Protein AF-0000000073468309 (afdb_homodimer)

Sequence (550 aa):
MIPTDQLLSFVAEDVSAGDITTLALLEDNVVSAHIEAREEMVVSGIEECEWLFKNAGVFTEVLVKDGSTAHAGEKILDLKGSVHAILSLERTCLNLLGRMSGIASSAAKASRLVSVVNDHVRVAGTRKTAPGLRFFDKKALIAGGALPHRYTLSDQFLIKDTHRTMMPVDEAIRKCREYSDKKVECEVESLEDALLAAKTGADIIMFDNMTPELIREAIAALEEAGLRGEVTLEISGGITPETVDKYAGLDVDVISMGALTHSVRCADVSLEVDIMIPTDQLLSFVAEDVSAGDITTLALLEDNVVSAHIEAREEMVVSGIEECEWLFKNAGVFTEVLVKDGSTAHAGEKILDLKGSVHAILSLERTCLNLLGRMSGIASSAAKASRLVSVVNDHVRVAGTRKTAPGLRFFDKKALIAGGALPHRYTLSDQFLIKDTHRTMMPVDEAIRKCREYSDKKVECEVESLEDALLAAKTGADIIMFDNMTPELIREAIAALEEAGLRGEVTLEISGGITPETVDKYAGLDVDVISMGALTHSVRCADVSLEVDI

Radius of gyration: 25.25 Å; Cα contacts (8 Å, |Δi|>4): 1278; chains: 2; bounding box: 49×79×56 Å

Organism: Methanocorpusculum labreanum (strain ATCC 43576 / DSM 4855 / Z) (NCBI:txid410358)

Foldseek 3Di:
DDPVVLLVVLLCVQQVVHDVVCVVPDDFDKFKKFKAFQAKWQWAQVVVLCVQCVVVVKDKDADADQLDIHHHPGTGMIIIGTPRSCVSCFVSSQVLGQQLRQLLRQLLLLQVLLCVQPVQEAEEEDCLADPSCLVSSLRSNVSNVHHDPDRDCPQAAEADPVNCVVDPLLVVLVVRVVVDVGAHEYEDAALVSLQSNLVSQHQEYEDEPYALVRLQVSCVVCVVVVRNVRHAYEYEYPDGSVRSNRNSNDPGRYYYYNCSHNPTDGGDMHMGIDD/DDPVVLLVVLLCVQQVVHDVVCVVPDDFDKFKKFKAFQAKWQWAQVVVLCVQCVVVVKDKDADADQLDIHHHPGTGMIIIGTPRSCVSCFVSSQVLGQQLRQLLRQLLLLQVLLCVQPVQEAEEEDCLADPSCLVSSLRSNVSNVHHDPDSDCPQAAEADPVNCVVDPLLVVLVVRVVVDVGAHEYEDAALVSLQSNLVSQHQEYEDEPYALVRLQVSCVVCVVVVRNVRHAYEYEYPDGSVRSNRNSNDPGRYYYYNCSHNPTDGGDMHMGIDD

Secondary structure (DSSP, 8-state):
---HHHHHHHHHHHHTT--HHHHHH----EEEEEEEESS-EE---HHHHHHHHHHTT-EEEESS-TTSEE-TT-EEEEEEEEHHHHHHHHHHHHHHHHHHHHHHHHHHHHHHHHHTT-TT-EEE--S---TT-HHHHHHHHHHTT-B---SSTTSSEEE-HHHHTTS-HHHHHHHHHHH-SS-EEEEESSHHHHHHHHHHT-SEEEEES--HHHHHHHHHHHHHTT-GGGSEEEEESS--TTTTHHHHTSS-SEEE-THHHHSB----EEEEEE-/---HHHHHHHHHHHHTT--HHHHHH----EEEEEEEESS-EE---HHHHHHHHHHTT-EEEESS-TTSEE-TT-EEEEEEEEHHHHHHHHHHHHHHHHHHHHHHHHHHHHHHHHHTT-TT-EEE--S---TT-HHHHHHHHHHTT-B---SSTTSSEEE-HHHHTTS-HHHHHHHHHHH-SS-EEEEESSHHHHHHHHHHT-SEEEEES--HHHHHHHHHHHHHTT-GGGSEEEEESS--TTTTHHHHTSS-SEEE-THHHHSB----EEEEEE-

Structure (mmCIF, N/CA/C/O backbone):
data_AF-0000000073468309-model_v1
#
loop_
_entity.id
_entity.type
_entity.pdbx_description
1 polymer 'Nicotinate-nucleotide pyrophosphorylase'
#
loop_
_atom_site.group_PDB
_atom_site.id
_atom_site.type_symbol
_atom_site.label_atom_id
_atom_site.label_alt_id
_atom_site.label_comp_id
_atom_site.label_asym_id
_atom_site.label_entity_id
_atom_site.label_seq_id
_atom_site.pdbx_PDB_ins_code
_atom_site.Cartn_x
_atom_site.Cartn_y
_atom_site.Cartn_z
_atom_site.occupancy
_atom_site.B_iso_or_equiv
_atom_site.auth_seq_id
_atom_site.auth_comp_id
_atom_site.auth_asym_id
_atom_site.auth_atom_id
_atom_site.pdbx_PDB_model_num
ATOM 1 N N . MET A 1 1 ? -16.344 10.484 -9.555 1 74.56 1 MET A N 1
ATOM 2 C CA . MET A 1 1 ? -15.648 10.297 -10.828 1 74.56 1 MET A CA 1
ATOM 3 C C . MET A 1 1 ? -14.531 9.266 -10.695 1 74.56 1 MET A C 1
ATOM 5 O O . MET A 1 1 ? -13.797 9.266 -9.703 1 74.56 1 MET A O 1
ATOM 9 N N . ILE A 1 2 ? -14.625 8.188 -11.555 1 86.5 2 ILE A N 1
ATOM 10 C CA . ILE A 1 2 ? -13.648 7.094 -11.57 1 86.5 2 ILE A CA 1
ATOM 11 C C . ILE A 1 2 ? -12.5 7.441 -12.508 1 86.5 2 ILE A C 1
ATOM 13 O O . ILE A 1 2 ? -12.727 7.852 -13.648 1 86.5 2 ILE A O 1
ATOM 17 N N . PRO A 1 3 ? -11.352 7.457 -11.961 1 94 3 PRO A N 1
ATOM 18 C CA . PRO A 1 3 ? -10.219 7.699 -12.859 1 94 3 PRO A CA 1
ATOM 19 C C . PRO A 1 3 ? -9.977 6.551 -13.828 1 94 3 PRO A C 1
ATOM 21 O O . PRO A 1 3 ? -9.055 5.75 -13.633 1 94 3 PRO A O 1
ATOM 24 N N . THR A 1 4 ? -10.688 6.531 -14.977 1 96.38 4 THR A N 1
ATOM 25 C CA . THR A 1 4 ? -10.742 5.398 -15.891 1 96.38 4 THR A CA 1
ATOM 26 C C . THR A 1 4 ? -9.383 5.168 -16.547 1 96.38 4 THR A C 1
ATOM 28 O O . THR A 1 4 ? -8.969 4.023 -16.75 1 96.38 4 THR A O 1
ATOM 31 N N . ASP A 1 5 ? -8.688 6.289 -16.875 1 96.69 5 ASP A N 1
ATOM 32 C CA . ASP A 1 5 ? -7.367 6.145 -17.469 1 96.69 5 ASP A CA 1
ATOM 33 C C . ASP A 1 5 ? -6.395 5.457 -16.516 1 96.69 5 ASP A C 1
ATOM 35 O O . ASP A 1 5 ? -5.578 4.637 -16.938 1 96.69 5 ASP A O 1
ATOM 39 N N . GLN A 1 6 ? -6.477 5.832 -15.352 1 96.69 6 GLN A N 1
ATOM 40 C CA . GLN A 1 6 ? -5.617 5.219 -14.344 1 96.69 6 GLN A CA 1
ATOM 41 C C . GLN A 1 6 ? -5.961 3.746 -14.148 1 96.69 6 GLN A C 1
ATOM 43 O O . GLN A 1 6 ? -5.066 2.904 -14.031 1 96.69 6 GLN A O 1
ATOM 48 N N . LEU A 1 7 ? -7.246 3.404 -14.117 1 98 7 LEU A N 1
ATOM 49 C CA . LEU A 1 7 ? -7.66 2.012 -14.008 1 98 7 LEU A CA 1
ATOM 50 C C . LEU A 1 7 ? -7.113 1.185 -15.164 1 98 7 LEU A C 1
ATOM 52 O O . LEU A 1 7 ? -6.613 0.075 -14.961 1 98 7 LEU A O 1
ATOM 56 N N . LEU A 1 8 ? -7.18 1.752 -16.344 1 97.88 8 LEU A N 1
ATOM 57 C CA . LEU A 1 8 ? -6.68 1.049 -17.531 1 97.88 8 LEU A CA 1
ATOM 58 C C . LEU A 1 8 ? -5.168 0.874 -17.453 1 97.88 8 LEU A C 1
ATOM 60 O O . LEU A 1 8 ? -4.633 -0.13 -17.922 1 97.88 8 LEU A O 1
ATOM 64 N N . SER A 1 9 ? -4.492 1.829 -16.828 1 97.25 9 SER A N 1
ATOM 65 C CA . SER A 1 9 ? -3.049 1.693 -16.672 1 97.25 9 SER A CA 1
ATOM 66 C C . SER A 1 9 ? -2.705 0.56 -15.711 1 97.25 9 SER A C 1
ATOM 68 O O . SER A 1 9 ? -1.679 -0.105 -15.867 1 97.25 9 SER A O 1
ATOM 70 N N . PHE A 1 10 ? -3.527 0.365 -14.672 1 97.94 10 PHE A N 1
ATOM 71 C CA . PHE A 1 10 ? -3.328 -0.763 -13.773 1 97.94 10 PHE A CA 1
ATOM 72 C C . PHE A 1 10 ? -3.443 -2.084 -14.523 1 97.94 10 PHE A C 1
ATOM 74 O O . PHE A 1 10 ? -2.65 -3.002 -14.297 1 97.94 10 PHE A O 1
ATOM 81 N N . VAL A 1 11 ? -4.469 -2.164 -15.406 1 98.06 11 VAL A N 1
ATOM 82 C CA . VAL A 1 11 ? -4.688 -3.369 -16.203 1 98.06 11 VAL A CA 1
ATOM 83 C C . VAL A 1 11 ? -3.498 -3.596 -17.141 1 98.06 11 VAL A C 1
ATOM 85 O O . VAL A 1 11 ? -2.994 -4.715 -17.25 1 98.06 11 VAL A O 1
ATOM 88 N N . ALA A 1 12 ? -3.053 -2.543 -17.766 1 97.25 12 ALA A N 1
ATOM 89 C CA . ALA A 1 12 ? -1.933 -2.637 -18.688 1 97.25 12 ALA A CA 1
ATOM 90 C C . ALA A 1 12 ? -0.667 -3.111 -17.984 1 97.25 12 ALA A C 1
ATOM 92 O O . ALA A 1 12 ? 0.13 -3.857 -18.562 1 97.25 12 ALA A O 1
ATOM 93 N N . GLU A 1 13 ? -0.453 -2.729 -16.766 1 96.25 13 GLU A N 1
ATOM 94 C CA . GLU A 1 13 ? 0.69 -3.135 -15.953 1 96.25 13 GLU A CA 1
ATOM 95 C C . GLU A 1 13 ? 0.713 -4.648 -15.75 1 96.25 13 GLU A C 1
ATOM 97 O O . GLU A 1 13 ? 1.781 -5.262 -15.742 1 96.25 13 GLU A O 1
ATOM 102 N N . ASP A 1 14 ? -0.473 -5.23 -15.625 1 95.94 14 ASP A N 1
ATOM 103 C CA . ASP A 1 14 ? -0.582 -6.641 -15.266 1 95.94 14 ASP A CA 1
ATOM 104 C C . ASP A 1 14 ? -0.704 -7.52 -16.516 1 95.94 14 ASP A C 1
ATOM 106 O O . ASP A 1 14 ? -0.109 -8.594 -16.578 1 95.94 14 ASP A O 1
ATOM 110 N N . VAL A 1 15 ? -1.534 -7.18 -17.516 1 94.06 15 VAL A N 1
ATOM 111 C CA . VAL A 1 15 ? -1.854 -7.984 -18.688 1 94.06 15 VAL A CA 1
ATOM 112 C C . VAL A 1 15 ? -0.864 -7.676 -19.812 1 94.06 15 VAL A C 1
ATOM 114 O O . VAL A 1 15 ? -0.71 -8.469 -20.734 1 94.06 15 VAL A O 1
ATOM 117 N N . SER A 1 16 ? 0.017 -6.785 -19.75 1 86.38 16 SER A N 1
ATOM 118 C CA . SER A 1 16 ? 1.065 -6.355 -20.672 1 86.38 16 SER A CA 1
ATOM 119 C C . SER A 1 16 ? 0.866 -6.953 -22.062 1 86.38 16 SER A C 1
ATOM 121 O O . SER A 1 16 ? 0.074 -6.441 -22.844 1 86.38 16 SER A O 1
ATOM 123 N N . ALA A 1 17 ? 1.526 -8.141 -22.344 1 87.81 17 ALA A N 1
ATOM 124 C CA . ALA A 1 17 ? 1.47 -8.781 -23.656 1 87.81 17 ALA A CA 1
ATOM 125 C C . ALA A 1 17 ? 0.387 -9.852 -23.688 1 87.81 17 ALA A C 1
ATOM 127 O O . ALA A 1 17 ? 0.292 -10.609 -24.656 1 87.81 17 ALA A O 1
ATOM 128 N N . GLY A 1 18 ? -0.338 -9.883 -22.641 1 93 18 GLY A N 1
ATOM 129 C CA . GLY A 1 18 ? -1.468 -10.797 -22.625 1 93 18 GLY A CA 1
ATOM 130 C C . GLY A 1 18 ? -1.396 -11.82 -21.516 1 93 18 GLY A C 1
ATOM 131 O O . GLY A 1 18 ? -0.336 -12.016 -20.922 1 93 18 GLY A O 1
ATOM 132 N N . ASP A 1 19 ? -2.5 -12.438 -21.203 1 96.62 19 ASP A N 1
ATOM 133 C CA . ASP A 1 19 ? -2.627 -13.547 -20.266 1 96.62 19 ASP A CA 1
ATOM 134 C C . ASP A 1 19 ? -2.371 -14.883 -20.953 1 96.62 19 ASP A C 1
ATOM 136 O O . ASP A 1 19 ? -3.314 -15.586 -21.328 1 96.62 19 ASP A O 1
ATOM 140 N N . ILE A 1 20 ? -1.172 -15.297 -20.922 1 97.38 20 ILE A N 1
ATOM 141 C CA . ILE A 1 20 ? -0.761 -16.406 -21.781 1 97.38 20 ILE A CA 1
ATOM 142 C C . ILE A 1 20 ? -1.335 -17.719 -21.234 1 97.38 20 ILE A C 1
ATOM 144 O O . ILE A 1 20 ? -1.604 -18.641 -22 1 97.38 20 ILE A O 1
ATOM 148 N N . THR A 1 21 ? -1.52 -17.812 -19.938 1 97.5 21 THR A N 1
ATOM 149 C CA . THR A 1 21 ? -2.07 -19.031 -19.359 1 97.5 21 THR A CA 1
ATOM 150 C C . THR A 1 21 ? -3.51 -19.234 -19.828 1 97.5 21 THR A C 1
ATOM 152 O O . THR A 1 21 ? -3.855 -20.312 -20.328 1 97.5 21 THR A O 1
ATOM 155 N N . THR A 1 22 ? -4.305 -18.234 -19.688 1 96.19 22 THR A N 1
ATOM 156 C CA . THR A 1 22 ? -5.707 -18.328 -20.078 1 96.19 22 THR A CA 1
ATOM 157 C C . THR A 1 22 ? -5.828 -18.547 -21.578 1 96.19 22 THR A C 1
ATOM 159 O O . THR A 1 22 ? -6.668 -19.328 -22.031 1 96.19 22 THR A O 1
ATOM 162 N N . LEU A 1 23 ? -5.004 -17.875 -22.359 1 95.88 23 LEU A N 1
ATOM 163 C CA . LEU A 1 23 ? -5.02 -18.016 -23.812 1 95.88 23 LEU A CA 1
ATOM 164 C C . LEU A 1 23 ? -4.66 -19.438 -24.234 1 95.88 23 LEU A C 1
ATOM 166 O O . LEU A 1 23 ? -5.262 -19.984 -25.156 1 95.88 23 LEU A O 1
ATOM 170 N N . ALA A 1 24 ? -3.736 -20 -23.562 1 96.88 24 ALA A N 1
ATOM 171 C CA . ALA A 1 24 ? -3.275 -21.344 -23.906 1 96.88 24 ALA A CA 1
ATOM 172 C C . ALA A 1 24 ? -4.301 -22.406 -23.5 1 96.88 24 ALA A C 1
ATOM 174 O O . ALA A 1 24 ? -4.445 -23.422 -24.172 1 96.88 24 ALA A O 1
ATOM 175 N N . LEU A 1 25 ? -5.051 -22.141 -22.484 1 96.88 25 LEU A N 1
ATOM 176 C CA . LEU A 1 25 ? -5.805 -23.203 -21.844 1 96.88 25 LEU A CA 1
ATOM 177 C C . LEU A 1 25 ? -7.27 -23.172 -22.266 1 96.88 25 LEU A C 1
ATOM 179 O O . LEU A 1 25 ? -7.926 -24.219 -22.344 1 96.88 25 LEU A O 1
ATOM 183 N N . LEU A 1 26 ? -7.801 -21.969 -22.5 1 95.12 26 LEU A N 1
ATOM 184 C CA . LEU A 1 26 ? -9.258 -21.875 -22.531 1 95.12 26 LEU A CA 1
ATOM 185 C C . LEU A 1 26 ? -9.727 -21.25 -23.844 1 95.12 26 LEU A C 1
ATOM 187 O O . LEU A 1 26 ? -9.125 -20.281 -24.328 1 95.12 26 LEU A O 1
ATOM 191 N N . GLU A 1 27 ? -10.773 -21.859 -24.375 1 94.81 27 GLU A N 1
ATOM 192 C CA . GLU A 1 27 ? -11.547 -21.125 -25.375 1 94.81 27 GLU A CA 1
ATOM 193 C C . GLU A 1 27 ? -12.312 -19.969 -24.734 1 94.81 27 GLU A C 1
ATOM 195 O O . GLU A 1 27 ? -12.664 -20.031 -23.547 1 94.81 27 GLU A O 1
ATOM 200 N N . ASP A 1 28 ? -12.484 -18.953 -25.453 1 95.5 28 ASP A N 1
ATOM 201 C CA . ASP A 1 28 ? -13.117 -17.766 -24.891 1 95.5 28 ASP A CA 1
ATOM 202 C C . ASP A 1 28 ? -14.633 -17.922 -24.828 1 95.5 28 ASP A C 1
ATOM 204 O O . ASP A 1 28 ? -15.367 -17.25 -25.547 1 95.5 28 ASP A O 1
ATOM 208 N N . ASN A 1 29 ? -15.164 -18.672 -23.953 1 95.44 29 ASN A N 1
ATOM 209 C CA . ASN A 1 29 ? -16.594 -18.906 -23.75 1 95.44 29 ASN A CA 1
ATOM 210 C C . ASN A 1 29 ? -17.156 -18.016 -22.656 1 95.44 29 ASN A C 1
ATOM 212 O O . ASN A 1 29 ? -16.406 -17.422 -21.875 1 95.44 29 ASN A O 1
ATOM 216 N N . VAL A 1 30 ? -18.438 -17.922 -22.641 1 97.31 30 VAL A N 1
ATOM 217 C CA . VAL A 1 30 ? -19.125 -17.172 -21.594 1 97.31 30 VAL A CA 1
ATOM 218 C C . VAL A 1 30 ? -19.234 -18 -20.328 1 97.31 30 VAL A C 1
ATOM 220 O O . VAL A 1 30 ? -19.641 -19.172 -20.375 1 97.31 30 VAL A O 1
ATOM 223 N N . VAL A 1 31 ? -18.859 -17.391 -19.25 1 96.69 31 VAL A N 1
ATOM 224 C CA . VAL A 1 31 ? -18.969 -18.078 -17.969 1 96.69 31 VAL A CA 1
ATOM 225 C C . VAL A 1 31 ? -19.594 -17.141 -16.938 1 96.69 31 VAL A C 1
ATOM 227 O O . VAL A 1 31 ? -19.703 -15.938 -17.172 1 96.69 31 VAL A O 1
ATOM 230 N N . SER A 1 32 ? -20.094 -17.75 -15.867 1 97.62 32 SER A N 1
ATOM 231 C CA . SER A 1 32 ? -20.484 -17.016 -14.672 1 97.62 32 SER A CA 1
ATOM 232 C C . SER A 1 32 ? -19.406 -17.094 -13.594 1 97.62 32 SER A C 1
ATOM 234 O O . SER A 1 32 ? -18.75 -18.125 -13.438 1 97.62 32 SER A O 1
ATOM 236 N N . ALA A 1 33 ? -19.156 -16.016 -12.945 1 97.69 33 ALA A N 1
ATOM 237 C CA . ALA A 1 33 ? -18.203 -15.914 -11.836 1 97.69 33 ALA A CA 1
ATOM 238 C C . ALA A 1 33 ? -18.672 -14.898 -10.797 1 97.69 33 ALA A C 1
ATOM 240 O O . ALA A 1 33 ? -19.703 -14.234 -10.984 1 97.69 33 ALA A O 1
ATOM 241 N N . HIS A 1 34 ? -18 -14.883 -9.672 1 98.5 34 HIS A N 1
ATOM 242 C CA . HIS A 1 34 ? -18.297 -13.883 -8.656 1 98.5 34 HIS A CA 1
ATOM 243 C C . HIS A 1 34 ? -17.062 -13.57 -7.809 1 98.5 34 HIS A C 1
ATOM 245 O O . HIS A 1 34 ? -16.125 -14.367 -7.758 1 98.5 34 HIS A O 1
ATOM 251 N N . ILE A 1 35 ? -17.031 -12.414 -7.277 1 98.62 35 ILE A N 1
ATOM 252 C CA . ILE A 1 35 ? -16.062 -12.047 -6.242 1 98.62 35 ILE A CA 1
ATOM 253 C C . ILE A 1 35 ? -16.734 -12.141 -4.867 1 98.62 35 ILE A C 1
ATOM 255 O O . ILE A 1 35 ? -17.859 -11.703 -4.684 1 98.62 35 ILE A O 1
ATOM 259 N N . GLU A 1 36 ? -16.031 -12.695 -3.971 1 98.5 36 GLU A N 1
ATOM 260 C CA . GLU A 1 36 ? -16.594 -12.867 -2.633 1 98.5 36 GLU A CA 1
ATOM 261 C C . GLU A 1 36 ? -15.609 -12.406 -1.562 1 98.5 36 GLU A C 1
ATOM 263 O O . GLU A 1 36 ? -14.391 -12.398 -1.783 1 98.5 36 GLU A O 1
ATOM 268 N N . ALA A 1 37 ? -16.172 -11.945 -0.439 1 98.75 37 ALA A N 1
ATOM 269 C CA . ALA A 1 37 ? -15.383 -11.633 0.746 1 98.75 37 ALA A CA 1
ATOM 270 C C . ALA A 1 37 ? -14.992 -12.898 1.505 1 98.75 37 ALA A C 1
ATOM 272 O O . ALA A 1 37 ? -15.828 -13.773 1.72 1 98.75 37 ALA A O 1
ATOM 273 N N . ARG A 1 38 ? -13.742 -13 1.863 1 98.12 38 ARG A N 1
ATOM 274 C CA . ARG A 1 38 ? -13.289 -14.164 2.615 1 98.12 38 ARG A CA 1
ATOM 275 C C . ARG A 1 38 ? -13.172 -13.844 4.102 1 98.12 38 ARG A C 1
ATOM 277 O O . ARG A 1 38 ? -12.805 -14.703 4.902 1 98.12 38 ARG A O 1
ATOM 284 N N . GLU A 1 39 ? -13.453 -12.664 4.547 1 98.5 39 GLU A N 1
ATOM 285 C CA . GLU A 1 39 ? -13.508 -12.156 5.914 1 98.5 39 GLU A CA 1
ATOM 286 C C . GLU A 1 39 ? -14.516 -11.016 6.039 1 98.5 39 GLU A C 1
ATOM 288 O O . GLU A 1 39 ? -14.992 -10.492 5.031 1 98.5 39 GLU A O 1
ATOM 293 N N . GLU A 1 40 ? -14.93 -10.727 7.254 1 98.69 40 GLU A N 1
ATOM 294 C CA . GLU A 1 40 ? -15.734 -9.523 7.457 1 98.69 40 GLU A CA 1
ATOM 295 C C . GLU A 1 40 ? -14.961 -8.266 7.074 1 98.69 40 GLU A C 1
ATOM 297 O O . GLU A 1 40 ? -13.773 -8.141 7.398 1 98.69 40 GLU A O 1
ATOM 302 N N . MET A 1 41 ? -15.672 -7.355 6.367 1 98.88 41 MET A N 1
ATOM 303 C CA . MET A 1 41 ? -14.977 -6.16 5.898 1 98.88 41 MET A CA 1
ATOM 304 C C . MET A 1 41 ? -15.961 -5.059 5.539 1 98.88 41 MET A C 1
ATOM 306 O O . MET A 1 41 ? -17.156 -5.32 5.363 1 98.88 41 MET A O 1
ATOM 310 N N . VAL A 1 42 ? -15.531 -3.883 5.582 1 98.94 42 VAL A N 1
ATOM 311 C CA . VAL A 1 42 ? -16.219 -2.799 4.879 1 98.94 42 VAL A CA 1
ATOM 312 C C . VAL A 1 42 ? -15.719 -2.734 3.434 1 98.94 42 VAL A C 1
ATOM 314 O O . VAL A 1 42 ? -14.523 -2.605 3.184 1 98.94 42 VAL A O 1
ATOM 317 N N . VAL A 1 43 ? -16.656 -2.803 2.51 1 98.88 43 VAL A N 1
ATOM 318 C CA . VAL A 1 43 ? -16.312 -2.963 1.102 1 98.88 43 VAL A CA 1
ATOM 319 C C . VAL A 1 43 ? -16.031 -1.598 0.479 1 98.88 43 VAL A C 1
ATOM 321 O O . VAL A 1 43 ? -16.734 -0.625 0.753 1 98.88 43 VAL A O 1
ATOM 324 N N . SER A 1 44 ? -14.977 -1.489 -0.264 1 98.88 44 SER A N 1
ATOM 325 C CA . SER A 1 44 ? -14.625 -0.334 -1.084 1 98.88 44 SER A CA 1
ATOM 326 C C . SER A 1 44 ? -13.891 -0.759 -2.352 1 98.88 44 SER A C 1
ATOM 328 O O . SER A 1 44 ? -13.094 -1.703 -2.33 1 98.88 44 SER A O 1
ATOM 330 N N . GLY A 1 45 ? -14.156 -0.127 -3.445 1 98.62 45 GLY A N 1
ATOM 331 C CA . GLY A 1 45 ? -13.508 -0.435 -4.707 1 98.62 45 GLY A CA 1
ATOM 332 C C . GLY A 1 45 ? -14.406 -1.185 -5.676 1 98.62 45 GLY A C 1
ATOM 333 O O . GLY A 1 45 ? -13.969 -1.572 -6.762 1 98.62 45 GLY A O 1
ATOM 334 N N . ILE A 1 46 ? -15.664 -1.358 -5.328 1 98.38 46 ILE A N 1
ATOM 335 C CA . ILE A 1 46 ? -16.594 -2.123 -6.156 1 98.38 46 ILE A CA 1
ATOM 336 C C . ILE A 1 46 ? -16.906 -1.343 -7.434 1 98.38 46 ILE A C 1
ATOM 338 O O . ILE A 1 46 ? -17.016 -1.927 -8.516 1 98.38 46 ILE A O 1
ATOM 342 N N . GLU A 1 47 ? -17.078 -0.043 -7.324 1 98.31 47 GLU A N 1
ATOM 343 C CA . GLU A 1 47 ? -17.359 0.778 -8.5 1 98.31 47 GLU A CA 1
ATOM 344 C C . GLU A 1 47 ? -16.234 0.657 -9.531 1 98.31 47 GLU A C 1
ATOM 346 O O . GLU A 1 47 ? -16.5 0.572 -10.734 1 98.31 47 GLU A O 1
ATOM 351 N N . GLU A 1 48 ? -15 0.692 -9.078 1 98.69 48 GLU A N 1
ATOM 352 C CA . GLU A 1 48 ? -13.844 0.558 -9.961 1 98.69 48 GLU A CA 1
ATOM 353 C C . GLU A 1 48 ? -13.805 -0.816 -10.617 1 98.69 48 GLU A C 1
ATOM 355 O O . GLU A 1 48 ? -13.57 -0.925 -11.828 1 98.69 48 GLU A O 1
ATOM 360 N N . CYS A 1 49 ? -14.062 -1.847 -9.859 1 98.56 49 CYS A N 1
ATOM 361 C CA . CYS A 1 49 ? -14.062 -3.207 -10.391 1 98.56 49 CYS A CA 1
ATOM 362 C C . CYS A 1 49 ? -15.18 -3.393 -11.414 1 98.56 49 CYS A C 1
ATOM 364 O O . CYS A 1 49 ? -14.953 -3.977 -12.477 1 98.56 49 CYS A O 1
ATOM 366 N N . GLU A 1 50 ? -16.328 -2.885 -11.023 1 98.62 50 GLU A N 1
ATOM 367 C CA . GLU A 1 50 ? -17.453 -2.955 -11.953 1 98.62 50 GLU A CA 1
ATOM 368 C C . GLU A 1 50 ? -17.109 -2.287 -13.281 1 98.62 50 GLU A C 1
ATOM 370 O O . GLU A 1 50 ? -17.375 -2.844 -14.352 1 98.62 50 GLU A O 1
ATOM 375 N N . TRP A 1 51 ? -16.578 -1.109 -13.227 1 98.69 51 TRP A N 1
ATOM 376 C CA . TRP A 1 51 ? -16.234 -0.377 -14.438 1 98.69 51 TRP A CA 1
ATOM 377 C C . TRP A 1 51 ? -15.25 -1.172 -15.289 1 98.69 51 TRP A C 1
ATOM 379 O O . TRP A 1 51 ? -15.398 -1.25 -16.516 1 98.69 51 TRP A O 1
ATOM 389 N N . LEU A 1 52 ? -14.211 -1.753 -14.68 1 98.69 52 LEU A N 1
ATOM 390 C CA . LEU A 1 52 ? -13.203 -2.518 -15.398 1 98.69 52 LEU A CA 1
ATOM 391 C C . LEU A 1 52 ? -13.836 -3.697 -16.125 1 98.69 52 LEU A C 1
ATOM 393 O O . LEU A 1 52 ? -13.57 -3.916 -17.312 1 98.69 52 LEU A O 1
ATOM 397 N N . PHE A 1 53 ? -14.641 -4.445 -15.461 1 98.81 53 PHE A N 1
ATOM 398 C CA . PHE A 1 53 ? -15.273 -5.609 -16.062 1 98.81 53 PHE A CA 1
ATOM 399 C C . PHE A 1 53 ? -16.234 -5.188 -17.188 1 98.81 53 PHE A C 1
ATOM 401 O O . PHE A 1 53 ? -16.219 -5.77 -18.266 1 98.81 53 PHE A O 1
ATOM 408 N N . LYS A 1 54 ? -17.062 -4.148 -16.938 1 98.69 54 LYS A N 1
ATOM 409 C CA . LYS A 1 54 ? -17.984 -3.656 -17.953 1 98.69 54 LYS A CA 1
ATOM 410 C C . LYS A 1 54 ? -17.219 -3.16 -19.188 1 98.69 54 LYS A C 1
ATOM 412 O O . LYS A 1 54 ? -17.656 -3.393 -20.312 1 98.69 54 LYS A O 1
ATOM 417 N N . ASN A 1 55 ? -16.156 -2.488 -18.938 1 98.25 55 ASN A N 1
ATOM 418 C CA . ASN A 1 55 ? -15.328 -1.988 -20.031 1 98.25 55 ASN A CA 1
ATOM 419 C C . ASN A 1 55 ? -14.781 -3.127 -20.891 1 98.25 55 ASN A C 1
ATOM 421 O O . ASN A 1 55 ? -14.492 -2.936 -22.078 1 98.25 55 ASN A O 1
ATOM 425 N N . ALA A 1 56 ? -14.664 -4.285 -20.312 1 98 56 ALA A N 1
ATOM 426 C CA . ALA A 1 56 ? -14.172 -5.457 -21.016 1 98 56 ALA A CA 1
ATOM 427 C C . ALA A 1 56 ? -15.32 -6.281 -21.594 1 98 56 ALA A C 1
ATOM 429 O O . ALA A 1 56 ? -15.117 -7.402 -22.062 1 98 56 ALA A O 1
ATOM 430 N N . GLY A 1 57 ? -16.516 -5.793 -21.453 1 98.38 57 GLY A N 1
ATOM 431 C CA . GLY A 1 57 ? -17.672 -6.449 -22.031 1 98.38 57 GLY A CA 1
ATOM 432 C C . GLY A 1 57 ? -18.281 -7.492 -21.109 1 98.38 57 GLY A C 1
ATOM 433 O O . GLY A 1 57 ? -19.062 -8.344 -21.547 1 98.38 57 GLY A O 1
ATOM 434 N N . VAL A 1 58 ? -17.953 -7.504 -19.875 1 98.75 58 VAL A N 1
ATOM 435 C CA . VAL A 1 58 ? -18.469 -8.461 -18.906 1 98.75 58 VAL A CA 1
ATOM 436 C C . VAL A 1 58 ? -19.688 -7.867 -18.188 1 98.75 58 VAL A C 1
ATOM 438 O O . VAL A 1 58 ? -19.672 -6.719 -17.75 1 98.75 58 VAL A O 1
ATOM 441 N N . PHE A 1 59 ? -20.734 -8.617 -18.078 1 98.81 59 PHE A N 1
ATOM 442 C CA . PHE A 1 59 ? -21.906 -8.195 -17.312 1 98.81 59 PHE A CA 1
ATOM 443 C C . PHE A 1 59 ? -21.641 -8.289 -15.82 1 98.81 59 PHE A C 1
ATOM 445 O O . PHE A 1 59 ? -21.016 -9.242 -15.352 1 98.81 59 PHE A O 1
ATOM 452 N N . THR A 1 60 ? -22.109 -7.309 -15.102 1 98.75 60 THR A N 1
ATOM 453 C CA . THR A 1 60 ? -21.859 -7.266 -13.664 1 98.75 60 THR A CA 1
ATOM 454 C C . THR A 1 60 ? -23.141 -7 -12.891 1 98.75 60 THR A C 1
ATOM 456 O O . THR A 1 60 ? -24.062 -6.355 -13.406 1 98.75 60 THR A O 1
ATOM 459 N N . GLU A 1 61 ? -23.25 -7.508 -11.758 1 98.81 61 GLU A N 1
ATOM 460 C CA . GLU A 1 61 ? -24.281 -7.191 -10.766 1 98.81 61 GLU A CA 1
ATOM 461 C C . GLU A 1 61 ? -23.656 -6.938 -9.391 1 98.81 61 GLU A C 1
ATOM 463 O O . GLU A 1 61 ? -23.109 -7.855 -8.773 1 98.81 61 GLU A O 1
ATOM 468 N N . VAL A 1 62 ? -23.734 -5.75 -8.938 1 98.75 62 VAL A N 1
ATOM 469 C CA . VAL A 1 62 ? -23.203 -5.363 -7.637 1 98.75 62 VAL A CA 1
ATOM 470 C C . VAL A 1 62 ? -24.141 -5.859 -6.531 1 98.75 62 VAL A C 1
ATOM 472 O O . VAL A 1 62 ? -25.312 -5.516 -6.504 1 98.75 62 VAL A O 1
ATOM 475 N N . LEU A 1 63 ? -23.609 -6.605 -5.621 1 98.81 63 LEU A N 1
ATOM 476 C CA . LEU A 1 63 ? -24.422 -7.184 -4.555 1 98.81 63 LEU A CA 1
ATOM 477 C C . LEU A 1 63 ? -24.203 -6.449 -3.236 1 98.81 63 LEU A C 1
ATOM 479 O O . LEU A 1 63 ? -25.062 -6.457 -2.359 1 98.81 63 LEU A O 1
ATOM 483 N N . VAL A 1 64 ? -23.031 -5.922 -3.051 1 98.56 64 VAL A N 1
ATOM 484 C CA . VAL A 1 64 ? -22.688 -5.113 -1.889 1 98.56 64 VAL A CA 1
ATOM 485 C C . VAL A 1 64 ? -22.047 -3.803 -2.346 1 98.56 64 VAL A C 1
ATOM 487 O O . VAL A 1 64 ? -21.047 -3.811 -3.074 1 98.56 64 VAL A O 1
ATOM 490 N N . LYS A 1 65 ? -22.531 -2.691 -1.922 1 98.19 65 LYS A N 1
ATOM 491 C CA . LYS A 1 65 ? -22.062 -1.388 -2.379 1 98.19 65 LYS A CA 1
ATOM 492 C C . LYS A 1 65 ? -20.875 -0.904 -1.538 1 98.19 65 LYS A C 1
ATOM 494 O O . LYS A 1 65 ? -20.688 -1.351 -0.404 1 98.19 65 LYS A O 1
ATOM 499 N N . ASP A 1 66 ? -20.109 -0.02 -2.08 1 98.31 66 ASP A N 1
ATOM 500 C CA . ASP A 1 66 ? -19.031 0.622 -1.325 1 98.31 66 ASP A CA 1
ATOM 501 C C . ASP A 1 66 ? -19.562 1.24 -0.034 1 98.31 66 ASP A C 1
ATOM 503 O O . ASP A 1 66 ? -20.625 1.879 -0.035 1 98.31 66 ASP A O 1
ATOM 507 N N . GLY A 1 67 ? -18.844 1.077 1.031 1 98.56 67 GLY A N 1
ATOM 508 C CA . GLY A 1 67 ? -19.234 1.632 2.314 1 98.56 67 GLY A CA 1
ATOM 509 C C . GLY A 1 67 ? -20.062 0.668 3.146 1 98.56 67 GLY A C 1
ATOM 510 O O . GLY A 1 67 ? -20.266 0.893 4.34 1 98.56 67 GLY A O 1
ATOM 511 N N . SER A 1 68 ? -20.484 -0.45 2.541 1 98.69 68 SER A N 1
ATOM 512 C CA . SER A 1 68 ? -21.281 -1.446 3.246 1 98.69 68 SER A CA 1
ATOM 513 C C . SER A 1 68 ? -20.406 -2.566 3.801 1 98.69 68 SER A C 1
ATOM 515 O O . SER A 1 68 ? -19.281 -2.762 3.346 1 98.69 68 SER A O 1
ATOM 517 N N . THR A 1 69 ? -20.984 -3.297 4.77 1 98.62 69 THR A N 1
ATOM 518 C CA . THR A 1 69 ? -20.281 -4.418 5.379 1 98.62 69 THR A CA 1
ATOM 519 C C . THR A 1 69 ? -20.594 -5.715 4.633 1 98.62 69 THR A C 1
ATOM 521 O O . THR A 1 69 ? -21.734 -5.957 4.234 1 98.62 69 THR A O 1
ATOM 524 N N . ALA A 1 70 ? -19.594 -6.441 4.32 1 98.81 70 ALA A N 1
ATOM 525 C CA . ALA A 1 70 ? -19.734 -7.805 3.812 1 98.81 70 ALA A CA 1
ATOM 526 C C . ALA A 1 70 ? -19.203 -8.82 4.82 1 98.81 70 ALA A C 1
ATOM 528 O O . ALA A 1 70 ? -18.172 -8.586 5.461 1 98.81 70 ALA A O 1
ATOM 529 N N . HIS A 1 71 ? -19.859 -9.93 4.965 1 98.5 71 HIS A N 1
ATOM 530 C CA . HIS A 1 71 ? -19.438 -11.008 5.852 1 98.5 71 HIS A CA 1
ATOM 531 C C . HIS A 1 71 ? -18.609 -12.047 5.098 1 98.5 71 HIS A C 1
ATOM 533 O O . HIS A 1 71 ? -18.641 -12.086 3.863 1 98.5 71 HIS A O 1
ATOM 539 N N . ALA A 1 72 ? -17.859 -12.844 5.863 1 98.31 72 ALA A N 1
ATOM 540 C CA . ALA A 1 72 ? -17.094 -13.922 5.254 1 98.31 72 ALA A CA 1
ATOM 541 C C . ALA A 1 72 ? -17.984 -14.852 4.441 1 98.31 72 ALA A C 1
ATOM 543 O O . ALA A 1 72 ? -19.016 -15.312 4.934 1 98.31 72 ALA A O 1
ATOM 544 N N . GLY A 1 73 ? -17.562 -15.055 3.219 1 97.88 73 GLY A N 1
ATOM 545 C CA . GLY A 1 73 ? -18.312 -15.945 2.35 1 97.88 73 GLY A CA 1
ATOM 546 C C . GLY A 1 73 ? -19.359 -15.234 1.517 1 97.88 73 GLY A C 1
ATOM 547 O O . GLY A 1 73 ? -19.938 -15.812 0.594 1 97.88 73 GLY A O 1
ATOM 548 N N . GLU A 1 74 ? -19.578 -13.945 1.781 1 98.5 74 GLU A N 1
ATOM 549 C CA . GLU A 1 74 ? -20.609 -13.188 1.093 1 98.5 74 GLU A CA 1
ATOM 550 C C . GLU A 1 74 ? -20.156 -12.766 -0.302 1 98.5 74 GLU A C 1
ATOM 552 O O . GLU A 1 74 ? -19.047 -12.281 -0.476 1 98.5 74 GLU A O 1
ATOM 557 N N . LYS A 1 75 ? -21 -13 -1.298 1 98.5 75 LYS A N 1
ATOM 558 C CA . LYS A 1 75 ? -20.75 -12.508 -2.648 1 98.5 75 LYS A CA 1
ATOM 559 C C . LYS A 1 75 ? -20.891 -10.992 -2.719 1 98.5 75 LYS A C 1
ATOM 561 O O . LYS A 1 75 ? -21.844 -10.438 -2.178 1 98.5 75 LYS A O 1
ATOM 566 N N . ILE A 1 76 ? -19.953 -10.367 -3.396 1 98.5 76 ILE A N 1
ATOM 567 C CA . ILE A 1 76 ? -20.031 -8.914 -3.42 1 98.5 76 ILE A CA 1
ATOM 568 C C . ILE A 1 76 ? -20.234 -8.43 -4.855 1 98.5 76 ILE A C 1
ATOM 570 O O . ILE A 1 76 ? -20.719 -7.312 -5.078 1 98.5 76 ILE A O 1
ATOM 574 N N . LEU A 1 77 ? -19.844 -9.18 -5.836 1 98.75 77 LEU A N 1
ATOM 575 C CA . LEU A 1 77 ? -19.984 -8.828 -7.246 1 98.75 77 LEU A CA 1
ATOM 576 C C . LEU A 1 77 ? -20.203 -10.078 -8.102 1 98.75 77 LEU A C 1
ATOM 578 O O . LEU A 1 77 ? -19.406 -11.023 -8.023 1 98.75 77 LEU A O 1
ATOM 582 N N . ASP A 1 78 ? -21.219 -10.086 -8.852 1 98.81 78 ASP A N 1
ATOM 583 C CA . ASP A 1 78 ? -21.453 -11.156 -9.82 1 98.81 78 ASP A CA 1
ATOM 584 C C . ASP A 1 78 ? -20.953 -10.75 -11.211 1 98.81 78 ASP A C 1
ATOM 586 O O . ASP A 1 78 ? -21.109 -9.594 -11.617 1 98.81 78 ASP A O 1
ATOM 590 N N . LEU A 1 79 ? -20.484 -11.711 -11.883 1 98.75 79 LEU A N 1
ATOM 591 C CA . LEU A 1 79 ? -19.922 -11.492 -13.211 1 98.75 79 LEU A CA 1
ATOM 592 C C . LEU A 1 79 ? -20.469 -12.523 -14.203 1 98.75 79 LEU A C 1
ATOM 594 O O . LEU A 1 79 ? -20.672 -13.688 -13.844 1 98.75 79 LEU A O 1
ATOM 598 N N . LYS A 1 80 ? -20.656 -12.117 -15.445 1 98.75 80 LYS A N 1
ATOM 599 C CA . LYS A 1 80 ? -21.016 -13.008 -16.547 1 98.75 80 LYS A CA 1
ATOM 600 C C . LYS A 1 80 ? -20.453 -12.492 -17.875 1 98.75 80 LYS A C 1
ATOM 602 O O . LYS A 1 80 ? -20.703 -11.344 -18.25 1 98.75 80 LYS A O 1
ATOM 607 N N . GLY A 1 81 ? -19.688 -13.273 -18.5 1 98.31 81 GLY A N 1
ATOM 608 C CA . GLY A 1 81 ? -19.109 -12.867 -19.766 1 98.31 81 GLY A CA 1
ATOM 609 C C . GLY A 1 81 ? -17.875 -13.672 -20.141 1 98.31 81 GLY A C 1
ATOM 610 O O . GLY A 1 81 ? -17.734 -14.82 -19.734 1 98.31 81 GLY A O 1
ATOM 611 N N . SER A 1 82 ? -17.016 -13.133 -20.984 1 97.81 82 SER A N 1
ATOM 612 C CA . SER A 1 82 ? -15.82 -13.781 -21.516 1 97.81 82 SER A CA 1
ATOM 613 C C . SER A 1 82 ? -14.922 -14.273 -20.391 1 97.81 82 SER A C 1
ATOM 615 O O . SER A 1 82 ? -14.508 -13.492 -19.531 1 97.81 82 SER A O 1
ATOM 617 N N . VAL A 1 83 ? -14.578 -15.586 -20.391 1 96.69 83 VAL A N 1
ATOM 618 C CA . VAL A 1 83 ? -13.68 -16.156 -19.391 1 96.69 83 VAL A CA 1
ATOM 619 C C . VAL A 1 83 ? -12.297 -15.531 -19.531 1 96.69 83 VAL A C 1
ATOM 621 O O . VAL A 1 83 ? -11.602 -15.328 -18.531 1 96.69 83 VAL A O 1
ATOM 624 N N . HIS A 1 84 ? -11.875 -15.133 -20.75 1 97.25 84 HIS A N 1
ATOM 625 C CA . HIS A 1 84 ? -10.586 -14.469 -20.953 1 97.25 84 HIS A CA 1
ATOM 626 C C . HIS A 1 84 ? -10.547 -13.117 -20.25 1 97.25 84 HIS A C 1
ATOM 628 O O . HIS A 1 84 ? -9.57 -12.797 -19.578 1 97.25 84 HIS A O 1
ATOM 634 N N . ALA A 1 85 ? -11.633 -12.383 -20.406 1 97.88 85 ALA A N 1
ATOM 635 C CA . ALA A 1 85 ? -11.711 -11.062 -19.797 1 97.88 85 ALA A CA 1
ATOM 636 C C . ALA A 1 85 ? -11.727 -11.172 -18.266 1 97.88 85 ALA A C 1
ATOM 638 O O . ALA A 1 85 ? -10.992 -10.461 -17.578 1 97.88 85 ALA A O 1
ATOM 639 N N . ILE A 1 86 ? -12.547 -12.086 -17.766 1 98.06 86 ILE A N 1
ATOM 640 C CA . ILE A 1 86 ? -12.742 -12.234 -16.328 1 98.06 86 ILE A CA 1
ATOM 641 C C . ILE A 1 86 ? -11.43 -12.633 -15.664 1 98.06 86 ILE A C 1
ATOM 643 O O . ILE A 1 86 ? -11.008 -12.008 -14.688 1 98.06 86 ILE A O 1
ATOM 647 N N . LEU A 1 87 ? -10.719 -13.602 -16.203 1 97.38 87 LEU A N 1
ATOM 648 C CA . LEU A 1 87 ? -9.5 -14.109 -15.57 1 97.38 87 LEU A CA 1
ATOM 649 C C . LEU A 1 87 ? -8.344 -13.133 -15.75 1 97.38 87 LEU A C 1
ATOM 651 O O . LEU A 1 87 ? -7.512 -12.984 -14.852 1 97.38 87 LEU A O 1
ATOM 655 N N . SER A 1 88 ? -8.281 -12.398 -16.875 1 97.56 88 SER A N 1
ATOM 656 C CA . SER A 1 88 ? -7.215 -11.438 -17.125 1 97.56 88 SER A CA 1
ATOM 657 C C . SER A 1 88 ? -7.332 -10.234 -16.172 1 97.56 88 SER A C 1
ATOM 659 O O . SER A 1 88 ? -6.328 -9.609 -15.836 1 97.56 88 SER A O 1
ATOM 661 N N . LEU A 1 89 ? -8.555 -9.93 -15.742 1 98.25 89 LEU A N 1
ATOM 662 C CA . LEU A 1 89 ? -8.789 -8.758 -14.906 1 98.25 89 LEU A CA 1
ATOM 663 C C . LEU A 1 89 ? -8.781 -9.133 -13.43 1 98.25 89 LEU A C 1
ATOM 665 O O . LEU A 1 89 ? -8.773 -8.25 -12.562 1 98.25 89 LEU A O 1
ATOM 669 N N . GLU A 1 90 ? -8.742 -10.406 -13.125 1 98 90 GLU A N 1
ATOM 670 C CA . GLU A 1 90 ? -8.938 -10.914 -11.773 1 98 90 GLU A CA 1
ATOM 671 C C . GLU A 1 90 ? -7.945 -10.281 -10.797 1 98 90 GLU A C 1
ATOM 673 O O . GLU A 1 90 ? -8.344 -9.656 -9.82 1 98 90 GLU A O 1
ATOM 678 N N . ARG A 1 91 ? -6.664 -10.445 -11.086 1 97.75 91 ARG A N 1
ATOM 679 C CA . ARG A 1 91 ? -5.652 -10.031 -10.117 1 97.75 91 ARG A CA 1
ATOM 680 C C . ARG A 1 91 ? -5.668 -8.516 -9.922 1 97.75 91 ARG A C 1
ATOM 682 O O . ARG A 1 91 ? -5.566 -8.031 -8.797 1 97.75 91 ARG A O 1
ATOM 689 N N . THR A 1 92 ? -5.812 -7.723 -11.016 1 98.38 92 THR A N 1
ATOM 690 C CA . THR A 1 92 ? -5.891 -6.27 -10.914 1 98.38 92 THR A CA 1
ATOM 691 C C . THR A 1 92 ? -7.07 -5.848 -10.039 1 98.38 92 THR A C 1
ATOM 693 O O . THR A 1 92 ? -6.918 -5.02 -9.141 1 98.38 92 THR A O 1
ATOM 696 N N . CYS A 1 93 ? -8.219 -6.473 -10.281 1 98.69 93 CYS A N 1
ATOM 697 C CA . CYS A 1 93 ? -9.438 -6.125 -9.555 1 98.69 93 CYS A CA 1
ATOM 698 C C . CYS A 1 93 ? -9.32 -6.523 -8.086 1 98.69 93 CYS A C 1
ATOM 700 O O . CYS A 1 93 ? -9.664 -5.742 -7.195 1 98.69 93 CYS A O 1
ATOM 702 N N . LEU A 1 94 ? -8.812 -7.688 -7.875 1 98.69 94 LEU A N 1
ATOM 703 C CA . LEU A 1 94 ? -8.719 -8.164 -6.5 1 98.69 94 LEU A CA 1
ATOM 704 C C . LEU A 1 94 ? -7.699 -7.355 -5.711 1 98.69 94 LEU A C 1
ATOM 706 O O . LEU A 1 94 ? -7.891 -7.102 -4.52 1 98.69 94 LEU A O 1
ATOM 710 N N . ASN A 1 95 ? -6.535 -6.988 -6.348 1 98.75 95 ASN A N 1
ATOM 711 C CA . ASN A 1 95 ? -5.555 -6.141 -5.68 1 98.75 95 ASN A CA 1
ATOM 712 C C . ASN A 1 95 ? -6.16 -4.797 -5.281 1 98.75 95 ASN A C 1
ATOM 714 O O . ASN A 1 95 ? -5.941 -4.316 -4.164 1 98.75 95 ASN A O 1
ATOM 718 N N . LEU A 1 96 ? -6.875 -4.227 -6.207 1 98.75 96 LEU A N 1
ATOM 719 C CA . LEU A 1 96 ? -7.48 -2.924 -5.961 1 98.75 96 LEU A CA 1
ATOM 720 C C . LEU A 1 96 ? -8.562 -3.021 -4.887 1 98.75 96 LEU A C 1
ATOM 722 O O . LEU A 1 96 ? -8.547 -2.264 -3.914 1 98.75 96 LEU A O 1
ATOM 726 N N . LEU A 1 97 ? -9.469 -3.959 -5.039 1 98.81 97 LEU A N 1
ATOM 727 C CA . LEU A 1 97 ? -10.586 -4.164 -4.125 1 98.81 97 LEU A CA 1
ATOM 728 C C . LEU A 1 97 ? -10.086 -4.527 -2.73 1 98.81 97 LEU A C 1
ATOM 730 O O . LEU A 1 97 ? -10.594 -4.008 -1.731 1 98.81 97 LEU A O 1
ATOM 734 N N . GLY A 1 98 ? -9.164 -5.457 -2.682 1 98.81 98 GLY A N 1
ATOM 735 C CA . GLY A 1 98 ? -8.609 -5.859 -1.4 1 98.81 98 GLY A CA 1
ATOM 736 C C . GLY A 1 98 ? -7.961 -4.715 -0.645 1 98.81 98 GLY A C 1
ATOM 737 O O . GLY A 1 98 ? -8.188 -4.551 0.556 1 98.81 98 GLY A O 1
ATOM 738 N N . ARG A 1 99 ? -7.156 -3.869 -1.29 1 98.81 99 ARG A N 1
ATOM 739 C CA . ARG A 1 99 ? -6.488 -2.734 -0.661 1 98.81 99 ARG A CA 1
ATOM 740 C C . ARG A 1 99 ? -7.5 -1.705 -0.171 1 98.81 99 ARG A C 1
ATOM 742 O O . ARG A 1 99 ? -7.473 -1.306 0.995 1 98.81 99 ARG A O 1
ATOM 749 N N . MET A 1 100 ? -8.398 -1.332 -1.076 1 98.88 100 MET A N 1
ATOM 750 C CA . MET A 1 100 ? -9.383 -0.31 -0.722 1 98.88 100 MET A CA 1
ATOM 751 C C . MET A 1 100 ? -10.273 -0.785 0.418 1 98.88 100 MET A C 1
ATOM 753 O O . MET A 1 100 ? -10.57 -0.022 1.339 1 98.88 100 MET A O 1
ATOM 757 N N . SER A 1 101 ? -10.68 -2.033 0.382 1 98.94 101 SER A N 1
ATOM 758 C CA . SER A 1 101 ? -11.516 -2.572 1.448 1 98.94 101 SER A CA 1
ATOM 759 C C . SER A 1 101 ? -10.742 -2.689 2.756 1 98.94 101 SER A C 1
ATOM 761 O O . SER A 1 101 ? -11.312 -2.518 3.838 1 98.94 101 SER A O 1
ATOM 763 N N . GLY A 1 102 ? -9.43 -3.029 2.609 1 98.81 102 GLY A N 1
ATOM 764 C CA . GLY A 1 102 ? -8.594 -3.008 3.797 1 98.81 102 GLY A CA 1
ATOM 765 C C . GLY A 1 102 ? -8.555 -1.651 4.477 1 98.81 102 GLY A C 1
ATOM 766 O O . GLY A 1 102 ? -8.719 -1.558 5.695 1 98.81 102 GLY A O 1
ATOM 767 N N . ILE A 1 103 ? -8.375 -0.609 3.736 1 98.88 103 ILE A N 1
ATOM 768 C CA . ILE A 1 103 ? -8.344 0.76 4.238 1 98.88 103 ILE A CA 1
ATOM 769 C C . ILE A 1 103 ? -9.703 1.117 4.84 1 98.88 103 ILE A C 1
ATOM 771 O O . ILE A 1 103 ? -9.781 1.638 5.953 1 98.88 103 ILE A O 1
ATOM 775 N N . ALA A 1 104 ? -10.75 0.813 4.102 1 98.94 104 ALA A N 1
ATOM 776 C CA . ALA A 1 104 ? -12.102 1.13 4.559 1 98.94 104 ALA A CA 1
ATOM 777 C C . ALA A 1 104 ? -12.406 0.429 5.875 1 98.94 104 ALA A C 1
ATOM 779 O O . ALA A 1 104 ? -12.984 1.032 6.785 1 98.94 104 ALA A O 1
ATOM 780 N N . SER A 1 105 ? -12.062 -0.831 5.973 1 98.88 105 SER A N 1
ATOM 781 C CA . SER A 1 105 ? -12.312 -1.598 7.188 1 98.88 105 SER A CA 1
ATOM 782 C C . SER A 1 105 ? -11.578 -1.002 8.383 1 98.88 105 SER A C 1
ATOM 784 O O . SER A 1 105 ? -12.141 -0.882 9.469 1 98.88 105 SER A O 1
ATOM 786 N N . SER A 1 106 ? -10.312 -0.66 8.172 1 98.69 106 SER A N 1
ATOM 787 C CA . SER A 1 106 ? -9.508 -0.06 9.234 1 98.69 106 SER A CA 1
ATOM 788 C C . SER A 1 106 ? -10.07 1.29 9.664 1 98.69 106 SER A C 1
ATOM 790 O O . SER A 1 106 ? -10.109 1.605 10.852 1 98.69 106 SER A O 1
ATOM 792 N N . ALA A 1 107 ? -10.453 2.074 8.695 1 98.75 107 ALA A N 1
ATOM 793 C CA . ALA A 1 107 ? -11.062 3.371 8.969 1 98.75 107 ALA A CA 1
ATOM 794 C C . ALA A 1 107 ? -12.359 3.209 9.758 1 98.75 107 ALA A C 1
ATOM 796 O O . ALA A 1 107 ? -12.617 3.955 10.711 1 98.75 107 ALA A O 1
ATOM 797 N N . ALA A 1 108 ? -13.156 2.275 9.352 1 98.69 108 ALA A N 1
ATOM 798 C CA . ALA A 1 108 ? -14.414 2.012 10.047 1 98.69 108 ALA A CA 1
ATOM 799 C C . ALA A 1 108 ? -14.156 1.604 11.5 1 98.69 108 ALA A C 1
ATOM 801 O O . ALA A 1 108 ? -14.852 2.062 12.406 1 98.69 108 ALA A O 1
ATOM 802 N N . LYS A 1 109 ? -13.234 0.724 11.672 1 98.12 109 LYS A N 1
ATOM 803 C CA . LYS A 1 109 ? -12.867 0.295 13.023 1 98.12 109 LYS A CA 1
ATOM 804 C C . LYS A 1 109 ? -12.438 1.482 13.875 1 98.12 109 LYS A C 1
ATOM 806 O O . LYS A 1 109 ? -12.914 1.646 15 1 98.12 109 LYS A O 1
ATOM 811 N N . ALA A 1 110 ? -11.539 2.297 13.359 1 98.31 110 ALA A N 1
ATOM 812 C CA . ALA A 1 110 ? -11.055 3.471 14.086 1 98.31 110 ALA A CA 1
ATOM 813 C C . ALA A 1 110 ? -12.203 4.426 14.406 1 98.31 110 ALA A C 1
ATOM 815 O O . ALA A 1 110 ? -12.297 4.938 15.523 1 98.31 110 ALA A O 1
ATOM 816 N N . SER A 1 111 ? -13.008 4.676 13.391 1 98.06 111 SER A N 1
ATOM 817 C CA . SER A 1 111 ? -14.133 5.578 13.57 1 98.06 111 SER A CA 1
ATOM 818 C C . SER A 1 111 ? -15.078 5.078 14.656 1 98.06 111 SER A C 1
ATOM 820 O O . SER A 1 111 ? -15.578 5.867 15.461 1 98.06 111 SER A O 1
ATOM 822 N N . ARG A 1 112 ? -15.359 3.83 14.68 1 97.44 112 ARG A N 1
ATOM 823 C CA . ARG A 1 112 ? -16.234 3.24 15.688 1 97.44 112 ARG A CA 1
ATOM 824 C C . ARG A 1 112 ? -15.625 3.377 17.078 1 97.44 112 ARG A C 1
ATOM 826 O O . ARG A 1 112 ? -16.328 3.742 18.031 1 97.44 112 ARG A O 1
ATOM 833 N N . LEU A 1 113 ? -14.336 3.096 17.188 1 97.06 113 LEU A N 1
ATOM 834 C CA . LEU A 1 113 ? -13.648 3.176 18.484 1 97.06 113 LEU A CA 1
ATOM 835 C C . LEU A 1 113 ? -13.711 4.59 19.047 1 97.06 113 LEU A C 1
ATOM 837 O O . LEU A 1 113 ? -13.82 4.777 20.25 1 97.06 113 LEU A O 1
ATOM 841 N N . VAL A 1 114 ? -13.664 5.539 18.156 1 97.62 114 VAL A N 1
ATOM 842 C CA . VAL A 1 114 ? -13.695 6.938 18.578 1 97.62 114 VAL A CA 1
ATOM 843 C C . VAL A 1 114 ? -15.125 7.348 18.906 1 97.62 114 VAL A C 1
ATOM 845 O O . VAL A 1 114 ? -15.367 7.953 19.953 1 97.62 114 VAL A O 1
ATOM 848 N N . SER A 1 115 ? -16.078 6.934 18.109 1 96.44 115 SER A N 1
ATOM 849 C CA . SER A 1 115 ? -17.453 7.402 18.234 1 96.44 115 SER A CA 1
ATOM 850 C C . SER A 1 115 ? -18.109 6.84 19.484 1 96.44 115 SER A C 1
ATOM 852 O O . SER A 1 115 ? -19 7.473 20.078 1 96.44 115 SER A O 1
ATOM 854 N N . VAL A 1 116 ? -17.734 5.695 19.922 1 96 116 VAL A N 1
ATOM 855 C CA . VAL A 1 116 ? -18.328 5.082 21.109 1 96 116 VAL A CA 1
ATOM 856 C C . VAL A 1 116 ? -17.953 5.883 22.359 1 96 116 VAL A C 1
ATOM 858 O O . VAL A 1 116 ? -18.703 5.906 23.344 1 96 116 VAL A O 1
ATOM 861 N N . VAL A 1 117 ? -16.844 6.539 22.312 1 96.06 117 VAL A N 1
ATOM 862 C CA . VAL A 1 117 ? -16.375 7.344 23.438 1 96.06 117 VAL A CA 1
ATOM 863 C C . VAL A 1 117 ? -16.891 8.773 23.297 1 96.06 117 VAL A C 1
ATOM 865 O O . VAL A 1 117 ? -17.359 9.375 24.281 1 96.06 117 VAL A O 1
ATOM 868 N N . ASN A 1 118 ? -16.766 9.281 22.094 1 95.56 118 ASN A N 1
ATOM 869 C CA . ASN A 1 118 ? -17.156 10.648 21.75 1 95.56 118 ASN A CA 1
ATOM 870 C C . ASN A 1 118 ? -17.656 10.75 20.312 1 95.56 118 ASN A C 1
ATOM 872 O O . ASN A 1 118 ? -16.859 10.773 19.375 1 95.56 118 ASN A O 1
ATOM 876 N N . ASP A 1 119 ? -18.891 10.891 20.109 1 94 119 ASP A N 1
ATOM 877 C CA . ASP A 1 119 ? -19.484 10.812 18.766 1 94 119 ASP A CA 1
ATOM 878 C C . ASP A 1 119 ? -19.328 12.133 18.016 1 94 119 ASP A C 1
ATOM 880 O O . ASP A 1 119 ? -19.703 12.242 16.859 1 94 119 ASP A O 1
ATOM 884 N N . HIS A 1 120 ? -18.734 13.086 18.656 1 95.69 120 HIS A N 1
ATOM 885 C CA . HIS A 1 120 ? -18.469 14.359 18 1 95.69 120 HIS A CA 1
ATOM 886 C C . HIS A 1 120 ? -17.109 14.344 17.297 1 95.69 120 HIS A C 1
ATOM 888 O O . HIS A 1 120 ? -16.859 15.164 16.406 1 95.69 120 HIS A O 1
ATOM 894 N N . VAL A 1 121 ? -16.25 13.484 17.734 1 97.81 121 VAL A N 1
ATOM 895 C CA . VAL A 1 121 ? -14.898 13.422 17.188 1 97.81 121 VAL A CA 1
ATOM 896 C C . VAL A 1 121 ? -14.891 12.586 15.914 1 97.81 121 VAL A C 1
ATOM 898 O O . VAL A 1 121 ? -15.461 11.492 15.883 1 97.81 121 VAL A O 1
ATOM 901 N N . ARG A 1 122 ? -14.266 13.07 14.859 1 98.19 122 ARG A N 1
ATOM 902 C CA . ARG A 1 122 ? -14.172 12.359 13.594 1 98.19 122 ARG A CA 1
ATOM 903 C C . ARG A 1 122 ? -12.758 11.828 13.367 1 98.19 122 ARG A C 1
ATOM 905 O O . ARG A 1 122 ? -11.789 12.43 13.828 1 98.19 122 ARG A O 1
ATOM 912 N N . VAL A 1 123 ? -12.711 10.727 12.664 1 98.62 123 VAL A N 1
ATOM 913 C CA . VAL A 1 123 ? -11.438 10.172 12.242 1 98.62 123 VAL A CA 1
ATOM 914 C C . VAL A 1 123 ? -11.102 10.656 10.828 1 98.62 123 VAL A C 1
ATOM 916 O O . VAL A 1 123 ? -12 10.812 9.992 1 98.62 123 VAL A O 1
ATOM 919 N N . ALA A 1 124 ? -9.836 10.914 10.539 1 98.75 124 ALA A N 1
ATOM 920 C CA . ALA A 1 124 ? -9.406 11.352 9.211 1 98.75 124 ALA A CA 1
ATOM 921 C C . ALA A 1 124 ? -8.125 10.633 8.789 1 98.75 124 ALA A C 1
ATOM 923 O O . ALA A 1 124 ? -7.398 10.102 9.625 1 98.75 124 ALA A O 1
ATOM 924 N N . GLY A 1 125 ? -7.938 10.539 7.508 1 98.25 125 GLY A N 1
ATOM 925 C CA . GLY A 1 125 ? -6.648 10.125 6.977 1 98.25 125 GLY A CA 1
ATOM 926 C C . GLY A 1 125 ? -5.66 11.273 6.855 1 98.25 125 GLY A C 1
ATOM 927 O O . GLY A 1 125 ? -5.762 12.266 7.578 1 98.25 125 GLY A O 1
ATOM 928 N N . THR A 1 126 ? -4.637 11.094 6.109 1 97.75 126 THR A N 1
ATOM 929 C CA . THR A 1 126 ? -3.6 12.086 5.84 1 97.75 126 THR A CA 1
ATOM 930 C C . THR A 1 126 ? -3.154 12.016 4.379 1 97.75 126 THR A C 1
ATOM 932 O O . THR A 1 126 ? -3.854 11.453 3.539 1 97.75 126 THR A O 1
ATOM 935 N N . ARG A 1 127 ? -2.115 12.711 4.059 1 97.19 127 ARG A N 1
ATOM 936 C CA . ARG A 1 127 ? -1.561 12.656 2.711 1 97.19 127 ARG A CA 1
ATOM 937 C C . ARG A 1 127 ? -0.501 11.57 2.598 1 97.19 127 ARG A C 1
ATOM 939 O O . ARG A 1 127 ? 0.221 11.5 1.601 1 97.19 127 ARG A O 1
ATOM 946 N N . LYS A 1 128 ? -0.41 10.781 3.654 1 97.94 128 LYS A N 1
ATOM 947 C CA . LYS A 1 128 ? 0.489 9.633 3.625 1 97.94 128 LYS A CA 1
ATOM 948 C C . LYS A 1 128 ? -0.161 8.445 2.922 1 97.94 128 LYS A C 1
ATOM 950 O O . LYS A 1 128 ? -0.394 7.402 3.539 1 97.94 128 LYS A O 1
ATOM 955 N N . THR A 1 129 ? -0.379 8.57 1.677 1 98.38 129 THR A N 1
ATOM 956 C CA . THR A 1 129 ? -1.017 7.574 0.823 1 98.38 129 THR A CA 1
ATOM 957 C C . THR A 1 129 ? 0.02 6.859 -0.038 1 98.38 129 THR A C 1
ATOM 959 O O . THR A 1 129 ? 1.188 7.25 -0.065 1 98.38 129 THR A O 1
ATOM 962 N N . ALA A 1 130 ? -0.362 5.781 -0.615 1 98.25 130 ALA A N 1
ATOM 963 C CA . ALA A 1 130 ? 0.523 5.156 -1.594 1 98.25 130 ALA A CA 1
ATOM 964 C C . ALA A 1 130 ? 0.622 6 -2.861 1 98.25 130 ALA A C 1
ATOM 966 O O . ALA A 1 130 ? -0.395 6.445 -3.4 1 98.25 130 ALA A O 1
ATOM 967 N N . PRO A 1 131 ? 1.885 6.219 -3.344 1 97.94 131 PRO A N 1
ATOM 968 C CA . PRO A 1 131 ? 2.035 7.043 -4.543 1 97.94 131 PRO A CA 1
ATOM 969 C C . PRO A 1 131 ? 1.229 6.52 -5.727 1 97.94 131 PRO A C 1
ATOM 971 O O . PRO A 1 131 ? 1.307 5.332 -6.055 1 97.94 131 PRO A O 1
ATOM 974 N N . GLY A 1 132 ? 0.471 7.422 -6.316 1 97.44 132 GLY A N 1
ATOM 975 C CA . GLY A 1 132 ? -0.328 7.035 -7.465 1 97.44 132 GLY A CA 1
ATOM 976 C C . GLY A 1 132 ? -1.689 6.484 -7.09 1 97.44 132 GLY A C 1
ATOM 977 O O . GLY A 1 132 ? -2.529 6.242 -7.961 1 97.44 132 GLY A O 1
ATOM 978 N N . LEU A 1 133 ? -1.924 6.34 -5.793 1 98.31 133 LEU A N 1
ATOM 979 C CA . LEU A 1 133 ? -3.172 5.711 -5.375 1 98.31 133 LEU A CA 1
ATOM 980 C C . LEU A 1 133 ? -3.949 6.621 -4.43 1 98.31 133 LEU A C 1
ATOM 982 O O . LEU A 1 133 ? -4.871 6.168 -3.746 1 98.31 133 LEU A O 1
ATOM 986 N N . ARG A 1 134 ? -3.645 7.93 -4.398 1 97.94 134 ARG A N 1
ATOM 987 C CA . ARG A 1 134 ? -4.246 8.836 -3.426 1 97.94 134 ARG A CA 1
ATOM 988 C C . ARG A 1 134 ? -5.762 8.883 -3.582 1 97.94 134 ARG A C 1
ATOM 990 O O . ARG A 1 134 ? -6.496 8.812 -2.594 1 97.94 134 ARG A O 1
ATOM 997 N N . PHE A 1 135 ? -6.227 9.023 -4.812 1 97.88 135 PHE A N 1
ATOM 998 C CA . PHE A 1 135 ? -7.664 9.078 -5.051 1 97.88 135 PHE A CA 1
ATOM 999 C C . PHE A 1 135 ? -8.359 7.852 -4.461 1 97.88 135 PHE A C 1
ATOM 1001 O O . PHE A 1 135 ? -9.359 7.98 -3.76 1 97.88 135 PHE A O 1
ATOM 1008 N N . PHE A 1 136 ? -7.852 6.664 -4.719 1 98.62 136 PHE A N 1
ATOM 1009 C CA . PHE A 1 136 ? -8.438 5.398 -4.293 1 98.62 136 PHE A CA 1
ATOM 1010 C C . PHE A 1 136 ? -8.344 5.246 -2.777 1 98.62 136 PHE A C 1
ATOM 1012 O O . PHE A 1 136 ? -9.297 4.797 -2.135 1 98.62 136 PHE A O 1
ATOM 1019 N N . ASP A 1 137 ? -7.141 5.57 -2.227 1 98.62 137 ASP A N 1
ATOM 1020 C CA . ASP A 1 137 ? -6.957 5.523 -0.78 1 98.62 137 ASP A CA 1
ATOM 1021 C C . ASP A 1 137 ? -7.973 6.414 -0.069 1 98.62 137 ASP A C 1
ATOM 1023 O O . ASP A 1 137 ? -8.578 6.004 0.922 1 98.62 137 ASP A O 1
ATOM 1027 N N . LYS A 1 138 ? -8.156 7.637 -0.566 1 98.56 138 LYS A N 1
ATOM 1028 C CA . LYS A 1 138 ? -9.07 8.586 0.062 1 98.56 138 LYS A CA 1
ATOM 1029 C C . LYS A 1 138 ? -10.516 8.141 -0.084 1 98.56 138 LYS A C 1
ATOM 1031 O O . LYS A 1 138 ? -11.32 8.289 0.842 1 98.56 138 LYS A O 1
ATOM 1036 N N . LYS A 1 139 ? -10.844 7.633 -1.275 1 98.62 139 LYS A N 1
ATOM 1037 C CA . LYS A 1 139 ? -12.18 7.082 -1.458 1 98.62 139 LYS A CA 1
ATOM 1038 C C . LYS A 1 139 ? -12.453 5.965 -0.456 1 98.62 139 LYS A C 1
ATOM 1040 O O . LYS A 1 139 ? -13.562 5.859 0.074 1 98.62 139 LYS A O 1
ATOM 1045 N N . ALA A 1 140 ? -11.5 5.121 -0.224 1 98.88 140 ALA A N 1
ATOM 1046 C CA . ALA A 1 140 ? -11.641 4.02 0.728 1 98.88 140 ALA A CA 1
ATOM 1047 C C . ALA A 1 140 ? -11.828 4.547 2.148 1 98.88 140 ALA A C 1
ATOM 1049 O O . ALA A 1 140 ? -12.609 3.992 2.922 1 98.88 140 ALA A O 1
ATOM 1050 N N . LEU A 1 141 ? -11.062 5.586 2.531 1 98.88 141 LEU A N 1
ATOM 1051 C CA . LEU A 1 141 ? -11.25 6.219 3.832 1 98.88 141 LEU A CA 1
ATOM 1052 C C . LEU A 1 141 ? -12.695 6.652 4.023 1 98.88 141 LEU A C 1
ATOM 1054 O O . LEU A 1 141 ? -13.305 6.355 5.055 1 98.88 141 LEU A O 1
ATOM 1058 N N . ILE A 1 142 ? -13.227 7.328 2.988 1 98.75 142 ILE A N 1
ATOM 1059 C CA . ILE A 1 142 ? -14.586 7.84 3.041 1 98.75 142 ILE A CA 1
ATOM 1060 C C . ILE A 1 142 ? -15.57 6.68 3.18 1 98.75 142 ILE A C 1
ATOM 1062 O O . ILE A 1 142 ? -16.516 6.742 3.975 1 98.75 142 ILE A O 1
ATOM 1066 N N . ALA A 1 143 ? -15.32 5.625 2.465 1 98.69 143 ALA A N 1
ATOM 1067 C CA . ALA A 1 143 ? -16.172 4.438 2.543 1 98.69 143 ALA A CA 1
ATOM 1068 C C . ALA A 1 143 ? -16.188 3.873 3.959 1 98.69 143 ALA A C 1
ATOM 1070 O O . ALA A 1 143 ? -17.203 3.318 4.398 1 98.69 143 ALA A O 1
ATOM 1071 N N . GLY A 1 144 ? -15.133 4.012 4.68 1 98.69 144 GLY A N 1
ATOM 1072 C CA . GLY A 1 144 ? -15.031 3.531 6.047 1 98.69 144 GLY A CA 1
ATOM 1073 C C . GLY A 1 144 ? -15.531 4.535 7.07 1 98.69 144 GLY A C 1
ATOM 1074 O O . GLY A 1 144 ? -15.484 4.277 8.273 1 98.69 144 GLY A O 1
ATOM 1075 N N . GLY A 1 145 ? -15.953 5.684 6.609 1 98.19 145 GLY A N 1
ATOM 1076 C CA . GLY A 1 145 ? -16.531 6.68 7.5 1 98.19 145 GLY A CA 1
ATOM 1077 C C . GLY A 1 145 ? -15.516 7.699 7.984 1 98.19 145 GLY A C 1
ATOM 1078 O O . GLY A 1 145 ? -15.789 8.469 8.906 1 98.19 145 GLY A O 1
ATOM 1079 N N . ALA A 1 146 ? -14.336 7.715 7.418 1 98.75 146 ALA A N 1
ATOM 1080 C CA . ALA A 1 146 ? -13.305 8.664 7.816 1 98.75 146 ALA A CA 1
ATOM 1081 C C . ALA A 1 146 ? -13.234 9.836 6.844 1 98.75 146 ALA A C 1
ATOM 1083 O O . ALA A 1 146 ? -13.695 9.734 5.703 1 98.75 146 ALA A O 1
ATOM 1084 N N . LEU A 1 147 ? -12.719 10.93 7.27 1 98.62 147 LEU A N 1
ATOM 1085 C CA . LEU A 1 147 ? -12.477 12.086 6.418 1 98.62 147 LEU A CA 1
ATOM 1086 C C . LEU A 1 147 ? -11.203 11.914 5.605 1 98.62 147 LEU A C 1
ATOM 1088 O O . LEU A 1 147 ? -10.211 11.367 6.105 1 98.62 147 LEU A O 1
ATOM 1092 N N . PRO A 1 148 ? -11.164 12.344 4.438 1 97.94 148 PRO A N 1
ATOM 1093 C CA . PRO A 1 148 ? -10 12.148 3.572 1 97.94 148 PRO A CA 1
ATOM 1094 C C . PRO A 1 148 ? -8.852 13.102 3.898 1 97.94 148 PRO A C 1
ATOM 1096 O O . PRO A 1 148 ? -7.707 12.852 3.52 1 97.94 148 PRO A O 1
ATOM 1099 N N . HIS A 1 149 ? -9.188 14.273 4.684 1 97.81 149 HIS A N 1
ATOM 1100 C CA . HIS A 1 149 ? -8.227 15.359 4.797 1 97.81 149 HIS A CA 1
ATOM 1101 C C . HIS A 1 149 ? -7.914 15.961 3.432 1 97.81 149 HIS A C 1
ATOM 1103 O O . HIS A 1 149 ? -8.609 15.688 2.453 1 97.81 149 HIS A O 1
ATOM 1109 N N . ARG A 1 150 ? -6.949 16.828 3.348 1 97.12 150 ARG A N 1
ATOM 1110 C CA . ARG A 1 150 ? -6.66 17.453 2.062 1 97.12 150 ARG A CA 1
ATOM 1111 C C . ARG A 1 150 ? -6.043 16.453 1.092 1 97.12 150 ARG A C 1
ATOM 1113 O O . ARG A 1 150 ? -5.348 15.523 1.508 1 97.12 150 ARG A O 1
ATOM 1120 N N . TYR A 1 151 ? -6.258 16.656 -0.2 1 96.69 151 TYR A N 1
ATOM 1121 C CA . TYR A 1 151 ? -5.777 15.742 -1.233 1 96.69 151 TYR A CA 1
ATOM 1122 C C . TYR A 1 151 ? -4.375 16.125 -1.689 1 96.69 151 TYR A C 1
ATOM 1124 O O . TYR A 1 151 ? -3.537 15.258 -1.941 1 96.69 151 TYR A O 1
ATOM 1132 N N . THR A 1 152 ? -4.172 17.438 -1.821 1 97.25 152 THR A N 1
ATOM 1133 C CA . THR A 1 152 ? -2.912 17.891 -2.393 1 97.25 152 THR A CA 1
ATOM 1134 C C . THR A 1 152 ? -2.359 19.078 -1.6 1 97.25 152 THR A C 1
ATOM 1136 O O . THR A 1 152 ? -3.016 19.578 -0.683 1 97.25 152 THR A O 1
ATOM 1139 N N . LEU A 1 153 ? -1.212 19.547 -2.033 1 97.69 153 LEU A N 1
ATOM 1140 C CA . LEU A 1 153 ? -0.536 20.672 -1.386 1 97.69 153 LEU A CA 1
ATOM 1141 C C . LEU A 1 153 ? -1.232 21.984 -1.71 1 97.69 153 LEU A C 1
ATOM 1143 O O . LEU A 1 153 ? -0.96 23.016 -1.08 1 97.69 153 LEU A O 1
ATOM 1147 N N . SER A 1 154 ? -2.207 21.938 -2.605 1 97 154 SER A N 1
ATOM 1148 C CA . SER A 1 154 ? -2.848 23.172 -3.051 1 97 154 SER A CA 1
ATOM 1149 C C . SER A 1 154 ? -4.207 23.359 -2.383 1 97 154 SER A C 1
ATOM 1151 O O . SER A 1 154 ? -4.816 24.422 -2.496 1 97 154 SER A O 1
ATOM 1153 N N . ASP A 1 155 ? -4.664 22.359 -1.59 1 97.19 155 ASP A N 1
ATOM 1154 C CA . ASP A 1 155 ? -6.043 22.375 -1.104 1 97.19 155 ASP A CA 1
ATOM 1155 C C . ASP A 1 155 ? -6.188 23.25 0.129 1 97.19 155 ASP A C 1
ATOM 1157 O O . ASP A 1 155 ? -7.25 23.828 0.364 1 97.19 155 ASP A O 1
ATOM 1161 N N . GLN A 1 156 ? -5.203 23.25 0.906 1 97.06 156 GLN A N 1
ATOM 1162 C CA . GLN A 1 156 ? -5.199 23.969 2.18 1 97.06 156 GLN A CA 1
ATOM 1163 C C . GLN A 1 156 ? -3.775 24.172 2.688 1 97.06 156 GLN A C 1
ATOM 1165 O O . GLN A 1 156 ? -2.879 23.391 2.377 1 97.06 156 GLN A O 1
ATOM 1170 N N . PHE A 1 157 ? -3.652 25.297 3.457 1 98.06 157 PHE A N 1
ATOM 1171 C CA . PHE A 1 157 ? -2.355 25.484 4.094 1 98.06 157 PHE A CA 1
ATOM 1172 C C . PHE A 1 157 ? -2.174 24.531 5.266 1 98.06 157 PHE A C 1
ATOM 1174 O O . PHE A 1 157 ? -3.105 24.312 6.043 1 98.06 157 PHE A O 1
ATOM 1181 N N . LEU A 1 158 ? -1.078 23.953 5.324 1 98.12 158 LEU A N 1
ATOM 1182 C CA . LEU A 1 158 ? -0.675 23.219 6.516 1 98.12 158 LEU A CA 1
ATOM 1183 C C . LEU A 1 158 ? 0.74 23.594 6.938 1 98.12 158 LEU A C 1
ATOM 1185 O O . LEU A 1 158 ? 1.715 23.172 6.312 1 98.12 158 LEU A O 1
ATOM 1189 N N . ILE A 1 159 ? 0.799 24.406 7.898 1 97.75 159 ILE A N 1
ATOM 1190 C CA . ILE A 1 159 ? 2.074 24.844 8.461 1 97.75 159 ILE A CA 1
ATOM 1191 C C . ILE A 1 159 ? 2.645 23.75 9.359 1 97.75 159 ILE A C 1
ATOM 1193 O O . ILE A 1 159 ? 2.059 23.422 10.398 1 97.75 159 ILE A O 1
ATOM 1197 N N . LYS A 1 160 ? 3.738 23.188 8.93 1 95.62 160 LYS A N 1
ATOM 1198 C CA . LYS A 1 160 ? 4.363 22.094 9.664 1 95.62 160 LYS A CA 1
ATOM 1199 C C . LYS A 1 160 ? 5.527 22.594 10.516 1 95.62 160 LYS A C 1
ATOM 1201 O O . LYS A 1 160 ? 5.867 23.781 10.484 1 95.62 160 LYS A O 1
ATOM 1206 N N . ASP A 1 161 ? 6.035 21.641 11.242 1 90.06 161 ASP A N 1
ATOM 1207 C CA . ASP A 1 161 ? 7.188 21.938 12.078 1 90.06 161 ASP A CA 1
ATOM 1208 C C . ASP A 1 161 ? 8.359 22.438 11.242 1 90.06 161 ASP A C 1
ATOM 1210 O O . ASP A 1 161 ? 9.086 23.359 11.648 1 90.06 161 ASP A O 1
ATOM 1214 N N . THR A 1 162 ? 8.508 21.906 10.047 1 88.38 162 THR A N 1
ATOM 1215 C CA . THR A 1 162 ? 9.594 22.297 9.156 1 88.38 162 THR A CA 1
ATOM 1216 C C . THR A 1 162 ? 9.469 23.781 8.781 1 88.38 162 THR A C 1
ATOM 1218 O O . THR A 1 162 ? 10.477 24.484 8.695 1 88.38 162 THR A O 1
ATOM 1221 N N . HIS A 1 163 ? 8.281 24.219 8.578 1 91.38 163 HIS A N 1
ATOM 1222 C CA . HIS A 1 163 ? 8.031 25.625 8.273 1 91.38 163 HIS A CA 1
ATOM 1223 C C . HIS A 1 163 ? 8.297 26.5 9.492 1 91.38 163 HIS A C 1
ATOM 1225 O O . HIS A 1 163 ? 8.859 27.578 9.367 1 91.38 163 HIS A O 1
ATOM 1231 N N . ARG A 1 164 ? 7.965 25.938 10.586 1 85.69 164 ARG A N 1
ATOM 1232 C CA . ARG A 1 164 ? 8.023 26.703 11.82 1 85.69 164 ARG A CA 1
ATOM 1233 C C . ARG A 1 164 ? 9.469 26.906 12.281 1 85.69 164 ARG A C 1
ATOM 1235 O O . ARG A 1 164 ? 9.766 27.828 13.047 1 85.69 164 ARG A O 1
ATOM 1242 N N . THR A 1 165 ? 10.25 26 11.812 1 83.5 165 THR A N 1
ATOM 1243 C CA . THR A 1 165 ? 11.672 26.172 12.109 1 83.5 165 THR A CA 1
ATOM 1244 C C . THR A 1 165 ? 12.227 27.406 11.406 1 83.5 165 THR A C 1
ATOM 1246 O O . THR A 1 165 ? 13.25 27.953 11.812 1 83.5 165 THR A O 1
ATOM 1249 N N . MET A 1 166 ? 11.469 27.891 10.477 1 84.94 166 MET A N 1
ATOM 1250 C CA . MET A 1 166 ? 12.008 28.953 9.648 1 84.94 166 MET A CA 1
ATOM 1251 C C . MET A 1 166 ? 11.281 30.266 9.906 1 84.94 166 MET A C 1
ATOM 1253 O O . MET A 1 166 ? 11.711 31.328 9.438 1 84.94 166 MET A O 1
ATOM 1257 N N . MET A 1 167 ? 10.195 30.203 10.648 1 89.38 167 MET A N 1
ATOM 1258 C CA . MET A 1 167 ? 9.453 31.406 11 1 89.38 167 MET A CA 1
ATOM 1259 C C . MET A 1 167 ? 8.5 31.156 12.156 1 89.38 167 MET A C 1
ATOM 1261 O O . MET A 1 167 ? 8.031 30.031 12.344 1 89.38 167 MET A O 1
ATOM 1265 N N . PRO A 1 168 ? 8.188 32.188 12.953 1 92.94 168 PRO A N 1
ATOM 1266 C CA . PRO A 1 168 ? 7.254 32.031 14.07 1 92.94 168 PRO A CA 1
ATOM 1267 C C . PRO A 1 168 ? 5.836 31.688 13.602 1 92.94 168 PRO A C 1
ATOM 1269 O O . PRO A 1 168 ? 5.438 32.094 12.5 1 92.94 168 PRO A O 1
ATOM 1272 N N . VAL A 1 169 ? 5.109 31.031 14.5 1 95.25 169 VAL A N 1
ATOM 1273 C CA . VAL A 1 169 ? 3.779 30.516 14.211 1 95.25 169 VAL A CA 1
ATOM 1274 C C . VAL A 1 169 ? 2.863 31.641 13.75 1 95.25 169 VAL A C 1
ATOM 1276 O O . VAL A 1 169 ? 2.129 31.5 12.773 1 95.25 169 VAL A O 1
ATOM 1279 N N . ASP A 1 170 ? 2.873 32.75 14.43 1 96.75 170 ASP A N 1
ATOM 1280 C CA . ASP A 1 170 ? 1.969 33.875 14.133 1 96.75 170 ASP A CA 1
ATOM 1281 C C . ASP A 1 170 ? 2.293 34.5 12.773 1 96.75 170 ASP A C 1
ATOM 1283 O O . ASP A 1 170 ? 1.39 34.781 11.984 1 96.75 170 ASP A O 1
ATOM 1287 N N . GLU A 1 171 ? 3.562 34.656 12.508 1 97.31 171 GLU A N 1
ATOM 1288 C CA . GLU A 1 171 ? 3.98 35.188 11.219 1 97.31 171 GLU A CA 1
ATOM 1289 C C . GLU A 1 171 ? 3.559 34.25 10.078 1 97.31 171 GLU A C 1
ATOM 1291 O O . GLU A 1 171 ? 3.078 34.719 9.039 1 97.31 171 GLU A O 1
ATOM 1296 N N . ALA A 1 172 ? 3.721 32.969 10.281 1 97.88 172 ALA A N 1
ATOM 1297 C CA . ALA A 1 172 ? 3.357 31.984 9.266 1 97.88 172 ALA A CA 1
ATOM 1298 C C . ALA A 1 172 ? 1.869 32.062 8.938 1 97.88 172 ALA A C 1
ATOM 1300 O O . ALA A 1 172 ? 1.484 32.062 7.766 1 97.88 172 ALA A O 1
ATOM 1301 N N . ILE A 1 173 ? 1.054 32.156 9.898 1 98.19 173 ILE A N 1
ATOM 1302 C CA . ILE A 1 173 ? -0.394 32.188 9.719 1 98.19 173 ILE A CA 1
ATOM 1303 C C . ILE A 1 173 ? -0.792 33.469 8.977 1 98.19 173 ILE A C 1
ATOM 1305 O O . ILE A 1 173 ? -1.6 33.438 8.047 1 98.19 173 ILE A O 1
ATOM 1309 N N . ARG A 1 174 ? -0.218 34.594 9.367 1 98 174 ARG A N 1
ATOM 1310 C CA . ARG A 1 174 ? -0.525 35.844 8.711 1 98 174 ARG A CA 1
ATOM 1311 C C . ARG A 1 174 ? -0.156 35.812 7.23 1 98 174 ARG A C 1
ATOM 1313 O O . ARG A 1 174 ? -0.921 36.281 6.383 1 98 174 ARG A O 1
ATOM 1320 N N . LYS A 1 175 ? 0.967 35.25 6.973 1 97.75 175 LYS A N 1
ATOM 1321 C CA . LYS A 1 175 ? 1.418 35.156 5.59 1 97.75 175 LYS A CA 1
ATOM 1322 C C . LYS A 1 175 ? 0.477 34.281 4.766 1 97.75 175 LYS A C 1
ATOM 1324 O O . LYS A 1 175 ? 0.185 34.594 3.607 1 97.75 175 LYS A O 1
ATOM 1329 N N . CYS A 1 176 ? 0.058 33.156 5.355 1 98.12 176 CYS A N 1
ATOM 1330 C CA . CYS A 1 176 ? -0.894 32.312 4.664 1 98.12 176 CYS A CA 1
ATOM 1331 C C . CYS A 1 176 ? -2.191 33.062 4.371 1 98.12 176 CYS A C 1
ATOM 1333 O O . CYS A 1 176 ? -2.721 32.969 3.264 1 98.12 176 CYS A O 1
ATOM 1335 N N . ARG A 1 177 ? -2.656 33.781 5.359 1 97.38 177 ARG A N 1
ATOM 1336 C CA . ARG A 1 177 ? -3.91 34.531 5.215 1 97.38 177 ARG A CA 1
ATOM 1337 C C . ARG A 1 177 ? -3.793 35.594 4.141 1 97.38 177 ARG A C 1
ATOM 1339 O O . ARG A 1 177 ? -4.762 35.875 3.436 1 97.38 177 ARG A O 1
ATOM 1346 N N . GLU A 1 178 ? -2.637 36.188 4.055 1 97.25 178 GLU A N 1
ATOM 1347 C CA . GLU A 1 178 ? -2.383 37.219 3.035 1 97.25 178 GLU A CA 1
ATOM 1348 C C . GLU A 1 178 ? -2.307 36.594 1.645 1 97.25 178 GLU A C 1
ATOM 1350 O O . GLU A 1 178 ? -2.639 37.219 0.649 1 97.25 178 GLU A O 1
ATOM 1355 N N . TYR A 1 179 ? -1.911 35.375 1.587 1 96.62 179 TYR A N 1
ATOM 1356 C CA . TYR A 1 179 ? -1.671 34.719 0.317 1 96.62 179 TYR A CA 1
ATOM 1357 C C . TYR A 1 179 ? -2.982 34.281 -0.327 1 96.62 179 TYR A C 1
ATOM 1359 O O . TYR A 1 179 ? -3.141 34.375 -1.547 1 96.62 179 TYR A O 1
ATOM 1367 N N . SER A 1 180 ? -3.965 33.75 0.446 1 95.94 180 SER A N 1
ATOM 1368 C CA . SER A 1 180 ? -5.258 33.312 -0.07 1 95.94 180 SER A CA 1
ATOM 1369 C C . SER A 1 180 ? -6.266 33.125 1.058 1 95.94 180 SER A C 1
ATOM 1371 O O . SER A 1 180 ? -5.906 33.188 2.234 1 95.94 180 SER A O 1
ATOM 1373 N N . ASP A 1 181 ? -7.52 32.875 0.722 1 96.5 181 ASP A N 1
ATOM 1374 C CA . ASP A 1 181 ? -8.586 32.719 1.7 1 96.5 181 ASP A CA 1
ATOM 1375 C C . ASP A 1 181 ? -8.789 31.234 2.043 1 96.5 181 ASP A C 1
ATOM 1377 O O . ASP A 1 181 ? -9.797 30.859 2.641 1 96.5 181 ASP A O 1
ATOM 1381 N N . LYS A 1 182 ? -7.84 30.375 1.712 1 97.56 182 LYS A N 1
ATOM 1382 C CA . LYS A 1 182 ? -7.938 28.953 2.023 1 97.56 182 LYS A CA 1
ATOM 1383 C C . LYS A 1 182 ? -7.719 28.703 3.514 1 97.56 182 LYS A C 1
ATOM 1385 O O . LYS A 1 182 ? -7.129 29.531 4.207 1 97.56 182 LYS A O 1
ATOM 1390 N N . LYS A 1 183 ? -8.172 27.578 3.967 1 98.12 183 LYS A N 1
ATOM 1391 C CA . LYS A 1 183 ? -8.039 27.234 5.379 1 98.12 183 LYS A CA 1
ATOM 1392 C C . LYS A 1 183 ? -6.566 27.125 5.773 1 98.12 183 LYS A C 1
ATOM 1394 O O . LYS A 1 183 ? -5.746 26.625 5.004 1 98.12 183 LYS A O 1
ATOM 1399 N N . VAL A 1 184 ? -6.355 27.609 6.957 1 98.5 184 VAL A N 1
ATOM 1400 C CA . VAL A 1 184 ? -5.004 27.547 7.504 1 98.5 184 VAL A CA 1
ATOM 1401 C C . VAL A 1 184 ? -4.973 26.562 8.68 1 98.5 184 VAL A C 1
ATOM 1403 O O . VAL A 1 184 ? -5.617 26.797 9.703 1 98.5 184 VAL A O 1
ATOM 1406 N N . GLU A 1 185 ? -4.289 25.484 8.484 1 98.62 185 GLU A N 1
ATOM 1407 C CA . GLU A 1 185 ? -4.008 24.516 9.539 1 98.62 185 GLU A CA 1
ATOM 1408 C C . GLU A 1 185 ? -2.574 24.656 10.047 1 98.62 185 GLU A C 1
ATOM 1410 O O . GLU A 1 185 ? -1.645 24.828 9.258 1 98.62 185 GLU A O 1
ATOM 1415 N N . CYS A 1 186 ? -2.445 24.625 11.344 1 98.25 186 CYS A N 1
ATOM 1416 C CA . CYS A 1 186 ? -1.125 24.797 11.945 1 98.25 186 CYS A CA 1
ATOM 1417 C C . CYS A 1 186 ? -0.818 23.672 12.922 1 98.25 186 CYS A C 1
ATOM 1419 O O . CYS A 1 186 ? -1.568 23.453 13.875 1 98.25 186 CYS A O 1
ATOM 1421 N N . GLU A 1 187 ? 0.287 23 12.609 1 97.88 187 GLU A N 1
ATOM 1422 C CA . GLU A 1 187 ? 0.792 22.031 13.578 1 97.88 187 GLU A CA 1
ATOM 1423 C C . GLU A 1 187 ? 1.422 22.719 14.773 1 97.88 187 GLU A C 1
ATOM 1425 O O . GLU A 1 187 ? 2.156 23.703 14.617 1 97.88 187 GLU A O 1
ATOM 1430 N N . VAL A 1 188 ? 1.107 22.219 15.93 1 97.06 188 VAL A N 1
ATOM 1431 C CA . VAL A 1 188 ? 1.699 22.766 17.141 1 97.06 188 VAL A CA 1
ATOM 1432 C C . VAL A 1 188 ? 2.209 21.625 18.031 1 97.06 188 VAL A C 1
ATOM 1434 O O . VAL A 1 188 ? 1.705 20.5 17.953 1 97.06 188 VAL A O 1
ATOM 1437 N N . GLU A 1 189 ? 3.195 21.953 18.828 1 95.19 189 GLU A N 1
ATOM 1438 C CA . GLU A 1 189 ? 3.783 20.969 19.734 1 95.19 189 GLU A CA 1
ATOM 1439 C C . GLU A 1 189 ? 3.809 21.469 21.172 1 95.19 189 GLU A C 1
ATOM 1441 O O . GLU A 1 189 ? 4.473 20.891 22.031 1 95.19 189 GLU A O 1
ATOM 1446 N N . SER A 1 190 ? 3.133 22.609 21.438 1 94.94 190 SER A N 1
ATOM 1447 C CA . SER A 1 190 ? 3.072 23.188 22.781 1 94.94 190 SER A CA 1
ATOM 1448 C C . SER A 1 190 ? 1.787 23.984 22.984 1 94.94 190 SER A C 1
ATOM 1450 O O . SER A 1 190 ? 1.111 24.344 22.016 1 94.94 190 SER A O 1
ATOM 1452 N N . LEU A 1 191 ? 1.575 24.203 24.297 1 95.69 191 LEU A N 1
ATOM 1453 C CA . LEU A 1 191 ? 0.407 24.984 24.672 1 95.69 191 LEU A CA 1
ATOM 1454 C C . LEU A 1 191 ? 0.539 26.422 24.172 1 95.69 191 LEU A C 1
ATOM 1456 O O . LEU A 1 191 ? -0.433 27.016 23.688 1 95.69 191 LEU A O 1
ATOM 1460 N N . GLU A 1 192 ? 1.686 26.938 24.297 1 95.81 192 GLU A N 1
ATOM 1461 C CA . GLU A 1 192 ? 1.959 28.312 23.906 1 95.81 192 GLU A CA 1
ATOM 1462 C C . GLU A 1 192 ? 1.707 28.516 22.406 1 95.81 192 GLU A C 1
ATOM 1464 O O . GLU A 1 192 ? 1.065 29.484 22 1 95.81 192 GLU A O 1
ATOM 1469 N N . ASP A 1 193 ? 2.148 27.578 21.641 1 96.38 193 ASP A N 1
ATOM 1470 C CA . ASP A 1 193 ? 1.971 27.656 20.188 1 96.38 193 ASP A CA 1
ATOM 1471 C C . ASP A 1 193 ? 0.503 27.484 19.812 1 96.38 193 ASP A C 1
ATOM 1473 O O . ASP A 1 193 ? 0.031 28.094 18.844 1 96.38 193 ASP A O 1
ATOM 1477 N N . ALA A 1 194 ? -0.184 26.641 20.547 1 97.62 194 ALA A N 1
ATOM 1478 C CA . ALA A 1 194 ? -1.609 26.438 20.297 1 97.62 194 ALA A CA 1
ATOM 1479 C C . ALA A 1 194 ? -2.387 27.734 20.516 1 97.62 194 ALA A C 1
ATOM 1481 O O . ALA A 1 194 ? -3.215 28.125 19.688 1 97.62 194 ALA A O 1
ATOM 1482 N N . LEU A 1 195 ? -2.078 28.391 21.625 1 97.69 195 LEU A N 1
ATOM 1483 C CA . LEU A 1 195 ? -2.748 29.656 21.953 1 97.69 195 LEU A CA 1
ATOM 1484 C C . LEU A 1 195 ? -2.42 30.734 20.922 1 97.69 195 LEU A C 1
ATOM 1486 O O . LEU A 1 195 ? -3.309 31.453 20.469 1 97.69 195 LEU A O 1
ATOM 1490 N N . LEU A 1 196 ? -1.163 30.781 20.609 1 97.62 196 LEU A N 1
ATOM 1491 C CA . LEU A 1 196 ? -0.709 31.781 19.656 1 97.62 196 LEU A CA 1
ATOM 1492 C C . LEU A 1 196 ? -1.354 31.562 18.281 1 97.62 196 LEU A C 1
ATOM 1494 O O . LEU A 1 196 ? -1.779 32.531 17.641 1 97.62 196 LEU A O 1
ATOM 1498 N N . ALA A 1 197 ? -1.409 30.297 17.828 1 98.12 197 ALA A N 1
ATOM 1499 C CA . ALA A 1 197 ? -2.027 29.969 16.547 1 98.12 197 ALA A CA 1
ATOM 1500 C C . ALA A 1 197 ? -3.5 30.359 16.531 1 98.12 197 ALA A C 1
ATOM 1502 O O . ALA A 1 197 ? -3.98 30.953 15.562 1 98.12 197 ALA A O 1
ATOM 1503 N N . ALA A 1 198 ? -4.195 30.062 17.578 1 98.19 198 ALA A N 1
ATOM 1504 C CA . ALA A 1 198 ? -5.617 30.391 17.672 1 98.19 198 ALA A CA 1
ATOM 1505 C C . ALA A 1 198 ? -5.84 31.906 17.656 1 98.19 198 ALA A C 1
ATOM 1507 O O . ALA A 1 198 ? -6.699 32.406 16.922 1 98.19 198 ALA A O 1
ATOM 1508 N N . LYS A 1 199 ? -5.043 32.594 18.422 1 97.75 199 LYS A N 1
ATOM 1509 C CA . LYS A 1 199 ? -5.172 34.031 18.516 1 97.75 199 LYS A CA 1
ATOM 1510 C C . LYS A 1 199 ? -4.902 34.719 17.172 1 97.75 199 LYS A C 1
ATOM 1512 O O . LYS A 1 199 ? -5.5 35.75 16.859 1 97.75 199 LYS A O 1
ATOM 1517 N N . THR A 1 200 ? -4.027 34.094 16.422 1 97.56 200 THR A N 1
ATOM 1518 C CA . THR A 1 200 ? -3.605 34.688 15.164 1 97.56 200 THR A CA 1
ATOM 1519 C C . THR A 1 200 ? -4.594 34.344 14.047 1 97.56 200 THR A C 1
ATOM 1521 O O . THR A 1 200 ? -4.59 35 13 1 97.56 200 THR A O 1
ATOM 1524 N N . GLY A 1 201 ? -5.457 33.375 14.281 1 96.31 201 GLY A N 1
ATOM 1525 C CA . GLY A 1 201 ? -6.539 33.156 13.336 1 96.31 201 GLY A CA 1
ATOM 1526 C C . GLY A 1 201 ? -6.402 31.844 12.562 1 96.31 201 GLY A C 1
ATOM 1527 O O . GLY A 1 201 ? -6.93 31.719 11.453 1 96.31 201 GLY A O 1
ATOM 1528 N N . ALA A 1 202 ? -5.66 30.891 13.039 1 98.12 202 ALA A N 1
ATOM 1529 C CA . ALA A 1 202 ? -5.664 29.562 12.43 1 98.12 202 ALA A CA 1
ATOM 1530 C C . ALA A 1 202 ? -7.066 28.969 12.422 1 98.12 202 ALA A C 1
ATOM 1532 O O . ALA A 1 202 ? -7.828 29.125 13.383 1 98.12 202 ALA A O 1
ATOM 1533 N N . ASP A 1 203 ? -7.449 28.312 11.328 1 98.5 203 ASP A N 1
ATOM 1534 C CA . ASP A 1 203 ? -8.742 27.641 11.258 1 98.5 203 ASP A CA 1
ATOM 1535 C C . ASP A 1 203 ? -8.703 26.312 12.008 1 98.5 203 ASP A C 1
ATOM 1537 O O . ASP A 1 203 ? -9.695 25.906 12.609 1 98.5 203 ASP A O 1
ATOM 1541 N N . ILE A 1 204 ? -7.574 25.609 11.922 1 98.75 204 ILE A N 1
ATOM 1542 C CA . ILE A 1 204 ? -7.387 24.281 12.516 1 98.75 204 ILE A CA 1
ATOM 1543 C C . ILE A 1 204 ? -6.051 24.234 13.25 1 98.75 204 ILE A C 1
ATOM 1545 O O . ILE A 1 204 ? -5.02 24.656 12.719 1 98.75 204 ILE A O 1
ATOM 1549 N N . ILE A 1 205 ? -6.043 23.844 14.391 1 98.56 205 ILE A N 1
ATOM 1550 C CA . ILE A 1 205 ? -4.844 23.562 15.172 1 98.56 205 ILE A CA 1
ATOM 1551 C C . ILE A 1 205 ? -4.637 22.047 15.266 1 98.56 205 ILE A C 1
ATOM 1553 O O . ILE A 1 205 ? -5.516 21.328 15.734 1 98.56 205 ILE A O 1
ATOM 1557 N N . MET A 1 206 ? -3.521 21.609 14.766 1 98.5 206 MET A N 1
ATOM 1558 C CA . MET A 1 206 ? -3.195 20.188 14.82 1 98.5 206 MET A CA 1
ATOM 1559 C C . MET A 1 206 ? -2.143 19.922 1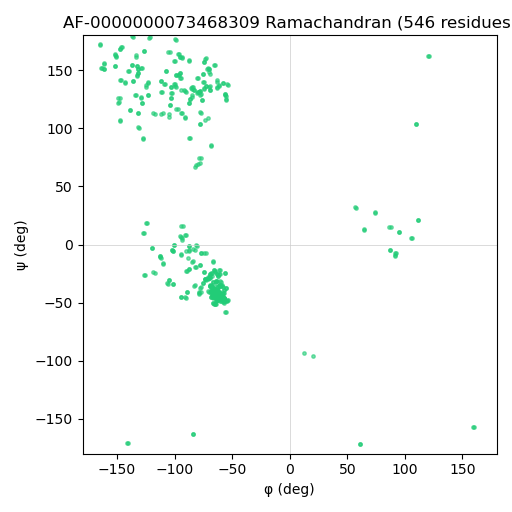5.883 1 98.5 206 MET A C 1
ATOM 1561 O O . MET A 1 206 ? -0.99 20.328 15.75 1 98.5 206 MET A O 1
ATOM 1565 N N . PHE A 1 207 ? -2.572 19.234 16.922 1 98.38 207 PHE A N 1
ATOM 1566 C CA . PHE A 1 207 ? -1.629 18.766 17.938 1 98.38 207 PHE A CA 1
ATOM 1567 C C . PHE A 1 207 ? -0.806 17.594 17.406 1 98.38 207 PHE A C 1
ATOM 1569 O O . PHE A 1 207 ? -1.312 16.484 17.266 1 98.38 207 PHE A O 1
ATOM 1576 N N . ASP A 1 208 ? 0.484 17.875 17.125 1 97.06 208 ASP A N 1
ATOM 1577 C CA . ASP A 1 208 ? 1.355 16.891 16.5 1 97.06 208 ASP A CA 1
ATOM 1578 C C . ASP A 1 208 ? 2.205 16.156 17.547 1 97.06 208 ASP A C 1
ATOM 1580 O O . ASP A 1 208 ? 3.072 16.766 18.172 1 97.06 208 ASP A O 1
ATOM 1584 N N . ASN A 1 209 ? 2.016 14.859 17.688 1 95.56 209 ASN A N 1
ATOM 1585 C CA . ASN A 1 209 ? 2.803 13.992 18.547 1 95.56 209 ASN A CA 1
ATOM 1586 C C . ASN A 1 209 ? 2.775 14.469 20 1 95.56 209 ASN A C 1
ATOM 1588 O O . ASN A 1 209 ? 3.783 14.391 20.703 1 95.56 209 ASN A O 1
ATOM 1592 N N . MET A 1 210 ? 1.687 15.07 20.406 1 96.44 210 MET A N 1
ATOM 1593 C CA . MET A 1 210 ? 1.518 15.516 21.797 1 96.44 210 MET A CA 1
ATOM 1594 C C . MET A 1 210 ? 0.761 14.477 22.609 1 96.44 210 MET A C 1
ATOM 1596 O O . MET A 1 210 ? -0.118 13.789 22.094 1 96.44 210 MET A O 1
ATOM 1600 N N . THR A 1 211 ? 1.085 14.375 23.875 1 96.56 211 THR A N 1
ATOM 1601 C CA . THR A 1 211 ? 0.419 13.422 24.75 1 96.56 211 THR A CA 1
ATOM 1602 C C . THR A 1 211 ? -0.988 13.898 25.109 1 96.56 211 THR A C 1
ATOM 1604 O O . THR A 1 211 ? -1.28 15.094 25.031 1 96.56 211 THR A O 1
ATOM 1607 N N . PRO A 1 212 ? -1.812 12.938 25.469 1 97.25 212 PRO A N 1
ATOM 1608 C CA . PRO A 1 212 ? -3.166 13.32 25.875 1 97.25 212 PRO A CA 1
ATOM 1609 C C . PRO A 1 212 ? -3.172 14.352 27.016 1 97.25 212 PRO A C 1
ATOM 1611 O O . PRO A 1 212 ? -4 15.266 27.016 1 97.25 212 PRO A O 1
ATOM 1614 N N . GLU A 1 213 ? -2.244 14.234 27.953 1 97.25 213 GLU A N 1
ATOM 1615 C CA . GLU A 1 213 ? -2.168 15.156 29.078 1 97.25 213 GLU A CA 1
ATOM 1616 C C . GLU A 1 213 ? -1.866 16.578 28.609 1 97.25 213 GLU A C 1
ATOM 1618 O O . GLU A 1 213 ? -2.529 17.531 29.031 1 97.25 213 GLU A O 1
ATOM 1623 N N . LEU A 1 214 ? -0.956 16.734 27.734 1 97.69 214 LEU A N 1
ATOM 1624 C CA . LEU A 1 214 ? -0.582 18.047 27.219 1 97.69 214 LEU A CA 1
ATOM 1625 C C . LEU A 1 214 ? -1.71 18.641 26.391 1 97.69 214 LEU A C 1
ATOM 1627 O O . LEU A 1 214 ? -1.938 19.844 26.422 1 97.69 214 LEU A O 1
ATOM 1631 N N . ILE A 1 215 ? -2.373 17.766 25.672 1 98.06 215 ILE A N 1
ATOM 1632 C CA . ILE A 1 215 ? -3.479 18.219 24.828 1 98.06 215 ILE A CA 1
ATOM 1633 C C . ILE A 1 215 ? -4.613 18.75 25.703 1 98.06 215 ILE A C 1
ATOM 1635 O O . ILE A 1 215 ? -5.219 19.766 25.391 1 98.06 215 ILE A O 1
ATOM 1639 N N . ARG A 1 216 ? -4.859 18.125 26.812 1 97.62 216 ARG A N 1
ATOM 1640 C CA . ARG A 1 216 ? -5.883 18.578 27.75 1 97.62 216 ARG A CA 1
ATOM 1641 C C . ARG A 1 216 ? -5.555 19.969 28.281 1 97.62 216 ARG A C 1
ATOM 1643 O O . ARG A 1 216 ? -6.438 20.828 28.406 1 97.62 216 ARG A O 1
ATOM 1650 N N . GLU A 1 217 ? -4.324 20.094 28.594 1 98.06 217 GLU A N 1
ATOM 1651 C CA . GLU A 1 217 ? -3.881 21.406 29.094 1 98.06 217 GLU A CA 1
ATOM 1652 C C . GLU A 1 217 ? -4.07 22.484 28.031 1 98.06 217 GLU A C 1
ATOM 1654 O O . GLU A 1 217 ? -4.496 23.594 28.344 1 98.06 217 GLU A O 1
ATOM 1659 N N . ALA A 1 218 ? -3.705 22.141 26.828 1 98.06 218 ALA A N 1
ATOM 1660 C CA . ALA A 1 218 ? -3.854 23.094 25.719 1 98.06 218 ALA A CA 1
ATOM 1661 C C . ALA A 1 218 ? -5.32 23.469 25.516 1 98.06 218 ALA A C 1
ATOM 1663 O O . ALA A 1 218 ? -5.645 24.641 25.297 1 98.06 218 ALA A O 1
ATOM 1664 N N . ILE A 1 219 ? -6.207 22.484 25.562 1 97.94 219 ILE A N 1
ATOM 1665 C CA . ILE A 1 219 ? -7.637 22.703 25.391 1 97.94 219 ILE A CA 1
ATOM 1666 C C . ILE A 1 219 ? -8.156 23.625 26.5 1 97.94 219 ILE A C 1
ATOM 1668 O O . ILE A 1 219 ? -8.906 24.562 26.234 1 97.94 219 ILE A O 1
ATOM 1672 N N . ALA A 1 220 ? -7.734 23.359 27.688 1 97.88 220 ALA A N 1
ATOM 1673 C CA . ALA A 1 220 ? -8.141 24.188 28.828 1 97.88 220 ALA A CA 1
ATOM 1674 C C . ALA A 1 220 ? -7.707 25.625 28.641 1 97.88 220 ALA A C 1
ATOM 1676 O O . ALA A 1 220 ? -8.461 26.562 28.938 1 97.88 220 ALA A O 1
ATOM 1677 N N . ALA A 1 221 ? -6.543 25.797 28.234 1 97.69 221 ALA A N 1
ATOM 1678 C CA . ALA A 1 221 ? -6.012 27.141 28 1 97.69 221 ALA A CA 1
ATOM 1679 C C . ALA A 1 221 ? -6.809 27.859 26.922 1 97.69 221 ALA A C 1
ATOM 1681 O O . ALA A 1 221 ? -7.074 29.062 27.031 1 97.69 221 ALA A O 1
ATOM 1682 N N . LEU A 1 222 ? -7.141 27.141 25.875 1 98.12 222 LEU A N 1
ATOM 1683 C CA . LEU A 1 222 ? -7.926 27.719 24.781 1 98.12 222 LEU A CA 1
ATOM 1684 C C . LEU A 1 222 ? -9.32 28.109 25.266 1 98.12 222 LEU A C 1
ATOM 1686 O O . LEU A 1 222 ? -9.852 29.141 24.859 1 98.12 222 LEU A O 1
ATOM 1690 N N . GLU A 1 223 ? -9.883 27.297 26.109 1 97.75 223 GLU A N 1
ATOM 1691 C CA . GLU A 1 223 ? -11.188 27.594 26.688 1 97.75 223 GLU A CA 1
ATOM 1692 C C . GLU A 1 223 ? -11.133 28.859 27.547 1 97.75 223 GLU A C 1
ATOM 1694 O O . GLU A 1 223 ? -12 29.719 27.453 1 97.75 223 GLU A O 1
ATOM 1699 N N . GLU A 1 224 ? -10.172 28.859 28.359 1 97.75 224 GLU A N 1
ATOM 1700 C CA . GLU A 1 224 ? -10 30.016 29.25 1 97.75 224 GLU A CA 1
ATOM 1701 C C . GLU A 1 224 ? -9.844 31.297 28.453 1 97.75 224 GLU A C 1
ATOM 1703 O O . GLU A 1 224 ? -10.32 32.375 28.875 1 97.75 224 GLU A O 1
ATOM 1708 N N . ALA A 1 225 ? -9.203 31.234 27.359 1 97.31 225 ALA A N 1
ATOM 1709 C CA . ALA A 1 225 ? -8.945 32.406 26.516 1 97.31 225 ALA A CA 1
ATOM 1710 C C . ALA A 1 225 ? -10.148 32.719 25.625 1 97.31 225 ALA A C 1
ATOM 1712 O O . ALA A 1 225 ? -10.156 33.688 24.891 1 97.31 225 ALA A O 1
ATOM 1713 N N . GLY A 1 226 ? -11.195 31.875 25.641 1 97.38 226 GLY A N 1
ATOM 1714 C CA . GLY A 1 226 ? -12.383 32.062 24.844 1 97.38 226 GLY A CA 1
ATOM 1715 C C . GLY A 1 226 ? -12.172 31.75 23.375 1 97.38 226 GLY A C 1
ATOM 1716 O O . GLY A 1 226 ? -12.875 32.281 22.5 1 97.38 226 GLY A O 1
ATOM 1717 N N . LEU A 1 227 ? -11.211 30.844 23.094 1 97.62 227 LEU A N 1
ATOM 1718 C CA . LEU A 1 227 ? -10.805 30.625 21.703 1 97.62 227 LEU A CA 1
ATOM 1719 C C . LEU A 1 227 ? -11.211 29.25 21.234 1 97.62 227 LEU A C 1
ATOM 1721 O O . LEU A 1 227 ? -11.164 28.953 20.031 1 97.62 227 LEU A O 1
ATOM 1725 N N . ARG A 1 228 ? -11.648 28.359 22.125 1 96.75 228 ARG A N 1
ATOM 1726 C CA . ARG A 1 228 ? -11.953 26.984 21.781 1 96.75 228 ARG A CA 1
ATOM 1727 C C . ARG A 1 228 ? -13 26.906 20.672 1 96.75 228 ARG A C 1
ATOM 1729 O O . ARG A 1 228 ? -12.898 26.078 19.766 1 96.75 228 ARG A O 1
ATOM 1736 N N . GLY A 1 229 ? -13.961 27.734 20.703 1 95.38 229 GLY A N 1
ATOM 1737 C CA . GLY A 1 229 ? -15.062 27.703 19.766 1 95.38 229 GLY A CA 1
ATOM 1738 C C . GLY A 1 229 ? -14.695 28.281 18.406 1 95.38 229 GLY A C 1
ATOM 1739 O O . GLY A 1 229 ? -15.438 28.125 17.438 1 95.38 229 GLY A O 1
ATOM 1740 N N . GLU A 1 230 ? -13.531 28.859 18.281 1 95.75 230 GLU A N 1
ATOM 1741 C CA . GLU A 1 230 ? -13.133 29.578 17.078 1 95.75 230 GLU A CA 1
ATOM 1742 C C . GLU A 1 230 ? -12.203 28.734 16.203 1 95.75 230 GLU A C 1
ATOM 1744 O O . GLU A 1 230 ? -11.867 29.125 15.086 1 95.75 230 GLU A O 1
ATOM 1749 N N . VAL A 1 231 ? -11.828 27.547 16.75 1 98.06 231 VAL A N 1
ATOM 1750 C CA . VAL A 1 231 ? -10.82 26.766 16.031 1 98.06 231 VAL A CA 1
ATOM 1751 C C . VAL A 1 231 ? -11.242 25.297 16 1 98.06 231 VAL A C 1
ATOM 1753 O O . VAL A 1 231 ? -11.859 24.812 16.953 1 98.06 231 VAL A O 1
ATOM 1756 N N . THR A 1 232 ? -11.031 24.625 14.906 1 98.5 232 THR A N 1
ATOM 1757 C CA . THR A 1 232 ? -11.109 23.172 14.852 1 98.5 232 THR A CA 1
ATOM 1758 C C . THR A 1 232 ? -9.852 22.531 15.445 1 98.5 232 THR A C 1
ATOM 1760 O O . THR A 1 232 ? -8.734 22.922 15.109 1 98.5 232 THR A O 1
ATOM 1763 N N . LEU A 1 233 ? -9.977 21.609 16.359 1 98.75 233 LEU A N 1
ATOM 17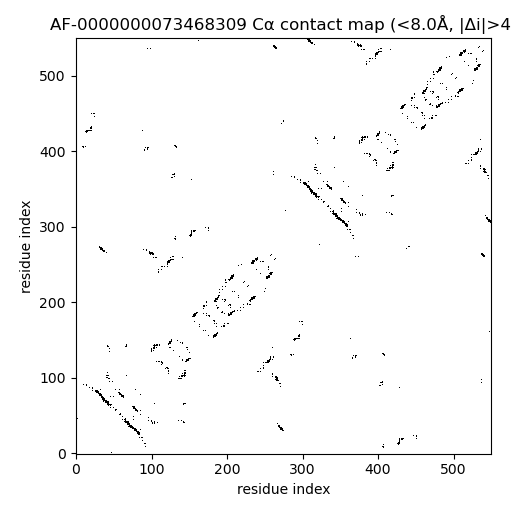64 C CA . LEU A 1 233 ? -8.828 20.938 16.969 1 98.75 233 LEU A CA 1
ATOM 1765 C C . LEU A 1 233 ? -8.648 19.547 16.391 1 98.75 233 LEU A C 1
ATOM 1767 O O . LEU A 1 233 ? -9.586 18.734 16.391 1 98.75 233 LEU A O 1
ATOM 1771 N N . GLU A 1 234 ? -7.461 19.312 15.914 1 98.75 234 GLU A N 1
ATOM 1772 C CA . GLU A 1 234 ? -7.09 18.031 15.32 1 98.75 234 GLU A CA 1
ATOM 1773 C C . GLU A 1 234 ? -5.883 17.422 16.031 1 98.75 234 GLU A C 1
ATOM 1775 O O . GLU A 1 234 ? -4.988 18.141 16.469 1 98.75 234 GLU A O 1
ATOM 1780 N N . ILE A 1 235 ? -5.918 16.125 16.25 1 98.56 235 ILE A N 1
ATOM 1781 C CA . ILE A 1 235 ? -4.777 15.398 16.781 1 98.56 235 ILE A CA 1
ATOM 1782 C C . ILE A 1 235 ? -4.16 14.531 15.695 1 98.56 235 ILE A C 1
ATOM 1784 O O . ILE A 1 235 ? -4.879 13.906 14.914 1 98.56 235 ILE A O 1
ATOM 1788 N N . SER A 1 236 ? -2.85 14.477 15.617 1 97.44 236 SER A N 1
ATOM 1789 C CA . SER A 1 236 ? -2.121 13.617 14.688 1 97.44 236 SER A CA 1
ATOM 1790 C C . SER A 1 236 ? -0.797 13.148 15.289 1 97.44 236 SER A C 1
ATOM 1792 O O . SER A 1 236 ? -0.416 13.586 16.375 1 97.44 236 SER A O 1
ATOM 1794 N N . GLY A 1 237 ? -0.213 12.211 14.641 1 94.94 237 GLY A N 1
ATOM 1795 C CA . GLY A 1 237 ? 1.111 11.758 15.031 1 94.94 237 GLY A CA 1
ATOM 1796 C C . GLY A 1 237 ? 1.106 10.367 15.648 1 94.94 237 GLY A C 1
ATOM 1797 O O . GLY A 1 237 ? 0.739 10.203 16.812 1 94.94 237 GLY A O 1
ATOM 1798 N N . GLY A 1 238 ? 1.507 9.43 14.914 1 93.31 238 GLY A N 1
ATOM 1799 C CA . GLY A 1 238 ? 1.773 8.078 15.383 1 93.31 238 GLY A CA 1
ATOM 1800 C C . GLY A 1 238 ? 0.533 7.363 15.883 1 93.31 238 GLY A C 1
ATOM 1801 O O . GLY A 1 238 ? 0.632 6.398 16.641 1 93.31 238 GLY A O 1
ATOM 1802 N N . ILE A 1 239 ? -0.57 7.84 15.648 1 96 239 ILE A N 1
ATOM 1803 C CA . ILE A 1 239 ? -1.815 7.246 16.125 1 96 239 ILE A CA 1
ATOM 1804 C C . ILE A 1 239 ? -2.262 6.148 15.156 1 96 239 ILE A C 1
ATOM 1806 O O . ILE A 1 239 ? -2.178 6.316 13.938 1 96 239 ILE A O 1
ATOM 1810 N N . THR A 1 240 ? -2.684 5.023 15.672 1 95.56 240 THR A N 1
ATOM 1811 C CA . THR A 1 240 ? -3.195 3.887 14.922 1 95.56 240 THR A CA 1
ATOM 1812 C C . THR A 1 240 ? -4.566 3.465 15.438 1 95.56 240 THR A C 1
ATOM 1814 O O . THR A 1 240 ? -5.004 3.922 16.5 1 95.56 240 THR A O 1
ATOM 1817 N N . PRO A 1 241 ? -5.238 2.627 14.648 1 94.38 241 PRO A N 1
ATOM 1818 C CA . PRO A 1 241 ? -6.516 2.119 15.148 1 94.38 241 PRO A CA 1
ATOM 1819 C C . PRO A 1 241 ? -6.383 1.411 16.5 1 94.38 241 PRO A C 1
ATOM 1821 O O . PRO A 1 241 ? -7.324 1.417 17.297 1 94.38 241 PRO A O 1
ATOM 1824 N N . GLU A 1 242 ? -5.238 0.914 16.812 1 93.94 242 GLU A N 1
ATOM 1825 C CA . GLU A 1 242 ? -5.016 0.182 18.047 1 93.94 242 GLU A CA 1
ATOM 1826 C C . GLU A 1 242 ? -4.777 1.136 19.219 1 93.94 242 GLU A C 1
ATOM 1828 O O . GLU A 1 242 ? -4.934 0.754 20.375 1 93.94 242 GLU A O 1
ATOM 1833 N N . THR A 1 243 ? -4.41 2.418 18.953 1 95.12 243 THR A N 1
ATOM 1834 C CA . THR A 1 243 ? -4.02 3.309 20.047 1 95.12 243 THR A CA 1
ATOM 1835 C C . THR A 1 243 ? -4.938 4.523 20.109 1 95.12 243 THR A C 1
ATOM 1837 O O . THR A 1 243 ? -4.812 5.359 21 1 95.12 243 THR A O 1
ATOM 1840 N N . VAL A 1 244 ? -5.852 4.586 19.156 1 96.5 244 VAL A N 1
ATOM 1841 C CA . VAL A 1 244 ? -6.664 5.781 18.984 1 96.5 244 VAL A CA 1
ATOM 1842 C C . VAL A 1 244 ? -7.551 5.988 20.219 1 96.5 244 VAL A C 1
ATOM 1844 O O . VAL A 1 244 ? -7.961 7.113 20.5 1 96.5 244 VAL A O 1
ATOM 1847 N N . ASP A 1 245 ? -7.844 4.949 21 1 93.75 245 ASP A N 1
ATOM 1848 C CA . ASP A 1 245 ? -8.711 5.02 22.156 1 93.75 245 ASP A CA 1
ATOM 1849 C C . ASP A 1 245 ? -8.133 5.953 23.219 1 93.75 245 ASP A C 1
ATOM 1851 O O . ASP A 1 245 ? -8.875 6.574 23.984 1 93.75 245 ASP A O 1
ATOM 1855 N N . LYS A 1 246 ? -6.836 6.109 23.25 1 95.31 246 LYS A N 1
ATOM 1856 C CA . LYS A 1 246 ? -6.156 6.973 24.219 1 95.31 246 LYS A CA 1
ATOM 1857 C C . LYS A 1 246 ? -6.516 8.438 23.984 1 95.31 246 LYS A C 1
ATOM 1859 O O . LYS A 1 246 ? -6.387 9.266 24.891 1 95.31 246 LYS A O 1
ATOM 1864 N N . TYR A 1 247 ? -6.953 8.758 22.797 1 97.38 247 TYR A N 1
ATOM 1865 C CA . TYR A 1 247 ? -7.18 10.148 22.406 1 97.38 247 TYR A CA 1
ATOM 1866 C C . TYR A 1 247 ? -8.672 10.43 22.266 1 97.38 247 TYR A C 1
ATOM 1868 O O . TYR A 1 247 ? -9.086 11.594 22.219 1 97.38 247 TYR A O 1
ATOM 1876 N N . ALA A 1 248 ? -9.445 9.383 22.172 1 96.12 248 ALA A N 1
ATOM 1877 C CA . ALA A 1 248 ? -10.844 9.477 21.766 1 96.12 248 ALA A CA 1
ATOM 1878 C C . ALA A 1 248 ? -11.656 10.297 22.766 1 96.12 248 ALA A C 1
ATOM 1880 O O . ALA A 1 248 ? -12.656 10.922 22.391 1 96.12 248 ALA A O 1
ATOM 1881 N N . GLY A 1 249 ? -11.25 10.375 24.016 1 95.94 249 GLY A N 1
ATOM 1882 C CA . GLY A 1 249 ? -12.008 11.062 25.047 1 95.94 249 GLY A CA 1
ATOM 1883 C C . GLY A 1 249 ? -11.695 12.539 25.141 1 95.94 249 GLY A C 1
ATOM 1884 O O . GLY A 1 249 ? -12.328 13.273 25.906 1 95.94 249 GLY A O 1
ATOM 1885 N N . LEU A 1 250 ? -10.75 12.977 24.391 1 97.12 250 LEU A N 1
ATOM 1886 C CA . LEU A 1 250 ? -10.352 14.375 24.422 1 97.12 250 LEU A CA 1
ATOM 1887 C C . LEU A 1 250 ? -11.375 15.25 23.688 1 97.12 250 LEU A C 1
ATOM 1889 O O . LEU A 1 250 ? -12.047 14.781 22.766 1 97.12 250 LEU A O 1
ATOM 1893 N N . ASP A 1 251 ? -11.531 16.469 24.203 1 96.56 251 ASP A N 1
ATOM 1894 C CA . ASP A 1 251 ? -12.461 17.406 23.578 1 96.56 251 ASP A CA 1
ATOM 1895 C C . ASP A 1 251 ? -11.852 18.031 22.328 1 96.56 251 ASP A C 1
ATOM 1897 O O . ASP A 1 251 ? -11.602 19.25 22.297 1 96.56 251 ASP A O 1
ATOM 1901 N N . VAL A 1 252 ? -11.695 17.203 21.266 1 98.31 252 VAL A N 1
ATOM 1902 C CA . VAL A 1 252 ? -11.18 17.641 19.969 1 98.31 252 VAL A CA 1
ATOM 1903 C C . VAL A 1 252 ? -12.203 17.344 18.875 1 98.31 252 VAL A C 1
ATOM 1905 O O . VAL A 1 252 ? -13.258 16.781 19.156 1 98.31 252 VAL A O 1
ATOM 1908 N N . ASP A 1 253 ? -11.859 17.75 17.672 1 98.5 253 ASP A N 1
ATOM 1909 C CA . ASP A 1 253 ? -12.828 17.625 16.578 1 98.5 253 ASP A CA 1
ATOM 1910 C C . ASP A 1 253 ? -12.453 16.484 15.633 1 98.5 253 ASP A C 1
ATOM 1912 O O . ASP A 1 253 ? -13.32 15.844 15.055 1 98.5 253 ASP A O 1
ATOM 1916 N N . VAL A 1 254 ? -11.18 16.281 15.461 1 98.69 254 VAL A N 1
ATOM 1917 C CA . VAL A 1 254 ? -10.703 15.32 14.477 1 98.69 254 VAL A CA 1
ATOM 1918 C C . VAL A 1 254 ? -9.469 14.602 15.008 1 98.69 254 VAL A C 1
ATOM 1920 O O . VAL A 1 254 ? -8.633 15.203 15.688 1 98.69 254 VAL A O 1
ATOM 1923 N N . ILE A 1 255 ? -9.328 13.336 14.82 1 98.69 255 ILE A N 1
ATOM 1924 C CA . ILE A 1 255 ? -8.117 12.555 15.031 1 98.69 255 ILE A CA 1
ATOM 1925 C C . ILE A 1 255 ? -7.652 11.953 13.703 1 98.69 255 ILE A C 1
ATOM 1927 O O . ILE A 1 255 ? -8.336 11.109 13.133 1 98.69 255 ILE A O 1
ATOM 1931 N N . SER A 1 256 ? -6.562 12.391 13.211 1 98.56 256 SER A N 1
ATOM 1932 C CA . SER A 1 256 ? -6.051 11.914 11.93 1 98.56 256 SER A CA 1
ATOM 1933 C C . SER A 1 256 ? -4.984 10.844 12.117 1 98.56 256 SER A C 1
ATOM 1935 O O . SER A 1 256 ? -4.238 10.875 13.102 1 98.56 256 SER A O 1
ATOM 1937 N N . MET A 1 257 ? -4.973 9.898 11.188 1 97.75 257 MET A N 1
ATOM 1938 C CA . MET A 1 257 ? -4.074 8.75 11.258 1 97.75 257 MET A CA 1
ATOM 1939 C C . MET A 1 257 ? -3.494 8.43 9.891 1 97.75 257 MET A C 1
ATOM 1941 O O . MET A 1 257 ? -4.215 7.988 8.992 1 97.75 257 MET A O 1
ATOM 1945 N N . GLY A 1 258 ? -2.156 8.57 9.742 1 97.75 258 GLY A N 1
ATOM 1946 C CA . GLY A 1 258 ? -1.51 8.156 8.508 1 97.75 258 GLY A CA 1
ATOM 1947 C C . GLY A 1 258 ? -1.505 6.652 8.305 1 97.75 258 GLY A C 1
ATOM 1948 O O . GLY A 1 258 ? -1.526 6.172 7.172 1 97.75 258 GLY A O 1
ATOM 1949 N N . ALA A 1 259 ? -1.571 5.871 9.383 1 97.75 259 ALA A N 1
ATOM 1950 C CA . ALA A 1 259 ? -1.461 4.414 9.367 1 97.75 259 ALA A CA 1
ATOM 1951 C C . ALA A 1 259 ? -2.574 3.789 8.531 1 97.75 259 ALA A C 1
ATOM 1953 O O . ALA A 1 259 ? -2.432 2.67 8.031 1 97.75 259 ALA A O 1
ATOM 1954 N N . LEU A 1 260 ? -3.668 4.484 8.328 1 98.38 260 LEU A N 1
ATOM 1955 C CA . LEU A 1 260 ? -4.82 3.959 7.602 1 98.38 260 LEU A CA 1
ATOM 1956 C C . LEU A 1 260 ? -4.492 3.754 6.129 1 98.38 260 LEU A C 1
ATOM 1958 O O . LEU A 1 260 ? -5.102 2.914 5.461 1 98.38 260 LEU A O 1
ATOM 1962 N N . THR A 1 261 ? -3.422 4.57 5.621 1 98.5 261 THR A N 1
ATOM 1963 C CA . THR A 1 261 ? -3.188 4.512 4.184 1 98.5 261 THR A CA 1
ATOM 1964 C C . THR A 1 261 ? -1.731 4.168 3.883 1 98.5 261 THR A C 1
ATOM 1966 O O . THR A 1 261 ? -1.42 3.635 2.816 1 98.5 261 THR A O 1
ATOM 1969 N N . HIS A 1 262 ? -0.837 4.5 4.812 1 97.62 262 HIS A N 1
ATOM 1970 C CA . HIS A 1 262 ? 0.552 4.168 4.516 1 97.62 262 HIS A CA 1
ATOM 1971 C C . HIS A 1 262 ? 0.89 2.754 4.977 1 97.62 262 HIS A C 1
ATOM 1973 O O . HIS A 1 262 ? 1.894 2.18 4.547 1 97.62 262 HIS A O 1
ATOM 1979 N N . SER A 1 263 ? 0.167 2.16 5.883 1 96.94 263 SER A N 1
ATOM 1980 C CA . SER A 1 263 ? 0.323 0.807 6.406 1 96.94 263 SER A CA 1
ATOM 1981 C C . SER A 1 263 ? -0.987 0.03 6.328 1 96.94 263 SER A C 1
ATOM 1983 O O . SER A 1 263 ? -1.758 0.004 7.289 1 96.94 263 SER A O 1
ATOM 1985 N N . VAL A 1 264 ? -1.161 -0.662 5.227 1 97.19 264 VAL A N 1
ATOM 1986 C CA . VAL A 1 264 ? -2.449 -1.258 4.891 1 97.19 264 VAL A CA 1
ATOM 1987 C C . VAL A 1 264 ? -2.352 -2.779 4.973 1 97.19 264 VAL A C 1
ATOM 1989 O O . VAL A 1 264 ? -1.398 -3.375 4.461 1 97.19 264 VAL A O 1
ATOM 1992 N N . ARG A 1 265 ? -3.289 -3.387 5.656 1 97.25 265 ARG A N 1
ATOM 1993 C CA . ARG A 1 265 ? -3.547 -4.816 5.523 1 97.25 265 ARG A CA 1
ATOM 1994 C C . ARG A 1 265 ? -4.648 -5.082 4.5 1 97.25 265 ARG A C 1
ATOM 1996 O O . ARG A 1 265 ? -5.797 -4.684 4.699 1 97.25 265 ARG A O 1
ATOM 2003 N N . CYS A 1 266 ? -4.262 -5.691 3.438 1 98 266 CYS A N 1
ATOM 2004 C CA . CYS A 1 266 ? -5.211 -5.977 2.369 1 98 266 CYS A CA 1
ATOM 2005 C C . CYS A 1 266 ? -6.309 -6.914 2.852 1 98 266 CYS A C 1
ATOM 2007 O O . CYS A 1 266 ? -6.035 -7.879 3.568 1 98 266 CYS A O 1
ATOM 2009 N N . ALA A 1 267 ? -7.574 -6.566 2.486 1 98.69 267 ALA A N 1
ATOM 2010 C CA . ALA A 1 267 ? -8.688 -7.469 2.777 1 98.69 267 ALA A CA 1
ATOM 2011 C C . ALA A 1 267 ? -8.633 -8.703 1.88 1 98.69 267 ALA A C 1
ATOM 2013 O O . ALA A 1 267 ? -8.156 -8.641 0.747 1 98.69 267 ALA A O 1
ATOM 2014 N N . ASP A 1 268 ? -9.156 -9.781 2.395 1 98.25 268 ASP A N 1
ATOM 2015 C CA . ASP A 1 268 ? -9.125 -11.047 1.677 1 98.25 268 ASP A CA 1
ATOM 2016 C C . ASP A 1 268 ? -10.375 -11.227 0.815 1 98.25 268 ASP A C 1
ATOM 2018 O O . ASP A 1 268 ? -11.469 -11.445 1.337 1 98.25 268 ASP A O 1
ATOM 2022 N N . VAL A 1 269 ? -10.195 -11.133 -0.459 1 98.44 269 VAL A N 1
ATOM 2023 C CA . VAL A 1 269 ? -11.258 -11.328 -1.445 1 98.44 269 VAL A CA 1
ATOM 2024 C C . VAL A 1 269 ? -10.805 -12.344 -2.494 1 98.44 269 VAL A C 1
ATOM 2026 O O . VAL A 1 269 ? -9.609 -12.508 -2.736 1 98.44 269 VAL A O 1
ATOM 2029 N N . SER A 1 270 ? -11.703 -13.023 -3.057 1 97.44 270 SER A N 1
ATOM 2030 C CA . SER A 1 270 ? -11.383 -14.023 -4.066 1 97.44 270 SER A CA 1
ATOM 2031 C C . SER A 1 270 ? -12.383 -14 -5.215 1 97.44 270 SER A C 1
ATOM 2033 O O . SER A 1 270 ? -13.516 -13.531 -5.047 1 97.44 270 SER A O 1
ATOM 2035 N N . LEU A 1 271 ? -11.961 -14.328 -6.355 1 97.44 271 LEU A N 1
ATOM 2036 C CA . LEU A 1 271 ? -12.82 -14.547 -7.512 1 97.44 271 LEU A CA 1
ATOM 2037 C C . LEU A 1 271 ? -13.016 -16.031 -7.77 1 97.44 271 LEU A C 1
ATOM 2039 O O . LEU A 1 271 ? -12.047 -16.797 -7.789 1 97.44 271 LEU A O 1
ATOM 2043 N N . GLU A 1 272 ? -14.25 -16.422 -7.926 1 95.75 272 GLU A N 1
ATOM 2044 C CA . GLU A 1 272 ? -14.617 -17.812 -8.195 1 95.75 272 GLU A CA 1
ATOM 2045 C C . GLU A 1 272 ? -15.422 -17.922 -9.484 1 95.75 272 GLU A C 1
ATOM 2047 O O . GLU A 1 272 ? -16.359 -17.156 -9.711 1 95.75 272 GLU A O 1
ATOM 2052 N N . VAL A 1 273 ? -14.969 -18.828 -10.352 1 94.81 273 VAL A N 1
ATOM 2053 C CA . VAL A 1 273 ? -15.742 -19.141 -11.547 1 94.81 273 VAL A CA 1
ATOM 2054 C C . VAL A 1 273 ? -16.797 -20.188 -11.227 1 94.81 273 VAL A C 1
ATOM 2056 O O . VAL A 1 273 ? -16.484 -21.234 -10.648 1 94.81 273 VAL A O 1
ATOM 2059 N N . ASP A 1 274 ? -18 -19.828 -11.586 1 89.19 274 ASP A N 1
ATOM 2060 C CA . ASP A 1 274 ? -19.109 -20.75 -11.289 1 89.19 274 ASP A CA 1
ATOM 2061 C C . ASP A 1 274 ? -19.141 -21.891 -12.289 1 89.19 274 ASP A C 1
ATOM 2063 O O . ASP A 1 274 ? -19.172 -21.672 -13.5 1 89.19 274 ASP A O 1
ATOM 2067 N N . ILE A 1 275 ? -18.703 -23.109 -11.977 1 74.94 275 ILE A N 1
ATOM 2068 C CA . ILE A 1 275 ? -18.75 -24.281 -12.852 1 74.94 275 ILE A CA 1
ATOM 2069 C C . ILE A 1 275 ? -20.031 -25.062 -12.609 1 74.94 275 ILE A C 1
ATOM 2071 O O . ILE A 1 275 ? -20.469 -25.219 -11.469 1 74.94 275 ILE A O 1
ATOM 2075 N N . MET B 1 1 ? 16.328 0.328 -14.516 1 74.62 1 MET B N 1
ATOM 2076 C CA . MET B 1 1 ? 15.648 1.436 -15.18 1 74.62 1 MET B CA 1
ATOM 2077 C C . MET B 1 1 ? 14.531 1.987 -14.297 1 74.62 1 MET B C 1
ATOM 2079 O O . MET B 1 1 ? 13.805 1.224 -13.664 1 74.62 1 MET B O 1
ATOM 2083 N N . ILE B 1 2 ? 14.625 3.334 -14.016 1 86 2 ILE B N 1
ATOM 2084 C CA . ILE B 1 2 ? 13.656 4.039 -13.18 1 86 2 ILE B CA 1
ATOM 2085 C C . ILE B 1 2 ? 12.5 4.531 -14.039 1 86 2 ILE B C 1
ATOM 2087 O O . ILE B 1 2 ? 12.711 5.145 -15.094 1 86 2 ILE B O 1
ATOM 2091 N N . PRO B 1 3 ? 11.352 4.098 -13.688 1 93.88 3 PRO B N 1
ATOM 2092 C CA . PRO B 1 3 ? 10.219 4.629 -14.438 1 93.88 3 PRO B CA 1
ATOM 2093 C C . PRO B 1 3 ? 9.977 6.113 -14.18 1 93.88 3 PRO B C 1
ATOM 2095 O O . PRO B 1 3 ? 9.062 6.469 -13.43 1 93.88 3 PRO B O 1
ATOM 2098 N N . THR B 1 4 ? 10.672 7.012 -14.906 1 96.25 4 THR B N 1
ATOM 2099 C CA . THR B 1 4 ? 10.727 8.445 -14.617 1 96.25 4 THR B CA 1
ATOM 2100 C C . THR B 1 4 ? 9.359 9.086 -14.844 1 96.25 4 THR B C 1
ATOM 2102 O O . THR B 1 4 ? 8.953 9.977 -14.086 1 96.25 4 THR B O 1
ATOM 2105 N N . ASP B 1 5 ? 8.656 8.609 -15.914 1 96.62 5 ASP B N 1
ATOM 2106 C CA . ASP B 1 5 ? 7.336 9.164 -16.172 1 96.62 5 ASP B CA 1
ATOM 2107 C C . ASP B 1 5 ? 6.375 8.867 -15.023 1 96.62 5 ASP B C 1
ATOM 2109 O O . ASP B 1 5 ? 5.559 9.711 -14.656 1 96.62 5 ASP B O 1
ATOM 2113 N N . GLN B 1 6 ? 6.465 7.734 -14.562 1 96.69 6 GLN B N 1
ATOM 2114 C CA . GLN B 1 6 ? 5.617 7.352 -13.438 1 96.69 6 GLN B CA 1
ATOM 2115 C C . GLN B 1 6 ? 5.973 8.148 -12.188 1 96.69 6 GLN B C 1
ATOM 2117 O O . GLN B 1 6 ? 5.086 8.586 -11.453 1 96.69 6 GLN B O 1
ATOM 2122 N N . LEU B 1 7 ? 7.266 8.344 -11.906 1 98 7 LEU B N 1
ATOM 2123 C CA . LEU B 1 7 ? 7.691 9.148 -10.766 1 98 7 LEU B CA 1
ATOM 2124 C C . LEU B 1 7 ? 7.133 10.562 -10.867 1 98 7 LEU B C 1
ATOM 2126 O O . LEU B 1 7 ? 6.648 11.109 -9.875 1 98 7 LEU B O 1
ATOM 2130 N N . LEU B 1 8 ? 7.184 11.117 -12.062 1 97.88 8 LEU B N 1
ATOM 2131 C CA . LEU B 1 8 ? 6.68 12.469 -12.273 1 97.88 8 LEU B CA 1
ATOM 2132 C C . LEU B 1 8 ? 5.168 12.516 -12.07 1 97.88 8 LEU B C 1
ATOM 2134 O O . LEU B 1 8 ? 4.633 13.523 -11.594 1 97.88 8 LEU B O 1
ATOM 2138 N N . SER B 1 9 ? 4.492 11.422 -12.398 1 97.19 9 SER B N 1
ATOM 2139 C CA . SER B 1 9 ? 3.051 11.375 -12.172 1 97.19 9 SER B CA 1
ATOM 2140 C C . SER B 1 9 ? 2.725 11.359 -10.688 1 97.19 9 SER B C 1
ATOM 2142 O O . SER B 1 9 ? 1.703 11.898 -10.258 1 97.19 9 SER B O 1
ATOM 2144 N N . PHE B 1 10 ? 3.561 10.688 -9.883 1 97.94 10 PHE B N 1
ATOM 2145 C CA . PHE B 1 10 ? 3.381 10.711 -8.438 1 97.94 10 PHE B CA 1
ATOM 2146 C C . PHE B 1 10 ? 3.494 12.133 -7.902 1 97.94 10 PHE B C 1
ATOM 2148 O O . PHE B 1 10 ? 2.711 12.547 -7.043 1 97.94 10 PHE B O 1
ATOM 2155 N N . VAL B 1 11 ? 4.508 12.883 -8.422 1 98.06 11 VAL B N 1
ATOM 2156 C CA . VAL B 1 11 ? 4.727 14.258 -8.008 1 98.06 11 VAL B CA 1
ATOM 2157 C C . VAL B 1 11 ? 3.531 15.117 -8.414 1 98.06 11 VAL B C 1
ATOM 2159 O O . VAL B 1 11 ? 3.033 15.922 -7.617 1 98.06 11 VAL B O 1
ATOM 2162 N N . ALA B 1 12 ? 3.07 14.93 -9.617 1 97.25 12 ALA B N 1
ATOM 2163 C CA . ALA B 1 12 ? 1.941 15.703 -10.125 1 97.25 12 ALA B CA 1
ATOM 2164 C C . ALA B 1 12 ? 0.687 15.453 -9.289 1 97.25 12 ALA B C 1
ATOM 2166 O O . ALA B 1 12 ? -0.111 16.375 -9.078 1 97.25 12 ALA B O 1
ATOM 2167 N N . GLU B 1 13 ? 0.482 14.273 -8.805 1 96.25 13 GLU B N 1
ATOM 2168 C CA . GLU B 1 13 ? -0.652 13.906 -7.965 1 96.25 13 GLU B CA 1
ATOM 2169 C C . GLU B 1 13 ? -0.666 14.719 -6.672 1 96.25 13 GLU B C 1
ATOM 2171 O O . GLU B 1 13 ? -1.731 15.094 -6.184 1 96.25 13 GLU B O 1
ATOM 2176 N N . ASP B 1 14 ? 0.521 15.008 -6.156 1 95.94 14 ASP B N 1
ATOM 2177 C CA . ASP B 1 14 ? 0.641 15.633 -4.844 1 95.94 14 ASP B CA 1
ATOM 2178 C C . ASP B 1 14 ? 0.753 17.156 -4.965 1 95.94 14 ASP B C 1
ATOM 2180 O O . ASP B 1 14 ? 0.148 17.891 -4.188 1 95.94 14 ASP B O 1
ATOM 2184 N N . VAL B 1 15 ? 1.558 17.703 -5.859 1 94.12 15 VAL B N 1
ATOM 2185 C CA . VAL B 1 15 ? 1.87 19.125 -5.992 1 94.12 15 VAL B CA 1
ATOM 2186 C C . VAL B 1 15 ? 0.851 19.797 -6.91 1 94.12 15 VAL B C 1
ATOM 2188 O O . VAL B 1 15 ? 0.645 21 -6.836 1 94.12 15 VAL B O 1
ATOM 2191 N N . SER B 1 16 ? 0.015 19.141 -7.625 1 86.31 16 SER B N 1
ATOM 2192 C CA . SER B 1 16 ? -1.061 19.578 -8.508 1 86.31 16 SER B CA 1
ATOM 2193 C C . SER B 1 16 ? -0.871 21.031 -8.938 1 86.31 16 SER B C 1
ATOM 2195 O O . SER B 1 16 ? -0.089 21.312 -9.844 1 86.31 16 SER B O 1
ATOM 2197 N N . ALA B 1 17 ? -1.54 21.984 -8.219 1 87.94 17 ALA B N 1
ATOM 2198 C CA . ALA B 1 17 ? -1.499 23.391 -8.57 1 87.94 17 ALA B CA 1
ATOM 2199 C C . ALA B 1 17 ? -0.411 24.125 -7.785 1 87.94 17 ALA B C 1
ATOM 2201 O O . ALA B 1 17 ? -0.311 25.344 -7.844 1 87.94 17 ALA B O 1
ATOM 2202 N N . GLY B 1 18 ? 0.328 23.344 -7.09 1 93 18 GLY B N 1
ATOM 2203 C CA . GLY B 1 18 ? 1.463 23.938 -6.395 1 93 18 GLY B CA 1
ATOM 2204 C C . GLY B 1 18 ? 1.41 23.734 -4.891 1 93 18 GLY B C 1
ATOM 2205 O O . GLY B 1 18 ? 0.362 23.391 -4.344 1 93 18 GLY B O 1
ATOM 2206 N N . ASP B 1 19 ? 2.523 23.906 -4.23 1 96.69 19 ASP B N 1
ATOM 2207 C CA . ASP B 1 19 ? 2.666 23.891 -2.775 1 96.69 19 ASP B CA 1
ATOM 2208 C C . ASP B 1 19 ? 2.41 25.281 -2.191 1 96.69 19 ASP B C 1
ATOM 2210 O O . ASP B 1 19 ? 3.352 26.016 -1.901 1 96.69 19 ASP B O 1
ATOM 2214 N N . ILE B 1 20 ? 1.21 25.516 -1.837 1 97.38 20 ILE B N 1
ATOM 2215 C CA . ILE B 1 20 ? 0.793 26.875 -1.524 1 97.38 20 ILE B CA 1
ATOM 2216 C C . ILE B 1 20 ? 1.381 27.297 -0.18 1 97.38 20 ILE B C 1
ATOM 2218 O O . ILE B 1 20 ? 1.646 28.484 0.044 1 97.38 20 ILE B O 1
ATOM 2222 N N . THR B 1 21 ? 1.578 26.359 0.725 1 97.5 21 THR B N 1
ATOM 2223 C CA . THR B 1 21 ? 2.143 26.703 2.025 1 97.5 21 THR B CA 1
ATOM 2224 C C . THR B 1 21 ? 3.576 27.203 1.879 1 97.5 21 THR B C 1
ATOM 2226 O O . THR B 1 21 ? 3.924 28.266 2.387 1 97.5 21 THR B O 1
ATOM 2229 N N . THR B 1 22 ? 4.371 26.438 1.183 1 96.25 22 THR B N 1
ATOM 2230 C CA . THR B 1 22 ? 5.766 26.812 0.987 1 96.25 22 THR B CA 1
ATOM 2231 C C . THR B 1 22 ? 5.875 28.109 0.196 1 96.25 22 THR B C 1
ATOM 2233 O O . THR B 1 22 ? 6.715 28.969 0.5 1 96.25 22 THR B O 1
ATOM 2236 N N . LEU B 1 23 ? 5.035 28.281 -0.8 1 95.88 23 LEU B N 1
ATOM 2237 C CA . LEU B 1 23 ? 5.035 29.484 -1.624 1 95.88 23 LEU B CA 1
ATOM 2238 C C . LEU B 1 23 ? 4.68 30.719 -0.793 1 95.88 23 LEU B C 1
ATOM 2240 O O . LEU B 1 23 ? 5.277 31.781 -0.965 1 95.88 23 LEU B O 1
ATOM 2244 N N . ALA B 1 24 ? 3.768 30.547 0.08 1 96.88 24 ALA B N 1
ATOM 2245 C CA . ALA B 1 24 ? 3.309 31.672 0.9 1 96.88 24 ALA B CA 1
ATOM 2246 C C . ALA B 1 24 ? 4.348 32.031 1.955 1 96.88 24 ALA B C 1
ATOM 2248 O O . ALA B 1 24 ? 4.488 33.219 2.312 1 96.88 24 ALA B O 1
ATOM 2249 N N . LEU B 1 25 ? 5.102 31.094 2.393 1 96.94 25 LEU B N 1
ATOM 2250 C CA . LEU B 1 25 ? 5.871 31.297 3.617 1 96.94 25 LEU B CA 1
ATOM 2251 C C . LEU B 1 25 ? 7.332 31.609 3.297 1 96.94 25 LEU B C 1
ATOM 2253 O O . LEU B 1 25 ? 7.992 32.344 4.039 1 96.94 25 LEU B O 1
ATOM 2257 N N . LEU B 1 26 ? 7.848 31.016 2.227 1 95.12 26 LEU B N 1
ATOM 2258 C CA . LEU B 1 26 ? 9.305 30.984 2.111 1 95.12 26 LEU B CA 1
ATOM 2259 C C . LEU B 1 26 ? 9.758 31.578 0.786 1 95.12 26 LEU B C 1
ATOM 2261 O O . LEU B 1 26 ? 9.148 31.328 -0.256 1 95.12 26 LEU B O 1
ATOM 2265 N N . GLU B 1 27 ? 10.797 32.406 0.9 1 94.94 27 GLU B N 1
ATOM 2266 C CA . GLU B 1 27 ? 11.562 32.688 -0.31 1 94.94 27 GLU B CA 1
ATOM 2267 C C . GLU B 1 27 ? 12.336 31.484 -0.793 1 94.94 27 GLU B C 1
ATOM 2269 O O . GLU B 1 27 ? 12.695 30.609 0.004 1 94.94 27 GLU B O 1
ATOM 2274 N N . ASP B 1 28 ? 12.469 31.375 -2.047 1 95.56 28 ASP B N 1
ATOM 2275 C CA . ASP B 1 28 ? 13.109 30.188 -2.605 1 95.56 28 ASP B CA 1
ATOM 2276 C C . ASP B 1 28 ? 14.625 30.25 -2.451 1 95.56 28 ASP B C 1
ATOM 2278 O O . ASP B 1 28 ? 15.352 30.391 -3.439 1 95.56 28 ASP B O 1
ATOM 2282 N N . ASN B 1 29 ? 15.172 30.062 -1.335 1 95.44 29 ASN B N 1
ATOM 2283 C CA . ASN B 1 29 ? 16.609 30.078 -1.037 1 95.44 29 ASN B CA 1
ATOM 2284 C C . ASN B 1 29 ? 17.172 28.656 -1.035 1 95.44 29 ASN B C 1
ATOM 2286 O O . ASN B 1 29 ? 16.438 27.688 -0.988 1 95.44 29 ASN B O 1
ATOM 2290 N N . VAL B 1 30 ? 18.453 28.594 -1.102 1 97.38 30 VAL B N 1
ATOM 2291 C CA . VAL B 1 30 ? 19.156 27.312 -1.027 1 97.38 30 VAL B CA 1
ATOM 2292 C C . VAL B 1 30 ? 19.281 26.875 0.43 1 97.38 30 VAL B C 1
ATOM 2294 O O . VAL B 1 30 ? 19.703 27.656 1.286 1 97.38 30 VAL B O 1
ATOM 2297 N N . VAL B 1 31 ? 18.906 25.656 0.654 1 96.75 31 VAL B N 1
ATOM 2298 C CA . VAL B 1 31 ? 19.047 25.125 2.002 1 96.75 31 VAL B CA 1
ATOM 2299 C C . VAL B 1 31 ? 19.688 23.734 1.94 1 96.75 31 VAL B C 1
ATOM 2301 O O . VAL B 1 31 ? 19.781 23.141 0.865 1 96.75 31 VAL B O 1
ATOM 2304 N N . SER B 1 32 ? 20.188 23.297 3.084 1 97.62 32 SER B N 1
ATOM 2305 C CA . SER B 1 32 ? 20.594 21.922 3.281 1 97.62 32 SER B CA 1
ATOM 2306 C C . SER B 1 32 ? 19.531 21.141 4.043 1 97.62 32 SER B C 1
ATOM 2308 O O . SER B 1 32 ? 18.891 21.672 4.953 1 97.62 32 SER B O 1
ATOM 2310 N N . ALA B 1 33 ? 19.281 19.938 3.627 1 97.75 33 ALA B N 1
ATOM 2311 C CA . ALA B 1 33 ? 18.344 19.016 4.27 1 97.75 33 ALA B CA 1
ATOM 2312 C C . ALA B 1 33 ? 18.828 17.578 4.148 1 97.75 33 ALA B C 1
ATOM 2314 O O . ALA B 1 33 ? 19.844 17.297 3.512 1 97.75 33 ALA B O 1
ATOM 2315 N N . HIS B 1 34 ? 18.172 16.688 4.871 1 98.5 34 HIS B N 1
ATOM 2316 C CA . HIS B 1 34 ? 18.469 15.273 4.746 1 98.5 34 HIS B CA 1
ATOM 2317 C C . HIS B 1 34 ? 17.25 14.414 5.062 1 98.5 34 HIS B C 1
ATOM 2319 O O . HIS B 1 34 ? 16.312 14.883 5.715 1 98.5 34 HIS B O 1
ATOM 2325 N N . ILE B 1 35 ? 17.203 13.258 4.508 1 98.62 35 ILE B N 1
ATOM 2326 C CA . ILE B 1 35 ? 16.25 12.227 4.898 1 98.62 35 ILE B CA 1
ATOM 2327 C C . ILE B 1 35 ? 16.922 11.234 5.848 1 98.62 35 ILE B C 1
ATOM 2329 O O . ILE B 1 35 ? 18.062 10.82 5.613 1 98.62 35 ILE B O 1
ATOM 2333 N N . GLU B 1 36 ? 16.25 10.906 6.855 1 98.56 36 GLU B N 1
ATOM 2334 C CA . GLU B 1 36 ? 16.828 9.984 7.836 1 98.56 36 GLU B CA 1
ATOM 2335 C C . GLU B 1 36 ? 15.852 8.867 8.18 1 98.56 36 GLU B C 1
ATOM 2337 O O . GLU B 1 36 ? 14.641 9.023 8.047 1 98.56 36 GLU B O 1
ATOM 2342 N N . ALA B 1 37 ? 16.422 7.703 8.539 1 98.75 37 ALA B N 1
ATOM 2343 C CA . ALA B 1 37 ? 15.648 6.586 9.062 1 98.75 37 ALA B CA 1
ATOM 2344 C C . ALA B 1 37 ? 15.281 6.812 10.531 1 98.75 37 ALA B C 1
ATOM 2346 O O . ALA B 1 37 ? 16.125 7.215 11.328 1 98.75 37 ALA B O 1
ATOM 2347 N N . ARG B 1 38 ? 14.031 6.605 10.844 1 98.12 38 ARG B N 1
ATOM 2348 C CA . ARG B 1 38 ? 13.602 6.773 12.227 1 98.12 38 ARG B CA 1
ATOM 2349 C C . ARG B 1 38 ? 13.492 5.426 12.938 1 98.12 38 ARG B C 1
ATOM 2351 O O . ARG B 1 38 ? 13.148 5.363 14.117 1 98.12 38 ARG B O 1
ATOM 2358 N N . GLU B 1 39 ? 13.766 4.328 12.305 1 98.5 39 GLU B N 1
ATOM 2359 C CA . GLU B 1 39 ? 13.836 2.955 12.797 1 98.5 39 GLU B CA 1
ATOM 2360 C C . GLU B 1 39 ? 14.836 2.135 11.984 1 98.5 39 GLU B C 1
ATOM 2362 O O . GLU B 1 39 ? 15.297 2.572 10.93 1 98.5 39 GLU B O 1
ATOM 2367 N N . GLU B 1 40 ? 15.266 1.008 12.531 1 98.69 40 GLU B N 1
ATOM 2368 C CA . GLU B 1 40 ? 16.062 0.088 11.734 1 98.69 40 GLU B CA 1
ATOM 2369 C C . GLU B 1 40 ? 15.281 -0.431 10.531 1 98.69 40 GLU B C 1
ATOM 2371 O O . GLU B 1 40 ? 14.102 -0.773 10.656 1 98.69 40 GLU B O 1
ATOM 2376 N N . MET B 1 41 ? 15.977 -0.459 9.375 1 98.88 41 MET B N 1
ATOM 2377 C CA . MET B 1 41 ? 15.266 -0.87 8.164 1 98.88 41 MET B CA 1
ATOM 2378 C C . MET B 1 41 ? 16.25 -1.293 7.078 1 98.88 41 MET B C 1
ATOM 2380 O O . MET B 1 41 ? 17.438 -0.981 7.152 1 98.88 41 MET B O 1
ATOM 2384 N N . VAL B 1 42 ? 15.805 -2.076 6.207 1 98.94 42 VAL B N 1
ATOM 2385 C CA . VAL B 1 42 ? 16.469 -2.225 4.918 1 98.94 42 VAL B CA 1
ATOM 2386 C C . VAL B 1 42 ? 15.961 -1.159 3.949 1 98.94 42 VAL B C 1
ATOM 2388 O O . VAL B 1 42 ? 14.758 -1.061 3.701 1 98.94 42 VAL B O 1
ATOM 2391 N N . VAL B 1 43 ? 16.891 -0.402 3.398 1 98.88 43 VAL B N 1
ATOM 2392 C CA . VAL B 1 43 ? 16.516 0.78 2.627 1 98.88 43 VAL B CA 1
ATOM 2393 C C . VAL B 1 43 ? 16.234 0.383 1.182 1 98.88 43 VAL B C 1
ATOM 2395 O O . VAL B 1 43 ? 16.938 -0.446 0.603 1 98.88 43 VAL B O 1
ATOM 2398 N N . SER B 1 44 ? 15.172 0.877 0.632 1 98.88 44 SER B N 1
ATOM 2399 C CA . SER B 1 44 ? 14.805 0.764 -0.775 1 98.88 44 SER B CA 1
ATOM 2400 C C . SER B 1 44 ? 14.055 2.004 -1.254 1 98.88 44 SER B C 1
ATOM 2402 O O . SER B 1 44 ? 13.266 2.588 -0.506 1 98.88 44 SER B O 1
ATOM 2404 N N . GLY B 1 45 ? 14.305 2.445 -2.436 1 98.62 45 GLY B N 1
ATOM 2405 C CA . GLY B 1 45 ? 13.641 3.609 -3.002 1 98.62 45 GLY B CA 1
ATOM 2406 C C . GLY B 1 45 ? 14.531 4.836 -3.059 1 98.62 45 GLY B C 1
ATOM 2407 O O . GLY B 1 45 ? 14.086 5.918 -3.447 1 98.62 45 GLY B O 1
ATOM 2408 N N . ILE B 1 46 ? 15.805 4.691 -2.719 1 98.38 46 ILE B N 1
ATOM 2409 C CA . ILE B 1 46 ? 16.719 5.82 -2.674 1 98.38 46 ILE B CA 1
ATOM 2410 C C . ILE B 1 46 ? 17.016 6.301 -4.094 1 98.38 46 ILE B C 1
ATOM 2412 O O . ILE B 1 46 ? 17.125 7.508 -4.336 1 98.38 46 ILE B O 1
ATOM 2416 N N . GLU B 1 47 ? 17.188 5.379 -5.023 1 98.38 47 GLU B N 1
ATOM 2417 C CA . GLU B 1 47 ? 17.453 5.758 -6.41 1 98.38 47 GLU B CA 1
ATOM 2418 C C . GLU B 1 47 ? 16.328 6.621 -6.965 1 98.38 47 GLU B C 1
ATOM 2420 O O . GLU B 1 47 ? 16.578 7.598 -7.672 1 98.38 47 GLU B O 1
ATOM 2425 N N . GLU B 1 48 ? 15.094 6.246 -6.688 1 98.69 48 GLU B N 1
ATOM 2426 C CA . GLU B 1 48 ? 13.922 6.996 -7.133 1 98.69 48 GLU B CA 1
ATOM 2427 C C . GLU B 1 48 ? 13.891 8.383 -6.5 1 98.69 48 GLU B C 1
ATOM 2429 O O . GLU B 1 48 ? 13.633 9.383 -7.184 1 98.69 48 GLU B O 1
ATOM 2434 N N . CYS B 1 49 ? 14.164 8.469 -5.223 1 98.56 49 CYS B N 1
ATOM 2435 C CA . CYS B 1 49 ? 14.164 9.742 -4.516 1 98.56 49 CYS B CA 1
ATOM 2436 C C . CYS B 1 49 ? 15.266 10.656 -5.043 1 98.56 49 CYS B C 1
ATOM 2438 O O . CYS B 1 49 ? 15.039 11.844 -5.27 1 98.56 49 CYS B O 1
ATOM 2440 N N . GLU B 1 50 ? 16.406 10.039 -5.203 1 98.62 50 GLU B N 1
ATOM 2441 C CA . GLU B 1 50 ? 17.531 10.805 -5.758 1 98.62 50 GLU B CA 1
ATOM 2442 C C . GLU B 1 50 ? 17.172 11.398 -7.117 1 98.62 50 GLU B C 1
ATOM 2444 O O . GLU B 1 50 ? 17.422 12.578 -7.375 1 98.62 50 GLU B O 1
ATOM 2449 N N . TRP B 1 51 ? 16.641 10.594 -7.977 1 98.69 51 TRP B N 1
ATOM 2450 C CA . TRP B 1 51 ? 16.266 11.055 -9.312 1 98.69 51 TRP B CA 1
ATOM 2451 C C . TRP B 1 51 ? 15.281 12.219 -9.234 1 98.69 51 TRP B C 1
ATOM 2453 O O . TRP B 1 51 ? 15.414 13.203 -9.961 1 98.69 51 TRP B O 1
ATOM 2463 N N . LEU B 1 52 ? 14.258 12.109 -8.383 1 98.69 52 LEU B N 1
ATOM 2464 C CA . LEU B 1 52 ? 13.242 13.156 -8.25 1 98.69 52 LEU B CA 1
ATOM 2465 C C . LEU B 1 52 ? 13.875 14.469 -7.812 1 98.69 52 LEU B C 1
ATOM 2467 O O . LEU B 1 52 ? 13.594 15.523 -8.398 1 98.69 52 LEU B O 1
ATOM 2471 N N . PHE B 1 53 ? 14.688 14.438 -6.82 1 98.81 53 PHE B N 1
ATOM 2472 C CA . PHE B 1 53 ? 15.32 15.656 -6.324 1 98.81 53 PHE B CA 1
ATOM 2473 C C . PHE B 1 53 ? 16.266 16.25 -7.371 1 98.81 53 PHE B C 1
ATOM 2475 O O . PHE B 1 53 ? 16.25 17.453 -7.617 1 98.81 53 PHE B O 1
ATOM 2482 N N . LYS B 1 54 ? 17.094 15.398 -8.016 1 98.69 54 LYS B N 1
ATOM 2483 C CA . LYS B 1 54 ? 18 15.875 -9.062 1 98.69 54 LYS B CA 1
ATOM 2484 C C . LYS B 1 54 ? 17.219 16.5 -10.219 1 98.69 54 LYS B C 1
ATOM 2486 O O . LYS B 1 54 ? 17.625 17.516 -10.766 1 98.69 54 LYS B O 1
ATOM 2491 N N . ASN B 1 55 ? 16.141 15.867 -10.562 1 98.25 55 ASN B N 1
ATOM 2492 C CA . ASN B 1 55 ? 15.305 16.391 -11.641 1 98.25 55 ASN B CA 1
ATOM 2493 C C . ASN B 1 55 ? 14.758 17.766 -11.305 1 98.25 55 ASN B C 1
ATOM 2495 O O . ASN B 1 55 ? 14.445 18.547 -12.203 1 98.25 55 ASN B O 1
ATOM 2499 N N . ALA B 1 56 ? 14.648 18.062 -10.047 1 98 56 ALA B N 1
ATOM 2500 C CA . ALA B 1 56 ? 14.148 19.359 -9.594 1 98 56 ALA B CA 1
ATOM 2501 C C . ALA B 1 56 ? 15.297 20.328 -9.336 1 98 56 ALA B C 1
ATOM 2503 O O . ALA B 1 56 ? 15.086 21.406 -8.773 1 98 56 ALA B O 1
ATOM 2504 N N . GLY B 1 57 ? 16.484 19.922 -9.648 1 98.38 57 GLY B N 1
ATOM 2505 C CA . GLY B 1 57 ? 17.656 20.781 -9.523 1 98.38 57 GLY B CA 1
ATOM 2506 C C . GLY B 1 57 ? 18.281 20.75 -8.141 1 98.38 57 GLY B C 1
ATOM 2507 O O . GLY B 1 57 ? 19.047 21.641 -7.773 1 98.38 57 GLY B O 1
ATOM 2508 N N . VAL B 1 58 ? 17.953 19.812 -7.34 1 98.75 58 VAL B N 1
ATOM 2509 C CA . VAL B 1 58 ? 18.484 19.672 -5.988 1 98.75 58 VAL B CA 1
ATOM 2510 C C . VAL B 1 58 ? 19.719 18.766 -6.008 1 98.75 58 VAL B C 1
ATOM 2512 O O . VAL B 1 58 ? 19.688 17.688 -6.605 1 98.75 58 VAL B O 1
ATOM 2515 N N . PHE B 1 59 ? 20.766 19.156 -5.367 1 98.81 59 PHE B N 1
ATOM 2516 C CA . PHE B 1 59 ? 21.938 18.312 -5.215 1 98.81 59 PHE B CA 1
ATOM 2517 C C . PHE B 1 59 ? 21.688 17.219 -4.184 1 98.81 59 PHE B C 1
ATOM 2519 O O . PHE B 1 59 ? 21.078 17.469 -3.143 1 98.81 59 PHE B O 1
ATOM 2526 N N . THR B 1 60 ? 22.172 16.031 -4.492 1 98.75 60 THR B N 1
ATOM 2527 C CA . THR B 1 60 ? 21.922 14.898 -3.604 1 98.75 60 THR B CA 1
ATOM 2528 C C . THR B 1 60 ? 23.219 14.141 -3.33 1 98.75 60 THR B C 1
ATOM 2530 O O . THR B 1 60 ? 24.125 14.125 -4.172 1 98.75 60 THR B O 1
ATOM 2533 N N . GLU B 1 61 ? 23.344 13.602 -2.211 1 98.81 61 GLU B N 1
ATOM 2534 C CA . GLU B 1 61 ? 24.375 12.641 -1.832 1 98.81 61 GLU B CA 1
ATOM 2535 C C . GLU B 1 61 ? 23.781 11.43 -1.138 1 98.81 61 GLU B C 1
ATOM 2537 O O . GLU B 1 61 ? 23.234 11.539 -0.032 1 98.81 61 GLU B O 1
ATOM 2542 N N . VAL B 1 62 ? 23.859 10.312 -1.762 1 98.75 62 VAL B N 1
ATOM 2543 C CA . VAL B 1 62 ? 23.344 9.07 -1.216 1 98.75 62 VAL B CA 1
ATOM 2544 C C . VAL B 1 62 ? 24.281 8.539 -0.134 1 98.75 62 VAL B C 1
ATOM 2546 O O . VAL B 1 62 ? 25.469 8.305 -0.394 1 98.75 62 VAL B O 1
ATOM 2549 N N . LEU B 1 63 ? 23.781 8.312 1.026 1 98.81 63 LEU B N 1
ATOM 2550 C CA . LEU B 1 63 ? 24.594 7.871 2.145 1 98.81 63 LEU B CA 1
ATOM 2551 C C . LEU B 1 63 ? 24.375 6.387 2.426 1 98.81 63 LEU B C 1
ATOM 2553 O O . LEU B 1 63 ? 25.25 5.719 2.982 1 98.81 63 LEU B O 1
ATOM 2557 N N . VAL B 1 64 ? 23.219 5.906 2.164 1 98.62 64 VAL B N 1
ATOM 2558 C CA . VAL B 1 64 ? 22.875 4.492 2.289 1 98.62 64 VAL B CA 1
ATOM 2559 C C . VAL B 1 64 ? 22.219 4 0.997 1 98.62 64 VAL B C 1
ATOM 2561 O O . VAL B 1 64 ? 21.219 4.562 0.547 1 98.62 64 VAL B O 1
ATOM 2564 N N . LYS B 1 65 ? 22.703 2.965 0.409 1 98.19 65 LYS B N 1
ATOM 2565 C CA . LYS B 1 65 ? 22.219 2.479 -0.879 1 98.19 65 LYS B CA 1
ATOM 2566 C C . LYS B 1 65 ? 21.047 1.516 -0.697 1 98.19 65 LYS B C 1
ATOM 2568 O O . LYS B 1 65 ? 20.875 0.93 0.375 1 98.19 65 LYS B O 1
ATOM 2573 N N . ASP B 1 66 ? 20.281 1.361 -1.722 1 98.38 66 ASP B N 1
ATOM 2574 C CA . ASP B 1 66 ? 19.203 0.365 -1.717 1 98.38 66 ASP B CA 1
ATOM 2575 C C . ASP B 1 66 ? 19.75 -1.02 -1.371 1 98.38 66 ASP B C 1
ATOM 2577 O O . ASP B 1 66 ? 20.797 -1.425 -1.876 1 98.38 66 ASP B O 1
ATOM 2581 N N . GLY B 1 67 ? 19.031 -1.741 -0.557 1 98.56 67 GLY B N 1
ATOM 2582 C CA . GLY B 1 67 ? 19.438 -3.08 -0.167 1 98.56 67 GLY B CA 1
ATOM 2583 C C . GLY B 1 67 ? 20.281 -3.1 1.097 1 98.56 67 GLY B C 1
ATOM 2584 O O . GLY B 1 67 ? 20.5 -4.16 1.687 1 98.56 67 GLY B O 1
ATOM 2585 N N . SER B 1 68 ? 20.703 -1.914 1.564 1 98.69 68 SER B N 1
ATOM 2586 C CA . SER B 1 68 ? 21.516 -1.815 2.771 1 98.69 68 SER B CA 1
ATOM 2587 C C . SER B 1 68 ? 20.656 -1.53 3.996 1 98.69 68 SER B C 1
ATOM 2589 O O . SER B 1 68 ? 19.531 -1.053 3.871 1 98.69 68 SER B O 1
ATOM 2591 N N . THR B 1 69 ? 21.25 -1.816 5.172 1 98.62 69 THR B N 1
ATOM 2592 C CA . THR B 1 69 ? 20.562 -1.569 6.434 1 98.62 69 THR B CA 1
ATOM 2593 C C . THR B 1 69 ? 20.859 -0.166 6.953 1 98.62 69 THR B C 1
ATOM 2595 O O . THR B 1 69 ? 22 0.299 6.867 1 98.62 69 THR B O 1
ATOM 2598 N N . ALA B 1 70 ? 19.875 0.542 7.32 1 98.81 70 ALA B N 1
ATOM 2599 C CA . ALA B 1 70 ? 20.016 1.806 8.039 1 98.81 70 ALA B CA 1
ATOM 2600 C C . ALA B 1 70 ? 19.5 1.679 9.477 1 98.81 70 ALA B C 1
ATOM 2602 O O . ALA B 1 70 ? 18.469 1.037 9.719 1 98.81 70 ALA B O 1
ATOM 2603 N N . HIS B 1 71 ? 20.172 2.275 10.414 1 98.5 71 HIS B N 1
ATOM 2604 C CA . HIS B 1 71 ? 19.766 2.283 11.812 1 98.5 71 HIS B CA 1
ATOM 2605 C C . HIS B 1 71 ? 18.938 3.521 12.133 1 98.5 71 HIS B C 1
ATOM 2607 O O . HIS B 1 71 ? 18.938 4.496 11.375 1 98.5 71 HIS B O 1
ATOM 2613 N N . ALA B 1 72 ? 18.188 3.434 13.25 1 98.31 72 ALA B N 1
ATOM 2614 C CA . ALA B 1 72 ? 17.406 4.59 13.688 1 98.31 72 ALA B CA 1
ATOM 2615 C C . ALA B 1 72 ? 18.297 5.812 13.875 1 98.31 72 ALA B C 1
ATOM 2617 O O . ALA B 1 72 ? 19.344 5.734 14.531 1 98.31 72 ALA B O 1
ATOM 2618 N N . GLY B 1 73 ? 17.875 6.887 13.25 1 97.88 73 GLY B N 1
ATOM 2619 C CA . GLY B 1 73 ? 18.625 8.133 13.375 1 97.88 73 GLY B CA 1
ATOM 2620 C C . GLY B 1 73 ? 19.656 8.32 12.281 1 97.88 73 GLY B C 1
ATOM 2621 O O . GLY B 1 73 ? 20.219 9.406 12.133 1 97.88 73 GLY B O 1
ATOM 2622 N N . GLU B 1 74 ? 19.859 7.293 11.453 1 98.5 74 GLU B N 1
ATOM 2623 C CA . GLU B 1 74 ? 20.891 7.344 10.422 1 98.5 74 GLU B CA 1
ATOM 2624 C C . GLU B 1 74 ? 20.422 8.148 9.211 1 98.5 74 GLU B C 1
ATOM 2626 O O . GLU B 1 74 ? 19.297 7.965 8.742 1 98.5 74 GLU B O 1
ATOM 2631 N N . LYS B 1 75 ? 21.234 9.07 8.75 1 98.56 75 LYS B N 1
ATOM 2632 C CA . LYS B 1 75 ? 20.969 9.789 7.512 1 98.56 75 LYS B CA 1
ATOM 2633 C C . LYS B 1 75 ? 21.109 8.875 6.297 1 98.56 75 LYS B C 1
ATOM 2635 O O . LYS B 1 75 ? 22.078 8.109 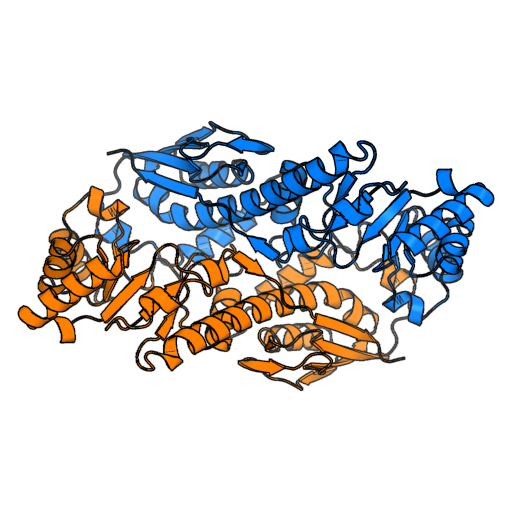6.203 1 98.56 75 LYS B O 1
ATOM 2640 N N . ILE B 1 76 ? 20.172 9 5.391 1 98.56 76 ILE B N 1
ATOM 2641 C CA . ILE B 1 76 ? 20.234 8.086 4.258 1 98.56 76 ILE B CA 1
ATOM 2642 C C . ILE B 1 76 ? 20.406 8.875 2.965 1 98.56 76 ILE B C 1
ATOM 2644 O O . ILE B 1 76 ? 20.891 8.336 1.963 1 98.56 76 ILE B O 1
ATOM 2648 N N . LEU B 1 77 ? 20.031 10.109 2.92 1 98.75 77 LEU B N 1
ATOM 2649 C CA . LEU B 1 77 ? 20.141 10.969 1.747 1 98.75 77 LEU B CA 1
ATOM 2650 C C . LEU B 1 77 ? 20.359 12.422 2.158 1 98.75 77 LEU B C 1
ATOM 2652 O O . LEU B 1 77 ? 19.578 12.969 2.951 1 98.75 77 LEU B O 1
ATOM 2656 N N . ASP B 1 78 ? 21.375 13.016 1.66 1 98.81 78 ASP B N 1
ATOM 2657 C CA . ASP B 1 78 ? 21.594 14.445 1.859 1 98.81 78 ASP B CA 1
ATOM 2658 C C . ASP B 1 78 ? 21.078 15.25 0.668 1 98.81 78 ASP B C 1
ATOM 2660 O O . ASP B 1 78 ? 21.219 14.82 -0.48 1 98.81 78 ASP B O 1
ATOM 2664 N N . LEU B 1 79 ? 20.609 16.375 0.985 1 98.75 79 LEU B N 1
ATOM 2665 C CA . LEU B 1 79 ? 20.031 17.25 -0.022 1 98.75 79 LEU B CA 1
ATOM 2666 C C . LEU B 1 79 ? 20.562 18.672 0.124 1 98.75 79 LEU B C 1
ATOM 2668 O O . LEU B 1 79 ? 20.781 19.156 1.241 1 98.75 79 LEU B O 1
ATOM 2672 N N . LYS B 1 80 ? 20.75 19.375 -0.979 1 98.81 80 LYS B N 1
ATOM 2673 C CA . LYS B 1 80 ? 21.094 20.797 -1.01 1 98.81 80 LYS B CA 1
ATOM 2674 C C . LYS B 1 80 ? 20.5 21.469 -2.246 1 98.81 80 LYS B C 1
ATOM 2676 O O . LYS B 1 80 ? 20.75 21.031 -3.373 1 98.81 80 LYS B O 1
ATOM 2681 N N . GLY B 1 81 ? 19.734 22.453 -2.033 1 98.38 81 GLY B N 1
ATOM 2682 C CA . GLY B 1 81 ? 19.141 23.156 -3.152 1 98.38 81 GLY B CA 1
ATOM 2683 C C . GLY B 1 81 ? 17.906 23.953 -2.764 1 98.38 81 GLY B C 1
ATOM 2684 O O . GLY B 1 81 ? 17.766 24.375 -1.615 1 98.38 81 GLY B O 1
ATOM 2685 N N . SER B 1 82 ? 17.031 24.25 -3.701 1 97.81 82 SER B N 1
ATOM 2686 C CA . SER B 1 82 ? 15.828 25.062 -3.531 1 97.81 82 SER B CA 1
ATOM 2687 C C . SER B 1 82 ? 14.945 24.5 -2.422 1 97.81 82 SER B C 1
ATOM 2689 O O . SER B 1 82 ? 14.539 23.344 -2.467 1 97.81 82 SER B O 1
ATOM 2691 N N . VAL B 1 83 ? 14.609 25.359 -1.422 1 96.75 83 VAL B N 1
ATOM 2692 C CA . VAL B 1 83 ? 13.727 24.953 -0.334 1 96.75 83 VAL B CA 1
ATOM 2693 C C . VAL B 1 83 ? 12.336 24.641 -0.887 1 96.75 83 VAL B C 1
ATOM 2695 O O . VAL B 1 83 ? 11.648 23.75 -0.394 1 96.75 83 VAL B O 1
ATOM 2698 N N . HIS B 1 84 ? 11.898 25.328 -1.964 1 97.25 84 HIS B N 1
ATOM 2699 C CA . HIS B 1 84 ? 10.609 25.047 -2.594 1 97.25 84 HIS B CA 1
ATOM 2700 C C . HIS B 1 84 ? 10.57 23.641 -3.184 1 97.25 84 HIS B C 1
ATOM 2702 O O . HIS B 1 84 ? 9.602 22.906 -2.986 1 97.25 84 HIS B O 1
ATOM 2708 N N . ALA B 1 85 ? 11.648 23.297 -3.848 1 97.88 85 ALA B N 1
ATOM 2709 C CA . ALA B 1 85 ? 11.727 21.984 -4.469 1 97.88 85 ALA B CA 1
ATOM 2710 C C . ALA B 1 85 ? 11.766 20.875 -3.412 1 97.88 85 ALA B C 1
ATOM 2712 O O . ALA B 1 85 ? 11.031 19.891 -3.508 1 97.88 85 ALA B O 1
ATOM 2713 N N . ILE B 1 86 ? 12.594 21.094 -2.398 1 98.12 86 ILE B N 1
ATOM 2714 C CA . ILE B 1 86 ? 12.812 20.078 -1.371 1 98.12 86 ILE B CA 1
ATOM 2715 C C . ILE B 1 86 ? 11.508 19.812 -0.625 1 98.12 86 ILE B C 1
ATOM 2717 O O . ILE B 1 86 ? 11.094 18.656 -0.47 1 98.12 86 ILE B O 1
ATOM 2721 N N . LEU B 1 87 ? 10.797 20.859 -0.215 1 97.44 87 LEU B N 1
ATOM 2722 C CA . LEU B 1 87 ? 9.594 20.688 0.596 1 97.44 87 LEU B CA 1
ATOM 2723 C C . LEU B 1 87 ? 8.43 20.188 -0.253 1 97.44 87 LEU B C 1
ATOM 2725 O O . LEU B 1 87 ? 7.609 19.391 0.217 1 97.44 87 LEU B O 1
ATOM 2729 N N . SER B 1 88 ? 8.352 20.578 -1.542 1 97.62 88 SER B N 1
ATOM 2730 C CA . SER B 1 88 ? 7.273 20.141 -2.424 1 97.62 88 SER B CA 1
ATOM 2731 C C . SER B 1 88 ? 7.395 18.656 -2.746 1 97.62 88 SER B C 1
ATOM 2733 O O . SER B 1 88 ? 6.391 17.984 -3.002 1 97.62 88 SER B O 1
ATOM 2735 N N . LEU B 1 89 ? 8.617 18.141 -2.717 1 98.25 89 LEU B N 1
ATOM 2736 C CA . LEU B 1 89 ? 8.852 16.75 -3.086 1 98.25 89 LEU B CA 1
ATOM 2737 C C . LEU B 1 89 ? 8.859 15.844 -1.854 1 98.25 89 LEU B C 1
ATOM 2739 O O . LEU B 1 89 ? 8.867 14.617 -1.972 1 98.25 89 LEU B O 1
ATOM 2743 N N . GLU B 1 90 ? 8.836 16.422 -0.681 1 98.06 90 GLU B N 1
ATOM 2744 C CA . GLU B 1 90 ? 9.047 15.711 0.574 1 98.06 90 GLU B CA 1
ATOM 2745 C C . GLU B 1 90 ? 8.07 14.555 0.722 1 98.06 90 GLU B C 1
ATOM 2747 O O . GLU B 1 90 ? 8.484 13.398 0.864 1 98.06 90 GLU B O 1
ATOM 2752 N N . ARG B 1 91 ? 6.785 14.867 0.677 1 97.75 91 ARG B N 1
ATOM 2753 C CA . ARG B 1 91 ? 5.785 13.852 0.99 1 97.75 91 ARG B CA 1
ATOM 2754 C C . ARG B 1 91 ? 5.793 12.734 -0.05 1 97.75 91 ARG B C 1
ATOM 2756 O O . ARG B 1 91 ? 5.707 11.555 0.297 1 97.75 91 ARG B O 1
ATOM 2763 N N . THR B 1 92 ? 5.926 13.07 -1.356 1 98.38 92 THR B N 1
ATOM 2764 C CA . THR B 1 92 ? 5.996 12.062 -2.408 1 98.38 92 THR B CA 1
ATOM 2765 C C . THR B 1 92 ? 7.184 11.125 -2.184 1 98.38 92 THR B C 1
ATOM 2767 O O . THR B 1 92 ? 7.035 9.906 -2.244 1 98.38 92 THR B O 1
ATOM 2770 N N . CYS B 1 93 ? 8.328 11.719 -1.88 1 98.69 93 CYS B N 1
ATOM 2771 C CA . CYS B 1 93 ? 9.555 10.945 -1.691 1 98.69 93 CYS B CA 1
ATOM 2772 C C . CYS B 1 93 ? 9.453 10.07 -0.445 1 98.69 93 CYS B C 1
ATOM 2774 O O . CYS B 1 93 ? 9.805 8.891 -0.481 1 98.69 93 CYS B O 1
ATOM 2776 N N . LEU B 1 94 ? 8.953 10.656 0.59 1 98.69 94 LEU B N 1
ATOM 2777 C CA . LEU B 1 94 ? 8.883 9.906 1.84 1 98.69 94 LEU B CA 1
ATOM 2778 C C . LEU B 1 94 ? 7.867 8.773 1.738 1 98.69 94 LEU B C 1
ATOM 2780 O O . LEU B 1 94 ? 8.07 7.699 2.305 1 98.69 94 LEU B O 1
ATOM 2784 N N . ASN B 1 95 ? 6.691 9.031 1.063 1 98.75 95 ASN B N 1
ATOM 2785 C CA . ASN B 1 95 ? 5.719 7.961 0.853 1 98.75 95 ASN B CA 1
ATOM 2786 C C . ASN B 1 95 ? 6.32 6.797 0.072 1 98.75 95 ASN B C 1
ATOM 2788 O O . ASN B 1 95 ? 6.117 5.637 0.426 1 98.75 95 ASN B O 1
ATOM 2792 N N . LEU B 1 96 ? 7.016 7.145 -0.972 1 98.75 96 LEU B N 1
ATOM 2793 C CA . LEU B 1 96 ? 7.617 6.121 -1.821 1 98.75 96 LEU B CA 1
ATOM 2794 C C . LEU B 1 96 ? 8.711 5.367 -1.072 1 98.75 96 LEU B C 1
ATOM 2796 O O . LEU B 1 96 ? 8.703 4.133 -1.028 1 98.75 96 LEU B O 1
ATOM 2800 N N . LEU B 1 97 ? 9.633 6.09 -0.461 1 98.88 97 LEU B N 1
ATOM 2801 C CA . LEU B 1 97 ? 10.758 5.527 0.269 1 98.88 97 LEU B CA 1
ATOM 2802 C C . LEU B 1 97 ? 10.281 4.684 1.445 1 98.88 97 LEU B C 1
ATOM 2804 O O . LEU B 1 97 ? 10.789 3.586 1.679 1 98.88 97 LEU B O 1
ATOM 2808 N N . GLY B 1 98 ? 9.359 5.23 2.203 1 98.81 98 GLY B N 1
ATOM 2809 C CA . GLY B 1 98 ? 8.82 4.5 3.338 1 98.81 98 GLY B CA 1
ATOM 2810 C C . GLY B 1 98 ? 8.18 3.182 2.947 1 98.81 98 GLY B C 1
ATOM 2811 O O . GLY B 1 98 ? 8.422 2.154 3.584 1 98.81 98 GLY B O 1
ATOM 2812 N N . ARG B 1 99 ? 7.355 3.133 1.897 1 98.81 99 ARG B N 1
ATOM 2813 C CA . ARG B 1 99 ? 6.688 1.92 1.437 1 98.81 99 ARG B CA 1
ATOM 2814 C C . ARG B 1 99 ? 7.703 0.891 0.948 1 98.81 99 ARG B C 1
ATOM 2816 O O . ARG B 1 99 ? 7.684 -0.262 1.385 1 98.81 99 ARG B O 1
ATOM 2823 N N . MET B 1 100 ? 8.586 1.361 0.063 1 98.88 100 MET B N 1
ATOM 2824 C CA . MET B 1 100 ? 9.57 0.442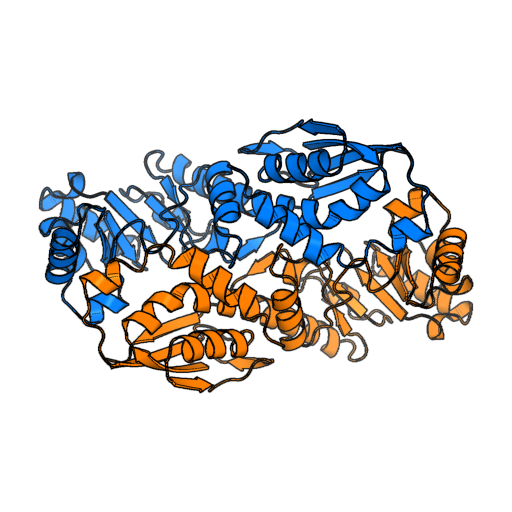 -0.507 1 98.88 100 MET B CA 1
ATOM 2825 C C . MET B 1 100 ? 10.477 -0.126 0.578 1 98.88 100 MET B C 1
ATOM 2827 O O . MET B 1 100 ? 10.773 -1.32 0.58 1 98.88 100 MET B O 1
ATOM 2831 N N . SER B 1 101 ? 10.891 0.709 1.513 1 98.94 101 SER B N 1
ATOM 2832 C CA . SER B 1 101 ? 11.75 0.239 2.598 1 98.94 101 SER B CA 1
ATOM 2833 C C . SER B 1 101 ? 10.992 -0.695 3.535 1 98.94 101 SER B C 1
ATOM 2835 O O . SER B 1 101 ? 11.57 -1.633 4.086 1 98.94 101 SER B O 1
ATOM 2837 N N . GLY B 1 102 ? 9.672 -0.376 3.715 1 98.81 102 GLY B N 1
ATOM 2838 C CA . GLY B 1 102 ? 8.852 -1.31 4.469 1 98.81 102 GLY B CA 1
ATOM 2839 C C . GLY B 1 102 ? 8.812 -2.699 3.859 1 98.81 102 GLY B C 1
ATOM 2840 O O . GLY B 1 102 ? 8.992 -3.695 4.562 1 98.81 102 GLY B O 1
ATOM 2841 N N . ILE B 1 103 ? 8.609 -2.803 2.594 1 98.88 103 ILE B N 1
ATOM 2842 C CA . ILE B 1 103 ? 8.578 -4.066 1.864 1 98.88 103 ILE B CA 1
ATOM 2843 C C . ILE B 1 103 ? 9.945 -4.746 1.956 1 98.88 103 ILE B C 1
ATOM 2845 O O . ILE B 1 103 ? 10.031 -5.938 2.268 1 98.88 103 ILE B O 1
ATOM 2849 N N . ALA B 1 104 ? 10.984 -3.977 1.699 1 98.94 104 ALA B N 1
ATOM 2850 C CA . ALA B 1 104 ? 12.336 -4.523 1.731 1 98.94 104 ALA B CA 1
ATOM 2851 C C . ALA B 1 104 ? 12.672 -5.086 3.109 1 98.94 104 ALA B C 1
ATOM 2853 O O . ALA B 1 104 ? 13.25 -6.168 3.221 1 98.94 104 ALA B O 1
ATOM 2854 N N . SER B 1 105 ? 12.328 -4.355 4.145 1 98.88 105 SER B N 1
ATOM 2855 C CA . SER B 1 105 ? 12.602 -4.797 5.508 1 98.88 105 SER B CA 1
ATOM 2856 C C . SER B 1 105 ? 11.875 -6.098 5.824 1 98.88 105 SER B C 1
ATOM 2858 O O . SER B 1 105 ? 12.453 -7.008 6.422 1 98.88 105 SER B O 1
ATOM 2860 N N . SER B 1 106 ? 10.602 -6.168 5.445 1 98.69 106 SER B N 1
ATOM 2861 C CA . SER B 1 106 ? 9.805 -7.375 5.672 1 98.69 106 SER B CA 1
ATOM 2862 C C . SER B 1 106 ? 10.375 -8.562 4.898 1 98.69 106 SER B C 1
ATOM 2864 O O . SER B 1 106 ? 10.422 -9.68 5.418 1 98.69 106 SER B O 1
ATOM 2866 N N . ALA B 1 107 ? 10.734 -8.312 3.672 1 98.75 107 ALA B N 1
ATOM 2867 C CA . ALA B 1 107 ? 11.344 -9.359 2.846 1 98.75 107 ALA B CA 1
ATOM 2868 C C . ALA B 1 107 ? 12.648 -9.852 3.459 1 98.75 107 ALA B C 1
ATOM 2870 O O . ALA B 1 107 ? 12.906 -11.055 3.488 1 98.75 107 ALA B O 1
ATOM 2871 N N . ALA B 1 108 ? 13.445 -8.93 3.912 1 98.69 108 ALA B N 1
ATOM 2872 C CA . ALA B 1 108 ? 14.711 -9.289 4.547 1 98.69 108 ALA B CA 1
ATOM 2873 C C . ALA B 1 108 ? 14.477 -10.148 5.789 1 98.69 108 ALA B C 1
ATOM 2875 O O . ALA B 1 108 ? 15.18 -11.141 6.008 1 98.69 108 ALA B O 1
ATOM 2876 N N . LYS B 1 109 ? 13.547 -9.727 6.586 1 98.12 109 LYS B N 1
ATOM 2877 C CA . LYS B 1 109 ? 13.203 -10.492 7.781 1 98.12 109 LYS B CA 1
ATOM 2878 C C . LYS B 1 109 ? 12.781 -11.906 7.422 1 98.12 109 LYS B C 1
ATOM 2880 O O . LYS B 1 109 ? 13.273 -12.875 8.008 1 98.12 109 LYS B O 1
ATOM 2885 N N . ALA B 1 110 ? 11.875 -12.039 6.473 1 98.25 110 ALA B N 1
ATOM 2886 C CA . ALA B 1 110 ? 11.391 -13.352 6.039 1 98.25 110 ALA B CA 1
ATOM 2887 C C . ALA B 1 110 ? 12.539 -14.195 5.492 1 98.25 110 ALA B C 1
ATOM 2889 O O . ALA B 1 110 ? 12.648 -15.383 5.812 1 98.25 110 ALA B O 1
ATOM 2890 N N . SER B 1 111 ? 13.328 -13.57 4.645 1 98.06 111 SER B N 1
ATOM 2891 C CA . SER B 1 111 ? 14.461 -14.281 4.051 1 98.06 111 SER B CA 1
ATOM 2892 C C . SER B 1 111 ? 15.414 -14.789 5.117 1 98.06 111 SER B C 1
ATOM 2894 O O . SER B 1 111 ? 15.922 -15.914 5.023 1 98.06 111 SER B O 1
ATOM 2896 N N . ARG B 1 112 ? 15.711 -14.008 6.098 1 97.38 112 ARG B N 1
ATOM 2897 C CA . ARG B 1 112 ? 16.594 -14.406 7.184 1 97.38 112 ARG B CA 1
ATOM 2898 C C . ARG B 1 112 ? 16 -15.562 7.977 1 97.38 112 ARG B C 1
ATOM 2900 O O . ARG B 1 112 ? 16.703 -16.531 8.297 1 97.38 112 ARG B O 1
ATOM 2907 N N . LEU B 1 113 ? 14.711 -15.477 8.281 1 97 113 LEU B N 1
ATOM 2908 C CA . LEU B 1 113 ? 14.031 -16.516 9.047 1 97 113 LEU B CA 1
ATOM 2909 C C . LEU B 1 113 ? 14.094 -17.859 8.32 1 97 113 LEU B C 1
ATOM 2911 O O . LEU B 1 113 ? 14.219 -18.906 8.953 1 97 113 LEU B O 1
ATOM 2915 N N . VAL B 1 114 ? 14.039 -17.781 7.023 1 97.62 114 VAL B N 1
ATOM 2916 C CA . VAL B 1 114 ? 14.062 -19 6.215 1 97.62 114 VAL B CA 1
ATOM 2917 C C . VAL B 1 114 ? 15.5 -19.516 6.102 1 97.62 114 VAL B C 1
ATOM 2919 O O . VAL B 1 114 ? 15.75 -20.703 6.305 1 97.62 114 VAL B O 1
ATOM 2922 N N . SER B 1 115 ? 16.453 -18.625 5.887 1 96.38 115 SER B N 1
ATOM 2923 C CA . SER B 1 115 ? 17.812 -19.016 5.594 1 96.38 115 SER B CA 1
ATOM 2924 C C . SER B 1 115 ? 18.5 -19.609 6.82 1 96.38 115 SER B C 1
ATOM 2926 O O . SER B 1 115 ? 19.391 -20.453 6.695 1 96.38 115 SER B O 1
ATOM 2928 N N . VAL B 1 116 ? 18.125 -19.219 7.984 1 95.94 116 VAL B N 1
ATOM 2929 C CA . VAL B 1 116 ? 18.75 -19.734 9.203 1 95.94 116 VAL B CA 1
ATOM 2930 C C . VAL B 1 116 ? 18.375 -21.203 9.391 1 95.94 116 VAL B C 1
ATOM 2932 O O . VAL B 1 116 ? 19.141 -21.969 9.992 1 95.94 116 VAL B O 1
ATOM 2935 N N . VAL B 1 117 ? 17.266 -21.609 8.875 1 96 117 VAL B N 1
ATOM 2936 C CA . VAL B 1 117 ? 16.797 -22.984 8.977 1 96 117 VAL B CA 1
ATOM 2937 C C . VAL B 1 117 ? 17.312 -23.797 7.781 1 96 117 VAL B C 1
ATOM 2939 O O . VAL B 1 117 ? 17.797 -24.922 7.941 1 96 117 VAL B O 1
ATOM 2942 N N . ASN B 1 118 ? 17.156 -23.188 6.617 1 95.44 118 ASN B N 1
ATOM 2943 C CA . ASN B 1 118 ? 17.547 -23.797 5.352 1 95.44 118 ASN B CA 1
ATOM 2944 C C . ASN B 1 118 ? 18.031 -22.75 4.348 1 95.44 118 ASN B C 1
ATOM 2946 O O . ASN B 1 118 ? 17.219 -22.047 3.74 1 95.44 118 ASN B O 1
ATOM 2950 N N . ASP B 1 119 ? 19.266 -22.672 4.09 1 93.88 119 ASP B N 1
ATOM 2951 C CA . ASP B 1 119 ? 19.844 -21.609 3.289 1 93.88 119 ASP B CA 1
ATOM 2952 C C . ASP B 1 119 ? 19.656 -21.875 1.797 1 93.88 119 ASP B C 1
ATOM 2954 O O . ASP B 1 119 ? 20.016 -21.031 0.963 1 93.88 119 ASP B O 1
ATOM 2958 N N . HIS B 1 120 ? 19.062 -22.969 1.478 1 95.62 120 HIS B N 1
ATOM 2959 C CA . HIS B 1 120 ? 18.797 -23.281 0.08 1 95.62 120 HIS B CA 1
ATOM 2960 C C . HIS B 1 120 ? 17.422 -22.734 -0.343 1 95.62 120 HIS B C 1
ATOM 2962 O O . HIS B 1 120 ? 17.156 -22.578 -1.536 1 95.62 120 HIS B O 1
ATOM 2968 N N . VAL B 1 121 ? 16.578 -22.531 0.618 1 97.81 121 VAL B N 1
ATOM 2969 C CA . VAL B 1 121 ? 15.219 -22.078 0.326 1 97.81 121 VAL B CA 1
ATOM 2970 C C . VAL B 1 121 ? 15.203 -20.562 0.156 1 97.81 121 VAL B C 1
ATOM 2972 O O . VAL B 1 121 ? 15.781 -19.828 0.968 1 97.81 121 VAL B O 1
ATOM 2975 N N . ARG B 1 122 ? 14.562 -20.062 -0.883 1 98.12 122 ARG B N 1
ATOM 2976 C CA . ARG B 1 122 ? 14.453 -18.641 -1.146 1 98.12 122 ARG B CA 1
ATOM 2977 C C . ARG B 1 122 ? 13.047 -18.141 -0.865 1 98.12 122 ARG B C 1
ATOM 2979 O O . ARG B 1 122 ? 12.07 -18.875 -1.017 1 98.12 122 ARG B O 1
ATOM 2986 N N . VAL B 1 123 ? 12.992 -16.891 -0.469 1 98.62 123 VAL B N 1
ATOM 2987 C CA . VAL B 1 123 ? 11.711 -16.219 -0.297 1 98.62 123 VAL B CA 1
ATOM 2988 C C . VAL B 1 123 ? 11.359 -15.438 -1.568 1 98.62 123 VAL B C 1
ATOM 2990 O O . VAL B 1 123 ? 12.242 -14.898 -2.236 1 98.62 123 VAL B O 1
ATOM 2993 N N . ALA B 1 124 ? 10.086 -15.391 -1.938 1 98.69 124 ALA B N 1
ATOM 2994 C CA . ALA B 1 124 ? 9.641 -14.656 -3.115 1 98.69 124 ALA B CA 1
ATOM 2995 C C . ALA B 1 124 ? 8.359 -13.875 -2.824 1 98.69 124 ALA B C 1
ATOM 2997 O O . ALA B 1 124 ? 7.648 -14.18 -1.867 1 98.69 124 ALA B O 1
ATOM 2998 N N . GLY B 1 125 ? 8.164 -12.836 -3.561 1 98.19 125 GLY B N 1
ATOM 2999 C CA . GLY B 1 125 ? 6.867 -12.172 -3.572 1 98.19 125 GLY B CA 1
ATOM 3000 C C . GLY B 1 125 ? 5.875 -12.812 -4.523 1 98.19 125 GLY B C 1
ATOM 3001 O O . GLY B 1 125 ? 5.98 -14 -4.832 1 98.19 125 GLY B O 1
ATOM 3002 N N . THR B 1 126 ? 4.84 -12.125 -4.848 1 97.75 126 THR B N 1
ATOM 3003 C CA . THR B 1 126 ? 3.799 -12.562 -5.773 1 97.75 126 THR B CA 1
ATOM 3004 C C . THR B 1 126 ? 3.338 -11.398 -6.648 1 97.75 126 THR B C 1
ATOM 3006 O O . THR B 1 126 ? 4.027 -10.383 -6.75 1 97.75 126 THR B O 1
ATOM 3009 N N . ARG B 1 127 ? 2.289 -11.602 -7.379 1 97.12 127 ARG B N 1
ATOM 3010 C CA . ARG B 1 127 ? 1.718 -10.531 -8.188 1 97.12 127 ARG B CA 1
ATOM 3011 C C . ARG B 1 127 ? 0.665 -9.75 -7.406 1 97.12 127 ARG B C 1
ATOM 3013 O O . ARG B 1 127 ? -0.062 -8.938 -7.977 1 97.12 127 ARG B O 1
ATOM 3020 N N . LYS B 1 128 ? 0.587 -10.07 -6.125 1 97.94 128 LYS B N 1
ATOM 3021 C CA . LYS B 1 128 ? -0.303 -9.312 -5.246 1 97.94 128 LYS B CA 1
ATOM 3022 C C . LYS B 1 128 ? 0.349 -8.016 -4.789 1 97.94 128 LYS B C 1
ATOM 3024 O O . LYS B 1 128 ? 0.615 -7.832 -3.598 1 97.94 128 LYS B O 1
ATOM 3029 N N . THR B 1 129 ? 0.532 -7.129 -5.68 1 98.38 129 THR B N 1
ATOM 3030 C CA . THR B 1 129 ? 1.171 -5.832 -5.469 1 98.38 129 THR B CA 1
ATOM 3031 C C . THR B 1 129 ? 0.133 -4.715 -5.457 1 98.38 129 THR B C 1
ATOM 3033 O O . THR B 1 129 ? -1.037 -4.941 -5.77 1 98.38 129 THR B O 1
ATOM 3036 N N . ALA B 1 130 ? 0.512 -3.586 -5 1 98.25 130 ALA B N 1
ATOM 3037 C CA . ALA B 1 130 ? -0.378 -2.436 -5.137 1 98.25 130 ALA B CA 1
ATOM 3038 C C . ALA B 1 130 ? -0.495 -2 -6.594 1 98.25 130 ALA B C 1
ATOM 3040 O O . ALA B 1 130 ? 0.513 -1.87 -7.293 1 98.25 130 ALA B O 1
ATOM 3041 N N . PRO B 1 131 ? -1.754 -1.766 -7.059 1 97.94 131 PRO B N 1
ATOM 3042 C CA . PRO B 1 131 ? -1.925 -1.373 -8.461 1 97.94 131 PRO B CA 1
ATOM 3043 C C . PRO B 1 131 ? -1.124 -0.125 -8.828 1 97.94 131 PRO B C 1
ATOM 3045 O O . PRO B 1 131 ? -1.194 0.886 -8.125 1 97.94 131 PRO B O 1
ATOM 3048 N N . GLY B 1 132 ? -0.387 -0.254 -9.906 1 97.38 132 GLY B N 1
ATOM 3049 C CA . GLY B 1 132 ? 0.403 0.88 -10.352 1 97.38 132 GLY B CA 1
ATOM 3050 C C . GLY B 1 132 ? 1.771 0.951 -9.703 1 97.38 132 GLY B C 1
ATOM 3051 O O . GLY B 1 132 ? 2.604 1.777 -10.078 1 97.38 132 GLY B O 1
ATOM 3052 N N . LEU B 1 133 ? 2.02 0.043 -8.773 1 98.38 133 LEU B N 1
ATOM 3053 C CA . LEU B 1 133 ? 3.277 0.132 -8.031 1 98.38 133 LEU B CA 1
ATOM 3054 C C . LEU B 1 133 ? 4.055 -1.176 -8.133 1 98.38 133 LEU B C 1
ATOM 3056 O O . LEU B 1 133 ? 4.988 -1.405 -7.359 1 98.38 133 LEU B O 1
ATOM 3060 N N . ARG B 1 134 ? 3.748 -2.039 -9.117 1 97.94 134 ARG B N 1
ATOM 3061 C CA . ARG B 1 134 ? 4.355 -3.363 -9.195 1 97.94 134 ARG B CA 1
ATOM 3062 C C . ARG B 1 134 ? 5.871 -3.262 -9.352 1 97.94 134 ARG B C 1
ATOM 3064 O O . ARG B 1 134 ? 6.617 -3.969 -8.664 1 97.94 134 ARG B O 1
ATOM 3071 N N . PHE B 1 135 ? 6.316 -2.406 -10.25 1 97.88 135 PHE B N 1
ATOM 3072 C CA . PHE B 1 135 ? 7.75 -2.248 -10.461 1 97.88 135 PHE B CA 1
ATOM 3073 C C . PHE B 1 135 ? 8.461 -1.915 -9.156 1 97.88 135 PHE B C 1
ATOM 3075 O O . PHE B 1 135 ? 9.469 -2.531 -8.812 1 97.88 135 PHE B O 1
ATOM 3082 N N . PHE B 1 136 ? 7.957 -0.962 -8.406 1 98.62 136 PHE B N 1
ATOM 3083 C CA . PHE B 1 136 ? 8.555 -0.479 -7.164 1 98.62 136 PHE B CA 1
ATOM 3084 C C . PHE B 1 136 ? 8.477 -1.542 -6.074 1 98.62 136 PHE B C 1
ATOM 3086 O O . PHE B 1 136 ? 9.438 -1.747 -5.332 1 98.62 136 PHE B O 1
ATOM 3093 N N . ASP B 1 137 ? 7.277 -2.182 -5.957 1 98.69 137 ASP B N 1
ATOM 3094 C CA . ASP B 1 137 ? 7.105 -3.266 -4.996 1 98.69 137 ASP B CA 1
ATOM 3095 C C . ASP B 1 137 ? 8.125 -4.379 -5.238 1 98.69 137 ASP B C 1
ATOM 3097 O O . ASP B 1 137 ? 8.742 -4.875 -4.293 1 98.69 137 ASP B O 1
ATOM 3101 N N . LYS B 1 138 ? 8.297 -4.773 -6.492 1 98.56 138 LYS B N 1
ATOM 3102 C CA . LYS B 1 138 ? 9.211 -5.859 -6.832 1 98.56 138 LYS B CA 1
ATOM 3103 C C . LYS B 1 138 ? 10.664 -5.449 -6.594 1 98.56 138 LYS B C 1
ATOM 3105 O O . LYS B 1 138 ? 11.477 -6.254 -6.129 1 98.56 138 LYS B O 1
ATOM 3110 N N . LYS B 1 139 ? 10.977 -4.215 -6.977 1 98.62 139 LYS B N 1
ATOM 3111 C CA . LYS B 1 139 ? 12.32 -3.715 -6.688 1 98.62 139 LYS B CA 1
ATOM 3112 C C . LYS B 1 139 ? 12.609 -3.77 -5.191 1 98.62 139 LYS B C 1
ATOM 3114 O O . LYS B 1 139 ? 13.727 -4.102 -4.781 1 98.62 139 LYS B O 1
ATOM 3119 N N . ALA B 1 140 ? 11.664 -3.408 -4.383 1 98.88 140 ALA B N 1
ATOM 3120 C CA . ALA B 1 140 ? 11.82 -3.436 -2.932 1 98.88 140 ALA B CA 1
ATOM 3121 C C . ALA B 1 140 ? 12.016 -4.863 -2.43 1 98.88 140 ALA B C 1
ATOM 3123 O O . ALA B 1 140 ? 12.82 -5.098 -1.518 1 98.88 140 ALA B O 1
ATOM 3124 N N . LEU B 1 141 ? 11.258 -5.82 -2.973 1 98.88 141 LEU B N 1
ATOM 3125 C CA . LEU B 1 141 ? 11.453 -7.223 -2.633 1 98.88 141 LEU B CA 1
ATOM 3126 C C . LEU B 1 141 ? 12.898 -7.641 -2.859 1 98.88 141 LEU B C 1
ATOM 3128 O O . LEU B 1 141 ? 13.523 -8.234 -1.977 1 98.88 141 LEU B O 1
ATOM 3132 N N . ILE B 1 142 ? 1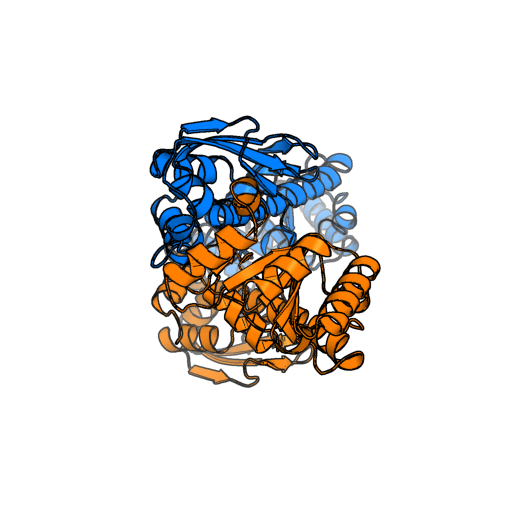3.414 -7.273 -4.043 1 98.75 142 ILE B N 1
ATOM 3133 C CA . ILE B 1 142 ? 14.773 -7.633 -4.418 1 98.75 142 ILE B CA 1
ATOM 3134 C C . ILE B 1 142 ? 15.766 -6.992 -3.449 1 98.75 142 ILE B C 1
ATOM 3136 O O . ILE B 1 142 ? 16.719 -7.641 -3.006 1 98.75 142 ILE B O 1
ATOM 3140 N N . ALA B 1 143 ? 15.516 -5.773 -3.09 1 98.69 143 ALA B N 1
ATOM 3141 C CA . ALA B 1 143 ? 16.359 -5.066 -2.137 1 98.69 143 ALA B CA 1
ATOM 3142 C C . ALA B 1 143 ? 16.406 -5.797 -0.797 1 98.69 143 ALA B C 1
ATOM 3144 O O . ALA B 1 143 ? 17.422 -5.77 -0.104 1 98.69 143 ALA B O 1
ATOM 3145 N N . GLY B 1 144 ? 15.352 -6.449 -0.432 1 98.69 144 GLY B N 1
ATOM 3146 C CA . GLY B 1 144 ? 15.273 -7.191 0.815 1 98.69 144 GLY B CA 1
ATOM 3147 C C . GLY B 1 144 ? 15.781 -8.617 0.692 1 98.69 144 GLY B C 1
ATOM 3148 O O . GLY B 1 144 ? 15.742 -9.383 1.66 1 98.69 144 GLY B O 1
ATOM 3149 N N . GLY B 1 145 ? 16.188 -8.992 -0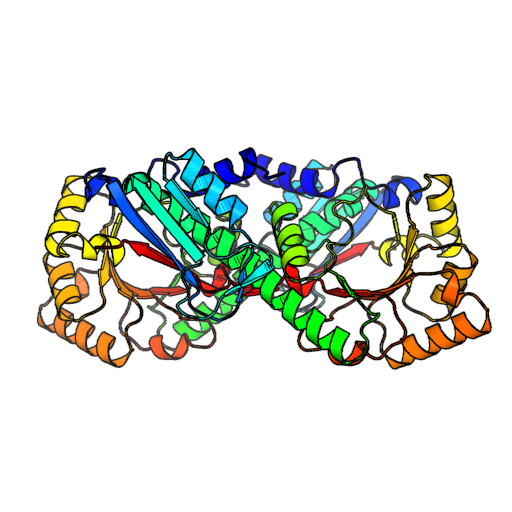.489 1 98.19 145 GLY B N 1
ATOM 3150 C CA . GLY B 1 145 ? 16.766 -10.312 -0.693 1 98.19 145 GLY B CA 1
ATOM 3151 C C . GLY B 1 145 ? 15.758 -11.344 -1.155 1 98.19 145 GLY B C 1
ATOM 3152 O O . GLY B 1 145 ? 16.047 -12.539 -1.165 1 98.19 145 GLY B O 1
ATOM 3153 N N . ALA B 1 146 ? 14.578 -10.922 -1.52 1 98.75 146 ALA B N 1
ATOM 3154 C CA . ALA B 1 146 ? 13.547 -11.844 -1.984 1 98.75 146 ALA B CA 1
ATOM 3155 C C . ALA B 1 146 ? 13.453 -11.844 -3.508 1 98.75 146 ALA B C 1
ATOM 3157 O O . ALA B 1 146 ? 13.898 -10.898 -4.164 1 98.75 146 ALA B O 1
ATOM 3158 N N . LEU B 1 147 ? 12.938 -12.867 -4.062 1 98.62 147 LEU B N 1
ATOM 3159 C CA . LEU B 1 147 ? 12.68 -12.961 -5.496 1 98.62 147 LEU B CA 1
ATOM 3160 C C . LEU B 1 147 ? 11.391 -12.234 -5.867 1 98.62 147 LEU B C 1
ATOM 3162 O O . LEU B 1 147 ? 10.414 -12.273 -5.117 1 98.62 147 LEU B O 1
ATOM 3166 N N . PRO B 1 148 ? 11.344 -11.617 -6.949 1 97.94 148 PRO B N 1
ATOM 3167 C CA . PRO B 1 148 ? 10.164 -10.836 -7.336 1 97.94 148 PRO B CA 1
ATOM 3168 C C . PRO B 1 148 ? 9.023 -11.703 -7.852 1 97.94 148 PRO B C 1
ATOM 3170 O O . PRO B 1 148 ? 7.871 -11.258 -7.891 1 97.94 148 PRO B O 1
ATOM 3173 N N . HIS B 1 149 ? 9.367 -13.047 -8.25 1 97.75 149 HIS B N 1
ATOM 3174 C CA . HIS B 1 149 ? 8.398 -13.836 -9.008 1 97.75 149 HIS B CA 1
ATOM 3175 C C . HIS B 1 149 ? 8.062 -13.172 -10.336 1 97.75 149 HIS B C 1
ATOM 3177 O O . HIS B 1 149 ? 8.75 -12.242 -10.758 1 97.75 149 HIS B O 1
ATOM 3183 N N . ARG B 1 150 ? 7.094 -13.664 -11.039 1 97.06 150 ARG B N 1
ATOM 3184 C CA . ARG B 1 150 ? 6.781 -13.078 -12.336 1 97.06 150 ARG B CA 1
ATOM 3185 C C . ARG B 1 150 ? 6.16 -11.695 -12.18 1 97.06 150 ARG B C 1
ATOM 3187 O O . ARG B 1 150 ? 5.477 -11.422 -11.188 1 97.06 150 ARG B O 1
ATOM 3194 N N . TYR B 1 151 ? 6.355 -10.828 -13.164 1 96.69 151 TYR B N 1
ATOM 3195 C CA . TYR B 1 151 ? 5.863 -9.453 -13.117 1 96.69 151 TYR B CA 1
ATOM 3196 C C . TYR B 1 151 ? 4.453 -9.359 -13.688 1 96.69 151 TYR B C 1
ATOM 3198 O O . TYR B 1 151 ? 3.615 -8.617 -13.172 1 96.69 151 TYR B O 1
ATOM 3206 N N . THR B 1 152 ? 4.254 -10.102 -14.781 1 97.25 152 THR B N 1
ATOM 3207 C CA . THR B 1 152 ? 2.982 -9.969 -15.484 1 97.25 152 THR B CA 1
ATOM 3208 C C . THR B 1 152 ? 2.436 -11.336 -15.875 1 97.25 152 THR B C 1
ATOM 3210 O O . THR B 1 152 ? 3.1 -12.359 -15.68 1 97.25 152 THR B O 1
ATOM 3213 N N . LEU B 1 153 ? 1.272 -11.312 -16.484 1 97.62 153 LEU B N 1
ATOM 3214 C CA . LEU B 1 153 ? 0.6 -12.531 -16.938 1 97.62 153 LEU B CA 1
ATOM 3215 C C . LEU B 1 153 ? 1.288 -13.117 -18.156 1 97.62 153 LEU B C 1
ATOM 3217 O O . LEU B 1 153 ? 1.02 -14.258 -18.547 1 97.62 153 LEU B O 1
ATOM 3221 N N . SER B 1 154 ? 2.25 -12.391 -18.703 1 97 154 SER B N 1
ATOM 3222 C CA . SER B 1 154 ? 2.879 -12.828 -19.953 1 97 154 SER B CA 1
ATOM 3223 C C . SER B 1 154 ? 4.242 -13.461 -19.688 1 97 154 SER B C 1
ATOM 3225 O O . SER B 1 154 ? 4.844 -14.055 -20.578 1 97 154 SER B O 1
ATOM 3227 N N . ASP B 1 155 ? 4.715 -13.438 -18.422 1 97.19 155 ASP B N 1
ATOM 3228 C CA . ASP B 1 155 ? 6.098 -13.805 -18.141 1 97.19 155 ASP B CA 1
ATOM 3229 C C . ASP B 1 155 ? 6.254 -15.32 -18.031 1 97.19 155 ASP B C 1
ATOM 3231 O O . ASP B 1 155 ? 7.32 -15.859 -18.344 1 97.19 155 ASP B O 1
ATOM 3235 N N . GLN B 1 156 ? 5.285 -15.914 -17.516 1 97.06 156 GLN B N 1
ATOM 3236 C CA . GLN B 1 156 ? 5.293 -17.344 -17.25 1 97.06 156 GLN B CA 1
ATOM 3237 C C . GLN B 1 156 ? 3.877 -17.875 -17.062 1 97.06 156 GLN B C 1
ATOM 3239 O O . GLN B 1 156 ? 2.982 -17.141 -16.641 1 97.06 156 GLN B O 1
ATOM 3244 N N . PHE B 1 157 ? 3.758 -19.188 -17.438 1 98.06 157 PHE B N 1
ATOM 3245 C CA . PHE B 1 157 ? 2.469 -19.812 -17.172 1 98.06 157 PHE B CA 1
ATOM 3246 C C . PHE B 1 157 ? 2.305 -20.109 -15.68 1 98.06 157 PHE B C 1
ATOM 3248 O O . PHE B 1 157 ? 3.244 -20.562 -15.023 1 98.06 157 PHE B O 1
ATOM 3255 N N . LEU B 1 158 ? 1.217 -19.781 -15.18 1 98.06 158 LEU B N 1
ATOM 3256 C CA . LEU B 1 158 ? 0.831 -20.219 -13.852 1 98.06 158 LEU B CA 1
ATOM 3257 C C . LEU B 1 158 ? -0.581 -20.812 -13.852 1 98.06 158 LEU B C 1
ATOM 3259 O O . LEU B 1 158 ? -1.562 -20.062 -13.922 1 98.06 158 LEU B O 1
ATOM 3263 N N . ILE B 1 159 ? -0.639 -22.062 -13.859 1 97.69 159 ILE B N 1
ATOM 3264 C CA . ILE B 1 159 ? -1.908 -22.781 -13.828 1 97.69 159 ILE B CA 1
ATOM 3265 C C . ILE B 1 159 ? -2.465 -22.781 -12.406 1 97.69 159 ILE B C 1
ATOM 3267 O O . ILE B 1 159 ? -1.865 -23.359 -11.5 1 97.69 159 ILE B O 1
ATOM 3271 N N . LYS B 1 160 ? -3.57 -22.109 -12.242 1 95.56 160 LYS B N 1
ATOM 3272 C CA . LYS B 1 160 ? -4.18 -21.984 -10.922 1 95.56 160 LYS B CA 1
ATOM 3273 C C . LYS B 1 160 ? -5.336 -22.969 -10.75 1 95.56 160 LYS B C 1
ATOM 3275 O O . LYS B 1 160 ? -5.68 -23.688 -11.68 1 95.56 160 LYS B O 1
ATOM 3280 N N . ASP B 1 161 ? -5.832 -22.891 -9.547 1 89.94 161 ASP B N 1
ATOM 3281 C CA . ASP B 1 161 ? -6.977 -23.75 -9.234 1 89.94 161 ASP B CA 1
ATOM 3282 C C . ASP B 1 161 ? -8.164 -23.422 -10.141 1 89.94 161 ASP B C 1
ATOM 3284 O O . ASP B 1 161 ? -8.883 -24.328 -10.57 1 89.94 161 ASP B O 1
ATOM 3288 N N . THR B 1 162 ? -8.32 -22.172 -10.484 1 88.06 162 THR B N 1
ATOM 3289 C CA . THR B 1 162 ? -9.422 -21.75 -11.352 1 88.06 162 THR B CA 1
ATOM 3290 C C . THR B 1 162 ? -9.305 -22.406 -12.727 1 88.06 162 THR B C 1
ATOM 3292 O O . THR B 1 162 ? -10.32 -22.797 -13.312 1 88.06 162 THR B O 1
ATOM 3295 N N . HIS B 1 163 ? -8.125 -22.516 -13.211 1 90.94 163 HIS B N 1
ATOM 3296 C CA . HIS B 1 163 ? -7.891 -23.188 -14.484 1 90.94 163 HIS B CA 1
ATOM 3297 C C . HIS B 1 163 ? -8.133 -24.688 -14.375 1 90.94 163 HIS B C 1
ATOM 3299 O O . HIS B 1 163 ? -8.711 -25.297 -15.281 1 90.94 163 HIS B O 1
ATOM 3305 N N . ARG B 1 164 ? -7.777 -25.172 -13.25 1 85.19 164 ARG B N 1
ATOM 3306 C CA . ARG B 1 164 ? -7.82 -26.609 -13.055 1 85.19 164 ARG B CA 1
ATOM 3307 C C . ARG B 1 164 ? -9.258 -27.094 -12.891 1 85.19 164 ARG B C 1
ATOM 3309 O O . ARG B 1 164 ? -9.547 -28.281 -13.117 1 85.19 164 ARG B O 1
ATOM 3316 N N . THR B 1 165 ? -10.047 -26.188 -12.484 1 83.38 165 THR B N 1
ATOM 3317 C CA . THR B 1 165 ? -11.461 -26.531 -12.398 1 83.38 165 THR B CA 1
ATOM 3318 C C . THR B 1 165 ? -12.031 -26.781 -13.789 1 83.38 165 THR B C 1
ATOM 3320 O O . THR B 1 165 ? -13.062 -27.453 -13.93 1 83.38 165 THR B O 1
ATOM 3323 N N . MET B 1 166 ? -11.305 -26.375 -14.758 1 84.31 166 MET B N 1
ATOM 3324 C CA . MET B 1 166 ? -11.859 -26.422 -16.109 1 84.31 166 MET B CA 1
ATOM 3325 C C . MET B 1 166 ? -11.133 -27.453 -16.969 1 84.31 166 MET B C 1
ATOM 3327 O O . MET B 1 166 ? -11.57 -27.766 -18.062 1 84.31 166 MET B O 1
ATOM 3331 N N . MET B 1 167 ? -10.031 -27.969 -16.453 1 89.19 167 MET B N 1
ATOM 3332 C CA . MET B 1 167 ? -9.289 -29 -17.172 1 89.19 167 MET B CA 1
ATOM 3333 C C . MET B 1 167 ? -8.32 -29.719 -16.234 1 89.19 167 MET B C 1
ATOM 3335 O O . MET B 1 167 ? -7.844 -29.141 -15.266 1 89.19 167 MET B O 1
ATOM 3339 N N . PRO B 1 168 ? -7.996 -31 -16.531 1 92.75 168 PRO B N 1
ATOM 3340 C CA . PRO B 1 168 ? -7.043 -31.734 -15.711 1 92.75 168 PRO B CA 1
ATOM 3341 C C . PRO B 1 168 ? -5.633 -31.156 -15.773 1 92.75 168 PRO B C 1
ATOM 3343 O O . PRO B 1 168 ? -5.25 -30.562 -16.781 1 92.75 168 PRO B O 1
ATOM 3346 N N . VAL B 1 169 ? -4.898 -31.422 -14.703 1 95.19 169 VAL B N 1
ATOM 3347 C CA . VAL B 1 169 ? -3.568 -30.859 -14.5 1 95.19 169 VAL B CA 1
ATOM 3348 C C . VAL B 1 169 ? -2.662 -31.219 -15.672 1 95.19 169 VAL B C 1
ATOM 3350 O O . VAL B 1 169 ? -1.939 -30.375 -16.188 1 95.19 169 VAL B O 1
ATOM 3353 N N . ASP B 1 170 ? -2.664 -32.469 -16.094 1 96.69 170 ASP B N 1
ATOM 3354 C CA . ASP B 1 170 ? -1.769 -32.938 -17.156 1 96.69 170 ASP B CA 1
ATOM 3355 C C . ASP B 1 170 ? -2.115 -32.281 -18.5 1 96.69 170 ASP B C 1
ATOM 3357 O O . ASP B 1 170 ? -1.225 -31.844 -19.234 1 96.69 170 ASP B O 1
ATOM 3361 N N . GLU B 1 171 ? -3.385 -32.188 -18.766 1 97.31 171 GLU B N 1
ATOM 3362 C CA . GLU B 1 171 ? -3.824 -31.531 -20 1 97.31 171 GLU B CA 1
ATOM 3363 C C . GLU B 1 171 ? -3.412 -30.062 -20.016 1 97.31 171 GLU B C 1
ATOM 3365 O O . GLU B 1 171 ? -2.949 -29.562 -21.047 1 97.31 171 GLU B O 1
ATOM 3370 N N . ALA B 1 172 ? -3.57 -29.391 -18.906 1 97.81 172 ALA B N 1
ATOM 3371 C CA . ALA B 1 172 ? -3.217 -27.984 -18.797 1 97.81 172 ALA B CA 1
ATOM 3372 C C . ALA B 1 172 ? -1.732 -27.766 -19.078 1 97.81 172 ALA B C 1
ATOM 3374 O O . ALA B 1 172 ? -1.362 -26.859 -19.844 1 97.81 172 ALA B O 1
ATOM 3375 N N . ILE B 1 173 ? -0.904 -28.562 -18.547 1 98.12 173 ILE B N 1
ATOM 3376 C CA . ILE B 1 173 ? 0.541 -28.438 -18.703 1 98.12 173 ILE B CA 1
ATOM 3377 C C . ILE B 1 173 ? 0.924 -28.672 -20.156 1 98.12 173 ILE B C 1
ATOM 3379 O O . ILE B 1 173 ? 1.72 -27.922 -20.734 1 98.12 173 ILE B O 1
ATOM 3383 N N . ARG B 1 174 ? 0.354 -29.703 -20.766 1 97.94 174 ARG B N 1
ATOM 3384 C CA . ARG B 1 174 ? 0.646 -30 -22.156 1 97.94 174 ARG B CA 1
ATOM 3385 C C . ARG B 1 174 ? 0.259 -28.828 -23.062 1 97.94 174 ARG B C 1
ATOM 3387 O O . ARG B 1 174 ? 1.012 -28.469 -23.969 1 97.94 174 ARG B O 1
ATOM 3394 N N . LYS B 1 175 ? -0.863 -28.297 -22.797 1 97.69 175 LYS B N 1
ATOM 3395 C CA . LYS B 1 175 ? -1.332 -27.172 -23.609 1 97.69 175 LYS B CA 1
ATOM 3396 C C . LYS B 1 175 ? -0.397 -25.969 -23.469 1 97.69 175 LYS B C 1
ATOM 3398 O O . LYS B 1 175 ? -0.122 -25.281 -24.453 1 97.69 175 LYS B O 1
ATOM 3403 N N . CYS B 1 176 ? 0.036 -25.703 -22.234 1 98.12 176 CYS B N 1
ATOM 3404 C CA . CYS B 1 176 ? 0.981 -24.625 -22.016 1 98.12 176 CYS B CA 1
ATOM 3405 C C . CYS B 1 176 ? 2.273 -24.859 -22.797 1 98.12 176 CYS B C 1
ATOM 3407 O O . CYS B 1 176 ? 2.789 -23.953 -23.438 1 98.12 176 CYS B O 1
ATOM 3409 N N . ARG B 1 177 ? 2.734 -26.094 -22.734 1 97.31 177 ARG B N 1
ATOM 3410 C CA . ARG B 1 177 ? 3.982 -26.438 -23.406 1 97.31 177 ARG B CA 1
ATOM 3411 C C . ARG B 1 177 ? 3.846 -26.297 -24.922 1 97.31 177 ARG B C 1
ATOM 3413 O O . ARG B 1 177 ? 4.805 -25.938 -25.609 1 97.31 177 ARG B O 1
ATOM 3420 N N . GLU B 1 178 ? 2.701 -26.625 -25.422 1 97.25 178 GLU B N 1
ATOM 3421 C CA . GLU B 1 178 ? 2.432 -26.5 -26.844 1 97.25 178 GLU B CA 1
ATOM 3422 C C . GLU B 1 178 ? 2.338 -25.031 -27.266 1 97.25 178 GLU B C 1
ATOM 3424 O O . GLU B 1 178 ? 2.658 -24.672 -28.391 1 97.25 178 GLU B O 1
ATOM 3429 N N . TYR B 1 179 ? 1.939 -24.219 -26.375 1 96.62 179 TYR B N 1
ATOM 3430 C CA . TYR B 1 179 ? 1.688 -22.812 -26.672 1 96.62 179 TYR B CA 1
ATOM 3431 C C . TYR B 1 179 ? 2.994 -22.031 -26.766 1 96.62 179 TYR B C 1
ATOM 3433 O O . TYR B 1 179 ? 3.137 -21.141 -27.609 1 96.62 179 TYR B O 1
ATOM 3441 N N . SER B 1 180 ? 3.994 -22.281 -25.875 1 95.94 180 SER B N 1
ATOM 3442 C CA . SER B 1 180 ? 5.281 -21.594 -25.875 1 95.94 180 SER B CA 1
ATOM 3443 C C . SER B 1 180 ? 6.305 -22.328 -25.016 1 95.94 180 SER B C 1
ATOM 3445 O O . SER B 1 180 ? 5.957 -23.281 -24.312 1 95.94 180 SER B O 1
ATOM 3447 N N . ASP B 1 181 ? 7.555 -21.922 -25.062 1 96.5 181 ASP B N 1
ATOM 3448 C CA . ASP B 1 181 ? 8.641 -22.562 -24.312 1 96.5 181 ASP B CA 1
ATOM 3449 C C . ASP B 1 181 ? 8.844 -21.875 -22.969 1 96.5 181 ASP B C 1
ATOM 3451 O O . ASP B 1 181 ? 9.867 -22.094 -22.297 1 96.5 181 ASP B O 1
ATOM 3455 N N . LYS B 1 182 ? 7.902 -21.078 -22.516 1 97.56 182 LYS B N 1
ATOM 3456 C CA . LYS B 1 182 ? 8.008 -20.406 -21.219 1 97.56 182 LYS B CA 1
ATOM 3457 C C . LYS B 1 182 ? 7.809 -21.391 -20.078 1 97.56 182 LYS B C 1
ATOM 3459 O O . LYS B 1 182 ? 7.223 -22.469 -20.266 1 97.56 182 LYS B O 1
ATOM 3464 N N . LYS B 1 183 ? 8.266 -21.016 -18.922 1 98.12 183 LYS B N 1
ATOM 3465 C CA . LYS B 1 183 ? 8.148 -21.875 -17.75 1 98.12 183 LYS B CA 1
ATOM 3466 C C . LYS B 1 183 ? 6.688 -22.125 -17.391 1 98.12 183 LYS B C 1
ATOM 3468 O O . LYS B 1 183 ? 5.859 -21.219 -17.5 1 98.12 183 LYS B O 1
ATOM 3473 N N . VAL B 1 184 ? 6.488 -23.344 -17.031 1 98.5 184 VAL B N 1
ATOM 3474 C CA . VAL B 1 184 ? 5.145 -23.734 -16.609 1 98.5 184 VAL B CA 1
ATOM 3475 C C . VAL B 1 184 ? 5.133 -24.016 -15.102 1 98.5 184 VAL B C 1
ATOM 3477 O O . VAL B 1 184 ? 5.789 -24.938 -14.633 1 98.5 184 VAL B O 1
ATOM 3480 N N . GLU B 1 185 ? 4.449 -23.188 -14.383 1 98.62 185 GLU B N 1
ATOM 3481 C CA . GLU B 1 185 ? 4.184 -23.375 -12.961 1 98.62 185 GLU B CA 1
ATOM 3482 C C . GLU B 1 185 ? 2.758 -23.859 -12.719 1 98.62 185 GLU B C 1
ATOM 3484 O O . GLU B 1 185 ? 1.818 -23.375 -13.352 1 98.62 185 GLU B O 1
ATOM 3489 N N . CYS B 1 186 ? 2.646 -24.828 -11.867 1 98.25 186 CYS B N 1
ATOM 3490 C CA . CYS B 1 186 ? 1.331 -25.406 -11.602 1 98.25 186 CYS B CA 1
ATOM 3491 C C . CYS B 1 186 ? 1.042 -25.453 -10.109 1 98.25 186 CYS B C 1
ATOM 3493 O O . CYS B 1 186 ? 1.804 -26.031 -9.344 1 98.25 186 CYS B O 1
ATOM 3495 N N . GLU B 1 187 ? -0.065 -24.781 -9.781 1 97.88 187 GLU B N 1
ATOM 3496 C CA . GLU B 1 187 ? -0.549 -24.906 -8.414 1 97.88 187 GLU B CA 1
ATOM 3497 C C . GLU B 1 187 ? -1.165 -26.281 -8.172 1 97.88 187 GLU B C 1
ATOM 3499 O O . GLU B 1 187 ? -1.907 -26.797 -9.016 1 97.88 187 GLU B O 1
ATOM 3504 N N . VAL B 1 188 ? -0.838 -26.844 -7.043 1 97.06 188 VAL B N 1
ATOM 3505 C CA . VAL B 1 188 ? -1.415 -28.125 -6.676 1 97.06 188 VAL B CA 1
ATOM 3506 C C . VAL B 1 188 ? -1.908 -28.078 -5.234 1 97.06 188 VAL B C 1
ATOM 3508 O O . VAL B 1 188 ? -1.399 -27.297 -4.422 1 97.06 188 VAL B O 1
ATOM 3511 N N . GLU B 1 189 ? -2.881 -28.906 -4.953 1 95.19 189 GLU B N 1
ATOM 3512 C CA . GLU B 1 189 ? -3.453 -28.969 -3.613 1 95.19 189 GLU B CA 1
ATOM 3513 C C . GLU B 1 189 ? -3.463 -30.406 -3.084 1 95.19 189 GLU B C 1
ATOM 3515 O O . GLU B 1 189 ? -4.117 -30.703 -2.08 1 95.19 189 GLU B O 1
ATOM 3520 N N . SER B 1 190 ? -2.787 -31.344 -3.797 1 95 190 SER B N 1
ATOM 3521 C CA . SER B 1 190 ? -2.713 -32.75 -3.381 1 95 190 SER B CA 1
ATOM 3522 C C . SER B 1 190 ? -1.431 -33.406 -3.879 1 95 190 SER B C 1
ATOM 3524 O O . SER B 1 190 ? -0.768 -32.875 -4.777 1 95 190 SER B O 1
ATOM 3526 N N . LEU B 1 191 ? -1.196 -34.531 -3.205 1 95.75 191 LEU B N 1
ATOM 3527 C CA . LEU B 1 191 ? -0.028 -35.344 -3.584 1 95.75 191 LEU B CA 1
ATOM 3528 C C . LEU B 1 191 ? -0.175 -35.875 -5.004 1 95.75 191 LEU B C 1
ATOM 3530 O O . LEU B 1 191 ? 0.787 -35.875 -5.773 1 95.75 191 LEU B O 1
ATOM 3534 N N . GLU B 1 192 ? -1.326 -36.312 -5.309 1 95.81 192 GLU B N 1
ATOM 3535 C CA . GLU B 1 192 ? -1.612 -36.875 -6.621 1 95.81 192 GLU B CA 1
ATOM 3536 C C . GLU B 1 192 ? -1.379 -35.844 -7.73 1 95.81 192 GLU B C 1
ATOM 3538 O O . GLU B 1 192 ? -0.75 -36.156 -8.742 1 95.81 192 GLU B O 1
ATOM 3543 N N . ASP B 1 193 ? -1.826 -34.656 -7.496 1 96.31 193 ASP B N 1
ATOM 3544 C CA . ASP B 1 193 ? -1.665 -33.594 -8.492 1 96.31 193 ASP B CA 1
ATOM 3545 C C . ASP B 1 193 ? -0.202 -33.188 -8.617 1 96.31 193 ASP B C 1
ATOM 3547 O O . ASP B 1 193 ? 0.255 -32.844 -9.711 1 96.31 193 ASP B O 1
ATOM 3551 N N . ALA B 1 194 ? 0.5 -33.219 -7.504 1 97.62 194 ALA B N 1
ATOM 3552 C CA . ALA B 1 194 ? 1.923 -32.875 -7.535 1 97.62 194 ALA B CA 1
ATOM 3553 C C . ALA B 1 194 ? 2.697 -33.875 -8.398 1 97.62 194 ALA B C 1
ATOM 3555 O O . ALA B 1 194 ? 3.512 -33.469 -9.234 1 97.62 194 ALA B O 1
ATOM 3556 N N . LEU B 1 195 ? 2.395 -35.156 -8.195 1 97.69 195 LEU B N 1
ATOM 3557 C CA . LEU B 1 195 ? 3.062 -36.188 -8.953 1 97.69 195 LEU B CA 1
ATOM 3558 C C . LEU B 1 195 ? 2.715 -36.094 -10.43 1 97.69 195 LEU B C 1
ATOM 3560 O O . LEU B 1 195 ? 3.596 -36.219 -11.289 1 97.69 195 LEU B O 1
ATOM 3564 N N . LEU B 1 196 ? 1.455 -35.906 -10.656 1 97.62 196 LEU B N 1
ATOM 3565 C CA . LEU B 1 196 ? 0.986 -35.812 -12.031 1 97.62 196 LEU B CA 1
ATOM 3566 C C . LEU B 1 196 ? 1.614 -34.625 -12.742 1 97.62 196 LEU B C 1
ATOM 3568 O O . LEU B 1 196 ? 2.031 -34.719 -13.898 1 97.62 196 LEU B O 1
ATOM 3572 N N . ALA B 1 197 ? 1.674 -33.469 -12.07 1 98.06 197 ALA B N 1
ATOM 3573 C CA . ALA B 1 197 ? 2.277 -32.25 -12.641 1 98.06 197 ALA B CA 1
ATOM 3574 C C . ALA B 1 197 ? 3.748 -32.5 -12.977 1 98.06 197 ALA B C 1
ATOM 3576 O O . ALA B 1 197 ? 4.215 -32.125 -14.055 1 98.06 197 ALA B O 1
ATOM 3577 N N . ALA B 1 198 ? 4.461 -33.094 -12.094 1 98.12 198 ALA B N 1
ATOM 3578 C CA . ALA B 1 198 ? 5.879 -33.375 -12.289 1 98.12 198 ALA B CA 1
ATOM 3579 C C . ALA B 1 198 ? 6.094 -34.312 -13.469 1 98.12 198 ALA B C 1
ATOM 3581 O O . ALA B 1 198 ? 6.945 -34.062 -14.328 1 98.12 198 ALA B O 1
ATOM 3582 N N . LYS B 1 199 ? 5.297 -35.344 -13.508 1 97.75 199 LYS B N 1
ATOM 3583 C CA . LYS B 1 199 ? 5.418 -36.344 -14.555 1 97.75 199 LYS B CA 1
ATOM 3584 C C . LYS B 1 199 ? 5.129 -35.75 -15.93 1 97.75 199 LYS B C 1
ATOM 3586 O O . LYS B 1 199 ? 5.715 -36.156 -16.938 1 97.75 199 LYS B O 1
ATOM 3591 N N . THR B 1 200 ? 4.25 -34.781 -15.914 1 97.5 200 THR B N 1
ATOM 3592 C CA . THR B 1 200 ? 3.811 -34.219 -17.172 1 97.5 200 THR B CA 1
ATOM 3593 C C . THR B 1 200 ? 4.789 -33.125 -17.641 1 97.5 200 THR B C 1
ATOM 3595 O O . THR B 1 200 ? 4.781 -32.75 -18.812 1 97.5 200 THR B O 1
ATOM 3598 N N . GLY B 1 201 ? 5.66 -32.656 -16.75 1 96.25 201 GLY B N 1
ATOM 3599 C CA . GLY B 1 201 ? 6.734 -31.781 -17.188 1 96.25 201 GLY B CA 1
ATOM 3600 C C . GLY B 1 201 ? 6.594 -30.359 -16.688 1 96.25 201 GLY B C 1
ATOM 3601 O O . GLY B 1 201 ? 7.117 -29.422 -17.297 1 96.25 201 GLY B O 1
ATOM 3602 N N . ALA B 1 202 ? 5.859 -30.125 -15.641 1 98.12 202 ALA B N 1
ATOM 3603 C CA . ALA B 1 202 ? 5.859 -28.797 -15.008 1 98.12 202 ALA B CA 1
ATOM 3604 C C . ALA B 1 202 ? 7.266 -28.406 -14.578 1 98.12 202 ALA B C 1
ATOM 3606 O O . ALA B 1 202 ? 8.039 -29.25 -14.102 1 98.12 202 ALA B O 1
ATOM 3607 N N . ASP B 1 203 ? 7.645 -27.156 -14.781 1 98.5 203 ASP B N 1
ATOM 3608 C CA . ASP B 1 203 ? 8.938 -26.656 -14.32 1 98.5 203 ASP B CA 1
ATOM 3609 C C . ASP B 1 203 ? 8.922 -26.375 -12.82 1 98.5 203 ASP B C 1
ATOM 3611 O O . ASP B 1 203 ? 9.922 -26.578 -12.125 1 98.5 203 ASP B O 1
ATOM 3615 N N . ILE B 1 204 ? 7.785 -25.875 -12.32 1 98.75 204 ILE B N 1
ATOM 3616 C CA . ILE B 1 204 ? 7.609 -25.484 -10.922 1 98.75 204 ILE B CA 1
ATOM 3617 C C . ILE B 1 204 ? 6.281 -26.031 -10.398 1 98.75 204 ILE B C 1
ATOM 3619 O O . ILE B 1 204 ? 5.246 -25.891 -11.055 1 98.75 204 ILE B O 1
ATOM 3623 N N . ILE B 1 205 ? 6.289 -26.656 -9.367 1 98.56 205 ILE B N 1
ATOM 3624 C CA . ILE B 1 205 ? 5.098 -27.078 -8.633 1 98.56 205 ILE B CA 1
ATOM 3625 C C . ILE B 1 205 ? 4.902 -26.188 -7.414 1 98.56 205 ILE B C 1
ATOM 3627 O O . ILE B 1 205 ? 5.793 -26.078 -6.566 1 98.56 205 ILE B O 1
ATOM 3631 N N . MET B 1 206 ? 3.783 -25.531 -7.387 1 98.5 206 MET B N 1
ATOM 3632 C CA . MET B 1 206 ? 3.467 -24.656 -6.258 1 98.5 206 MET B CA 1
ATOM 3633 C C . MET B 1 206 ? 2.428 -25.297 -5.348 1 98.5 206 MET B C 1
ATOM 3635 O O . MET B 1 206 ? 1.267 -25.453 -5.734 1 98.5 206 MET B O 1
ATOM 3639 N N . PHE B 1 207 ? 2.879 -25.688 -4.164 1 98.38 207 PHE B N 1
ATOM 3640 C CA . PHE B 1 207 ? 1.948 -26.156 -3.148 1 98.38 207 PHE B CA 1
ATOM 3641 C C . PHE B 1 207 ? 1.124 -25 -2.588 1 98.38 207 PHE B C 1
ATOM 3643 O O . PHE B 1 207 ? 1.637 -24.172 -1.831 1 98.38 207 PHE B O 1
ATOM 3650 N N . ASP B 1 208 ? -0.177 -24.984 -2.953 1 97.06 208 ASP B N 1
ATOM 3651 C CA . ASP B 1 208 ? -1.052 -23.875 -2.584 1 97.06 208 ASP B CA 1
ATOM 3652 C C . ASP B 1 208 ? -1.886 -24.219 -1.352 1 97.06 208 ASP B C 1
ATOM 3654 O O . ASP B 1 208 ? -2.756 -25.094 -1.407 1 97.06 208 ASP B O 1
ATOM 3658 N N . ASN B 1 209 ? -1.688 -23.5 -0.267 1 95.56 209 ASN B N 1
ATOM 3659 C CA . ASN B 1 209 ? -2.459 -23.609 0.967 1 95.56 209 ASN B CA 1
ATOM 3660 C C . ASN B 1 209 ? -2.42 -25.031 1.525 1 95.56 209 ASN B C 1
ATOM 3662 O O . ASN B 1 209 ? -3.422 -25.516 2.045 1 95.56 209 ASN B O 1
ATOM 3666 N N . MET B 1 210 ? -1.331 -25.734 1.319 1 96.5 210 MET B N 1
ATOM 3667 C CA . MET B 1 210 ? -1.15 -27.078 1.854 1 96.5 210 MET B CA 1
ATOM 3668 C C . MET B 1 210 ? -0.38 -27.031 3.17 1 96.5 210 MET B C 1
ATOM 3670 O O . MET B 1 210 ? 0.5 -26.188 3.355 1 96.5 210 MET B O 1
ATOM 3674 N N . THR B 1 211 ? -0.686 -27.938 4.055 1 96.56 211 THR B N 1
ATOM 3675 C CA . THR B 1 211 ? -0.005 -28 5.344 1 96.56 211 THR B CA 1
ATOM 3676 C C . THR B 1 211 ? 1.403 -28.562 5.188 1 96.56 211 THR B C 1
ATOM 3678 O O . THR B 1 211 ? 1.689 -29.281 4.219 1 96.56 211 THR B O 1
ATOM 3681 N N . PRO B 1 212 ? 2.24 -28.234 6.152 1 97.25 212 PRO B N 1
ATOM 3682 C CA . PRO B 1 212 ? 3.598 -28.781 6.102 1 97.25 212 PRO B CA 1
ATOM 3683 C C . PRO B 1 212 ? 3.611 -30.312 6.027 1 97.25 212 PRO B C 1
ATOM 3685 O O . PRO B 1 212 ? 4.438 -30.891 5.316 1 97.25 212 PRO B O 1
ATOM 3688 N N . GLU B 1 213 ? 2.693 -30.969 6.734 1 97.25 213 GLU B N 1
ATOM 3689 C CA . GLU B 1 213 ? 2.629 -32.438 6.742 1 97.25 213 GLU B CA 1
ATOM 3690 C C . GLU B 1 213 ? 2.316 -32.969 5.355 1 97.25 213 GLU B C 1
ATOM 3692 O O . GLU B 1 213 ? 2.98 -33.906 4.883 1 97.25 213 GLU B O 1
ATOM 3697 N N . LEU B 1 214 ? 1.393 -32.406 4.695 1 97.69 214 LEU B N 1
ATOM 3698 C CA . LEU B 1 214 ? 1.007 -32.844 3.359 1 97.69 214 LEU B CA 1
ATOM 3699 C C . LEU B 1 214 ? 2.123 -32.562 2.355 1 97.69 214 LEU B C 1
ATOM 3701 O O . LEU B 1 214 ? 2.344 -33.375 1.44 1 97.69 214 LEU B O 1
ATOM 3705 N N . ILE B 1 215 ? 2.783 -31.469 2.557 1 98.06 215 ILE B N 1
ATOM 3706 C CA . ILE B 1 215 ? 3.875 -31.094 1.661 1 98.06 215 ILE B CA 1
ATOM 3707 C C . ILE B 1 215 ? 5.02 -32.094 1.807 1 98.06 215 ILE B C 1
ATOM 3709 O O . ILE B 1 215 ? 5.617 -32.531 0.812 1 98.06 215 ILE B O 1
ATOM 3713 N N . ARG B 1 216 ? 5.285 -32.562 2.99 1 97.62 216 ARG B N 1
ATOM 3714 C CA . ARG B 1 216 ? 6.32 -33.562 3.225 1 97.62 216 ARG B CA 1
ATOM 3715 C C . ARG B 1 216 ? 5.988 -34.875 2.508 1 97.62 216 ARG B C 1
ATOM 3717 O O . ARG B 1 216 ? 6.871 -35.5 1.925 1 97.62 216 ARG B O 1
ATOM 3724 N N . GLU B 1 217 ? 4.758 -35.219 2.625 1 98.06 217 GLU B N 1
ATOM 3725 C CA . GLU B 1 217 ? 4.32 -36.406 1.941 1 98.06 217 GLU B CA 1
ATOM 3726 C C . GLU B 1 217 ? 4.492 -36.281 0.43 1 98.06 217 GLU B C 1
ATOM 3728 O O . GLU B 1 217 ? 4.914 -37.25 -0.231 1 98.06 217 GLU B O 1
ATOM 3733 N N . ALA B 1 218 ? 4.109 -35.156 -0.072 1 98.06 218 ALA B N 1
ATOM 3734 C CA . ALA B 1 218 ? 4.242 -34.906 -1.507 1 98.06 218 ALA B CA 1
ATOM 3735 C C . ALA B 1 218 ? 5.703 -34.969 -1.943 1 98.06 218 ALA B C 1
ATOM 3737 O O . ALA B 1 218 ? 6.02 -35.562 -2.984 1 98.06 218 ALA B O 1
ATOM 3738 N N . ILE B 1 219 ? 6.598 -34.375 -1.163 1 97.94 219 ILE B N 1
ATOM 3739 C CA . ILE B 1 219 ? 8.023 -34.375 -1.467 1 97.94 219 ILE B CA 1
ATOM 3740 C C . ILE B 1 219 ? 8.555 -35.781 -1.469 1 97.94 219 ILE B C 1
ATOM 3742 O O . ILE B 1 219 ? 9.297 -36.188 -2.371 1 97.94 219 ILE B O 1
ATOM 3746 N N . ALA B 1 220 ? 8.156 -36.562 -0.494 1 97.88 220 ALA B N 1
ATOM 3747 C CA . ALA B 1 220 ? 8.578 -37.938 -0.404 1 97.88 220 ALA B CA 1
ATOM 3748 C C . ALA B 1 220 ? 8.133 -38.75 -1.633 1 97.88 220 ALA B C 1
ATOM 3750 O O . ALA B 1 220 ? 8.891 -39.562 -2.162 1 97.88 220 ALA B O 1
ATOM 3751 N N . ALA B 1 221 ? 6.953 -38.531 -2.004 1 97.75 221 ALA B N 1
ATOM 3752 C CA . ALA B 1 221 ? 6.418 -39.219 -3.178 1 97.75 221 ALA B CA 1
ATOM 3753 C C . ALA B 1 221 ? 7.191 -38.844 -4.434 1 97.75 221 ALA B C 1
ATOM 3755 O O . ALA B 1 221 ? 7.457 -39.688 -5.289 1 97.75 221 ALA B O 1
ATOM 3756 N N . LEU B 1 222 ? 7.508 -37.594 -4.562 1 98.12 222 LEU B N 1
ATOM 3757 C CA . LEU B 1 222 ? 8.281 -37.094 -5.707 1 98.12 222 LEU B CA 1
ATOM 3758 C C . LEU B 1 222 ? 9.672 -37.719 -5.715 1 98.12 222 LEU B C 1
ATOM 3760 O O . LEU B 1 222 ? 10.203 -38.062 -6.777 1 98.12 222 LEU B O 1
ATOM 3764 N N . GLU B 1 223 ? 10.258 -37.844 -4.555 1 97.69 223 GLU B N 1
ATOM 3765 C CA . GLU B 1 223 ? 11.57 -38.469 -4.426 1 97.69 223 GLU B CA 1
ATOM 3766 C C . GLU B 1 223 ? 11.523 -39.938 -4.836 1 97.69 223 GLU B C 1
ATOM 3768 O O . GLU B 1 223 ? 12.391 -40.406 -5.582 1 97.69 223 GLU B O 1
ATOM 3773 N N . GLU B 1 224 ? 10.562 -40.562 -4.32 1 97.75 224 GLU B N 1
ATOM 3774 C CA . GLU B 1 224 ? 10.398 -42 -4.633 1 97.75 224 GLU B CA 1
ATOM 3775 C C . GLU B 1 224 ? 10.227 -42.219 -6.133 1 97.75 224 GLU B C 1
ATOM 3777 O O . GLU B 1 224 ? 10.711 -43.219 -6.68 1 97.75 224 GLU B O 1
ATOM 3782 N N . ALA B 1 225 ? 9.578 -41.312 -6.77 1 97.31 225 ALA B N 1
ATOM 3783 C CA . ALA B 1 225 ? 9.305 -41.438 -8.203 1 97.31 225 ALA B CA 1
ATOM 3784 C C . ALA B 1 225 ? 10.5 -40.938 -9.023 1 97.31 225 ALA B C 1
ATOM 3786 O O . ALA B 1 225 ? 10.492 -41 -10.25 1 97.31 225 ALA B O 1
ATOM 3787 N N . GLY B 1 226 ? 11.547 -40.406 -8.375 1 97.31 226 GLY B N 1
ATOM 3788 C CA . GLY B 1 226 ? 12.727 -39.906 -9.055 1 97.31 226 GLY B CA 1
ATOM 3789 C C . GLY B 1 226 ? 12.492 -38.562 -9.758 1 97.31 226 GLY B C 1
ATOM 3790 O O . GLY B 1 226 ? 13.188 -38.25 -10.719 1 97.31 226 GLY B O 1
ATOM 3791 N N . LEU B 1 227 ? 11.531 -37.781 -9.234 1 97.62 227 LEU B N 1
ATOM 3792 C CA . LEU B 1 227 ? 11.109 -36.594 -9.945 1 97.62 227 LEU B CA 1
ATOM 3793 C C . LEU B 1 227 ? 11.523 -35.312 -9.188 1 97.62 227 LEU B C 1
ATOM 3795 O O . LEU B 1 227 ? 11.453 -34.219 -9.734 1 97.62 227 LEU B O 1
ATOM 3799 N N . ARG B 1 228 ? 11.969 -35.438 -7.949 1 96.75 228 ARG B N 1
ATOM 3800 C CA . ARG B 1 228 ? 12.273 -34.281 -7.105 1 96.75 228 ARG B CA 1
ATOM 3801 C C . ARG B 1 228 ? 13.305 -33.375 -7.77 1 96.75 228 ARG B C 1
ATOM 3803 O O . ARG B 1 228 ? 13.195 -32.156 -7.715 1 96.75 228 ARG B O 1
ATOM 3810 N N . GLY B 1 229 ? 14.266 -33.938 -8.398 1 95.31 229 GLY B N 1
ATOM 3811 C CA . GLY B 1 229 ? 15.359 -33.188 -9.008 1 95.31 229 GLY B CA 1
ATOM 3812 C C . GLY B 1 229 ? 14.969 -32.531 -10.312 1 95.31 229 GLY B C 1
ATOM 3813 O O . GLY B 1 229 ? 15.695 -31.672 -10.828 1 95.31 229 GLY B O 1
ATOM 3814 N N . GLU B 1 230 ? 13.789 -32.812 -10.812 1 95.75 230 GLU B N 1
ATOM 3815 C CA . GLU B 1 230 ? 13.375 -32.344 -12.133 1 95.75 230 GLU B CA 1
ATOM 3816 C C . GLU B 1 230 ? 12.445 -31.141 -12.031 1 95.75 230 GLU B C 1
ATOM 3818 O O . GLU B 1 230 ? 12.086 -30.531 -13.047 1 95.75 230 GLU B O 1
ATOM 3823 N N . VAL B 1 231 ? 12.07 -30.797 -10.773 1 98.06 231 VAL B N 1
ATOM 3824 C CA . VAL B 1 231 ? 11.07 -29.75 -10.617 1 98.06 231 VAL B CA 1
ATOM 3825 C C . VAL B 1 231 ? 11.492 -28.781 -9.508 1 98.06 231 VAL B C 1
ATOM 3827 O O . VAL B 1 231 ? 12.125 -29.203 -8.531 1 98.06 231 VAL B O 1
ATOM 3830 N N . THR B 1 232 ? 11.281 -27.516 -9.688 1 98.5 232 THR B N 1
ATOM 3831 C CA . THR B 1 232 ? 11.367 -26.547 -8.602 1 98.5 232 THR B CA 1
ATOM 3832 C C . THR B 1 232 ? 10.117 -26.609 -7.723 1 98.5 232 THR B C 1
ATOM 3834 O O . THR B 1 232 ? 8.992 -26.594 -8.234 1 98.5 232 THR B O 1
ATOM 3837 N N . LEU B 1 233 ? 10.25 -26.719 -6.434 1 98.75 233 LEU B N 1
ATOM 3838 C CA . LEU B 1 233 ? 9.117 -26.766 -5.516 1 98.75 233 LEU B CA 1
ATOM 3839 C C . LEU B 1 233 ? 8.938 -25.422 -4.812 1 98.75 233 LEU B C 1
ATOM 3841 O O . LEU B 1 233 ? 9.875 -24.906 -4.207 1 98.75 233 LEU B O 1
ATOM 3845 N N . GLU B 1 234 ? 7.742 -24.922 -4.93 1 98.75 234 GLU B N 1
ATOM 3846 C CA . GLU B 1 234 ? 7.371 -23.641 -4.312 1 98.75 234 GLU B CA 1
ATOM 3847 C C . GLU B 1 234 ? 6.18 -23.812 -3.377 1 98.75 234 GLU B C 1
ATOM 3849 O O . GLU B 1 234 ? 5.289 -24.625 -3.639 1 98.75 234 GLU B O 1
ATOM 3854 N N . ILE B 1 235 ? 6.223 -23.141 -2.25 1 98.56 235 ILE B N 1
ATOM 3855 C CA . ILE B 1 235 ? 5.09 -23.094 -1.329 1 98.56 235 ILE B CA 1
ATOM 3856 C C . ILE B 1 235 ? 4.465 -21.703 -1.347 1 98.56 235 ILE B C 1
ATOM 3858 O O . ILE B 1 235 ? 5.176 -20.703 -1.375 1 98.56 235 ILE B O 1
ATOM 3862 N N . SER B 1 236 ? 3.152 -21.625 -1.349 1 97.5 236 SER B N 1
ATOM 3863 C CA . SER B 1 236 ? 2.416 -20.359 -1.271 1 97.5 236 SER B CA 1
ATOM 3864 C C . SER B 1 236 ? 1.103 -20.547 -0.516 1 97.5 236 SER B C 1
ATOM 3866 O O . SER B 1 236 ? 0.736 -21.656 -0.148 1 97.5 236 SER B O 1
ATOM 3868 N N . GLY B 1 237 ? 0.511 -19.438 -0.196 1 95 237 GLY B N 1
ATOM 3869 C CA . GLY B 1 237 ? -0.806 -19.469 0.422 1 95 237 GLY B CA 1
ATOM 3870 C C . GLY B 1 237 ? -0.787 -19.047 1.882 1 95 237 GLY B C 1
ATOM 3871 O O . GLY B 1 237 ? -0.393 -19.828 2.748 1 95 237 GLY B O 1
ATOM 3872 N N . GLY B 1 238 ? -1.2 -17.891 2.137 1 93.38 238 GLY B N 1
ATOM 3873 C CA . GLY B 1 238 ? -1.455 -17.391 3.475 1 93.38 238 GLY B CA 1
ATOM 3874 C C . GLY B 1 238 ? -0.205 -17.312 4.332 1 93.38 238 GLY B C 1
ATOM 3875 O O . GLY B 1 238 ? -0.29 -17.281 5.559 1 93.38 238 GLY B O 1
ATOM 3876 N N . ILE B 1 239 ? 0.898 -17.422 3.803 1 96 239 ILE B N 1
ATOM 3877 C CA . ILE B 1 239 ? 2.152 -17.391 4.547 1 96 239 ILE B CA 1
ATOM 3878 C C . ILE B 1 239 ? 2.592 -15.953 4.766 1 96 239 ILE B C 1
ATOM 3880 O O . ILE B 1 239 ? 2.49 -15.125 3.859 1 96 239 ILE B O 1
ATOM 3884 N N . THR B 1 240 ? 3.023 -15.633 5.957 1 95.56 240 THR B N 1
ATOM 3885 C CA . THR B 1 240 ? 3.531 -14.32 6.336 1 95.56 240 THR B CA 1
ATOM 3886 C C . THR B 1 240 ? 4.91 -14.438 6.98 1 95.56 240 THR B C 1
ATOM 3888 O O . THR B 1 240 ? 5.355 -15.539 7.305 1 95.56 240 THR B O 1
ATOM 3891 N N . PRO B 1 241 ? 5.578 -13.281 7.109 1 94.25 241 PRO B N 1
ATOM 3892 C CA . PRO B 1 241 ? 6.867 -13.336 7.805 1 94.25 241 PRO B CA 1
ATOM 3893 C C . PRO B 1 241 ? 6.75 -13.922 9.211 1 94.25 241 PRO B C 1
ATOM 3895 O O . PRO B 1 241 ? 7.699 -14.531 9.711 1 94.25 241 PRO B O 1
ATOM 3898 N N . GLU B 1 242 ? 5.609 -13.844 9.82 1 93.81 242 GLU B N 1
ATOM 3899 C CA . GLU B 1 242 ? 5.402 -14.336 11.18 1 93.81 242 GLU B CA 1
ATOM 3900 C C . GLU B 1 242 ? 5.172 -15.844 11.195 1 93.81 242 GLU B C 1
ATOM 3902 O O . GLU B 1 242 ? 5.34 -16.484 12.234 1 93.81 242 GLU B O 1
ATOM 3907 N N . THR B 1 243 ? 4.793 -16.469 10.047 1 95.06 243 THR B N 1
ATOM 3908 C CA . THR B 1 243 ? 4.41 -17.875 10.062 1 95.06 243 THR B CA 1
ATOM 3909 C C . THR B 1 243 ? 5.324 -18.688 9.156 1 95.06 243 THR B C 1
ATOM 3911 O O . THR B 1 243 ? 5.211 -19.922 9.094 1 95.06 243 THR B O 1
ATOM 3914 N N . VAL B 1 244 ? 6.227 -18 8.492 1 96.44 244 VAL B N 1
ATOM 3915 C CA . VAL B 1 244 ? 7.035 -18.625 7.457 1 96.44 244 VAL B CA 1
ATOM 3916 C C . VAL B 1 244 ? 7.934 -19.703 8.07 1 96.44 244 VAL B C 1
ATOM 3918 O O . VAL B 1 244 ? 8.344 -20.641 7.395 1 96.44 244 VAL B O 1
ATOM 3921 N N . ASP B 1 245 ? 8.242 -19.625 9.367 1 93.75 245 ASP B N 1
ATOM 3922 C CA . ASP B 1 245 ? 9.125 -20.578 10.055 1 93.75 245 ASP B CA 1
ATOM 3923 C C . ASP B 1 245 ? 8.555 -21.984 10.023 1 93.75 245 ASP B C 1
ATOM 3925 O O . ASP B 1 245 ? 9.297 -22.969 10.031 1 93.75 245 ASP B O 1
ATOM 3929 N N . LYS B 1 246 ? 7.254 -22.125 9.93 1 95.31 246 LYS B N 1
ATOM 3930 C CA . LYS B 1 246 ? 6.582 -23.422 9.883 1 95.31 246 LYS B CA 1
ATOM 3931 C C . LYS B 1 246 ? 6.934 -24.172 8.609 1 95.31 246 LYS B C 1
ATOM 3933 O O . LYS B 1 246 ? 6.809 -25.406 8.555 1 95.31 246 LYS B O 1
ATOM 3938 N N . TYR B 1 247 ? 7.355 -23.453 7.609 1 97.31 247 TYR B N 1
ATOM 3939 C CA . TYR B 1 247 ? 7.574 -24.047 6.293 1 97.31 247 TYR B CA 1
ATOM 3940 C C . TYR B 1 247 ? 9.062 -24.109 5.957 1 97.31 247 TYR B C 1
ATOM 3942 O O . TYR B 1 247 ? 9.469 -24.812 5.035 1 97.31 247 TYR B O 1
ATOM 3950 N N . ALA B 1 248 ? 9.836 -23.359 6.699 1 96.06 248 ALA B N 1
ATOM 3951 C CA . ALA B 1 248 ? 11.234 -23.094 6.344 1 96.06 248 ALA B CA 1
ATOM 3952 C C . ALA B 1 248 ? 12.047 -24.391 6.344 1 96.06 248 ALA B C 1
ATOM 3954 O O . ALA B 1 248 ? 13.039 -24.5 5.621 1 96.06 248 ALA B O 1
ATOM 3955 N N . GLY B 1 249 ? 11.656 -25.391 7.082 1 95.88 249 GLY B N 1
ATOM 3956 C CA . GLY B 1 249 ? 12.43 -26.625 7.207 1 95.88 249 GLY B CA 1
ATOM 3957 C C . GLY B 1 249 ? 12.102 -27.641 6.129 1 95.88 249 GLY B C 1
ATOM 3958 O O . GLY B 1 249 ? 12.742 -28.688 6.047 1 95.88 249 GLY B O 1
ATOM 3959 N N . LEU B 1 250 ? 11.156 -27.359 5.336 1 97.06 250 LEU B N 1
ATOM 3960 C CA . LEU B 1 250 ? 10.75 -28.281 4.277 1 97.06 250 LEU B CA 1
ATOM 3961 C C . LEU B 1 250 ? 11.758 -28.266 3.131 1 97.06 250 LEU B C 1
ATOM 3963 O O . LEU B 1 250 ? 12.414 -27.25 2.891 1 97.06 250 LEU B O 1
ATOM 3967 N N . ASP B 1 251 ? 11.914 -29.422 2.516 1 96.5 251 ASP B N 1
ATOM 3968 C CA . ASP B 1 251 ? 12.844 -29.531 1.391 1 96.5 251 ASP B CA 1
ATOM 3969 C C . ASP B 1 251 ? 12.219 -28.984 0.109 1 96.5 251 ASP B C 1
ATOM 3971 O O . ASP B 1 251 ? 11.969 -29.75 -0.836 1 96.5 251 ASP B O 1
ATOM 3975 N N . VAL B 1 252 ? 12.039 -27.641 0.074 1 98.31 252 VAL B N 1
ATOM 3976 C CA . VAL B 1 252 ? 11.508 -26.953 -1.09 1 98.31 252 VAL B CA 1
ATOM 3977 C C . VAL B 1 252 ? 12.523 -25.906 -1.573 1 98.31 252 VAL B C 1
ATOM 3979 O O . VAL B 1 252 ? 13.586 -25.75 -0.977 1 98.31 252 VAL B O 1
ATOM 3982 N N . ASP B 1 253 ? 12.164 -25.234 -2.656 1 98.5 253 ASP B N 1
ATOM 3983 C CA . ASP B 1 253 ? 13.125 -24.312 -3.264 1 98.5 253 ASP B CA 1
ATOM 3984 C C . ASP B 1 253 ? 12.734 -22.859 -2.994 1 98.5 253 ASP B C 1
ATOM 3986 O O . ASP B 1 253 ? 13.602 -21.984 -2.881 1 98.5 253 ASP B O 1
ATOM 3990 N N . VAL B 1 254 ? 11.461 -22.609 -2.934 1 98.69 254 VAL B N 1
ATOM 3991 C CA . VAL B 1 254 ? 10.977 -21.234 -2.816 1 98.69 254 VAL B CA 1
ATOM 3992 C C . VAL B 1 254 ? 9.75 -21.203 -1.903 1 98.69 254 VAL B C 1
ATOM 3994 O O . VAL B 1 254 ? 8.922 -22.109 -1.928 1 98.69 254 VAL B O 1
ATOM 3997 N N . ILE B 1 255 ? 9.625 -20.234 -1.055 1 98.69 255 ILE B N 1
ATOM 3998 C CA . ILE B 1 255 ? 8.414 -19.922 -0.308 1 98.69 255 ILE B CA 1
ATOM 3999 C C . ILE B 1 255 ? 7.941 -18.516 -0.683 1 98.69 255 ILE B C 1
ATOM 4001 O O . ILE B 1 255 ? 8.625 -17.531 -0.404 1 98.69 255 ILE B O 1
ATOM 4005 N N . SER B 1 256 ? 6.836 -18.422 -1.318 1 98.5 256 SER B N 1
ATOM 4006 C CA . SER B 1 256 ? 6.316 -17.125 -1.769 1 98.5 256 SER B CA 1
ATOM 4007 C C . SER B 1 256 ? 5.258 -16.594 -0.808 1 98.5 256 SER B C 1
ATOM 4009 O O . SER B 1 256 ? 4.523 -17.375 -0.192 1 98.5 256 SER B O 1
ATOM 4011 N N . MET B 1 257 ? 5.246 -15.273 -0.674 1 97.75 257 MET B N 1
ATOM 4012 C CA . MET B 1 257 ? 4.355 -14.602 0.264 1 97.75 257 MET B CA 1
ATOM 4013 C C . MET B 1 257 ? 3.764 -13.344 -0.359 1 97.75 257 MET B C 1
ATOM 4015 O O . MET B 1 257 ? 4.48 -12.367 -0.599 1 97.75 257 MET B O 1
ATOM 4019 N N . GLY B 1 258 ? 2.428 -13.328 -0.553 1 97.75 258 GLY B N 1
ATOM 4020 C CA . GLY B 1 258 ? 1.769 -12.117 -1.021 1 97.75 258 GLY B CA 1
ATOM 4021 C C . GLY B 1 258 ? 1.763 -11.008 0.009 1 97.75 258 GLY B C 1
ATOM 4022 O O . GLY B 1 258 ? 1.772 -9.82 -0.344 1 97.75 258 GLY B O 1
ATOM 4023 N N . ALA B 1 259 ? 1.847 -11.328 1.302 1 97.75 259 ALA B N 1
ATOM 4024 C CA . ALA B 1 259 ? 1.738 -10.391 2.414 1 97.75 259 ALA B CA 1
ATOM 4025 C C . ALA B 1 259 ? 2.844 -9.336 2.355 1 97.75 259 ALA B C 1
ATOM 4027 O O . ALA B 1 259 ? 2.699 -8.242 2.9 1 97.75 259 ALA B O 1
ATOM 4028 N N . LEU B 1 260 ? 3.932 -9.617 1.675 1 98.38 260 LEU B N 1
ATOM 4029 C CA . LEU B 1 260 ? 5.078 -8.719 1.606 1 98.38 260 LEU B CA 1
ATOM 4030 C C . LEU B 1 260 ? 4.734 -7.457 0.826 1 98.38 260 LEU B C 1
ATOM 4032 O O . LEU B 1 260 ? 5.34 -6.402 1.042 1 98.38 260 LEU B O 1
ATOM 4036 N N . THR B 1 261 ? 3.65 -7.598 -0.113 1 98.5 261 THR B N 1
ATOM 4037 C CA . THR B 1 261 ? 3.402 -6.453 -0.984 1 98.5 261 THR B CA 1
ATOM 4038 C C . THR B 1 261 ? 1.942 -6.016 -0.897 1 98.5 261 THR B C 1
ATOM 4040 O O . THR B 1 261 ? 1.621 -4.855 -1.162 1 98.5 261 THR B O 1
ATOM 4043 N N . HIS B 1 262 ? 1.058 -6.945 -0.553 1 97.56 262 HIS B N 1
ATOM 4044 C CA . HIS B 1 262 ? -0.333 -6.512 -0.469 1 97.56 262 HIS B CA 1
ATOM 4045 C C . HIS B 1 262 ? -0.657 -5.965 0.916 1 97.56 262 HIS B C 1
ATOM 4047 O O . HIS B 1 262 ? -1.658 -5.27 1.094 1 97.56 262 HIS B O 1
ATOM 4053 N N . SER B 1 263 ? 0.076 -6.281 1.94 1 96.88 263 SER B N 1
ATOM 4054 C CA . SER B 1 263 ? -0.066 -5.82 3.316 1 96.88 263 SER B CA 1
ATOM 4055 C C . SER B 1 263 ? 1.246 -5.254 3.848 1 96.88 263 SER B C 1
ATOM 4057 O O . SER B 1 263 ? 2.027 -5.969 4.48 1 96.88 263 SER B O 1
ATOM 4059 N N . VAL B 1 264 ? 1.412 -3.959 3.672 1 97.19 264 VAL B N 1
ATOM 4060 C CA . VAL B 1 264 ? 2.699 -3.311 3.9 1 97.19 264 VAL B CA 1
ATOM 4061 C C . VAL B 1 264 ? 2.611 -2.406 5.129 1 97.19 264 VAL B C 1
ATOM 4063 O O . VAL B 1 264 ? 1.647 -1.654 5.285 1 97.19 264 VAL B O 1
ATOM 4066 N N . ARG B 1 265 ? 3.568 -2.531 6.012 1 97.25 265 ARG B N 1
ATOM 4067 C CA . ARG B 1 265 ? 3.832 -1.516 7.027 1 97.25 265 ARG B CA 1
ATOM 4068 C C . ARG B 1 265 ? 4.918 -0.549 6.562 1 97.25 265 ARG B C 1
ATOM 4070 O O . ARG B 1 265 ? 6.066 -0.947 6.363 1 97.25 265 ARG B O 1
ATOM 4077 N N . CYS B 1 266 ? 4.52 0.646 6.363 1 98.06 266 CYS B N 1
ATOM 4078 C CA . CYS B 1 266 ? 5.457 1.659 5.891 1 98.06 266 CYS B CA 1
ATOM 4079 C C . CYS B 1 266 ? 6.566 1.896 6.902 1 98.06 266 CYS B C 1
ATOM 4081 O O . CYS B 1 266 ? 6.312 1.956 8.109 1 98.06 266 CYS B O 1
ATOM 4083 N N . ALA B 1 267 ? 7.828 1.957 6.391 1 98.69 267 ALA B N 1
ATOM 4084 C CA . ALA B 1 267 ? 8.953 2.316 7.254 1 98.69 267 ALA B CA 1
ATOM 4085 C C . ALA B 1 267 ? 8.898 3.795 7.629 1 98.69 267 ALA B C 1
ATOM 4087 O O . ALA B 1 267 ? 8.406 4.621 6.859 1 98.69 267 ALA B O 1
ATOM 4088 N N . ASP B 1 268 ? 9.438 4.09 8.773 1 98.25 268 ASP B N 1
ATOM 4089 C CA . ASP B 1 268 ? 9.406 5.453 9.289 1 98.25 268 ASP B CA 1
ATOM 4090 C C . ASP B 1 268 ? 10.641 6.234 8.852 1 98.25 268 ASP B C 1
ATOM 4092 O O . ASP B 1 268 ? 11.742 5.984 9.344 1 98.25 268 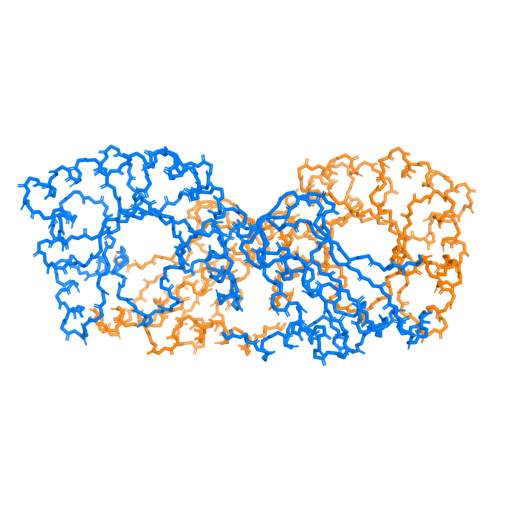ASP B O 1
ATOM 4096 N N . VAL B 1 269 ? 10.438 7.18 7.973 1 98.44 269 VAL B N 1
ATOM 4097 C CA . VAL B 1 269 ? 11.484 8.062 7.477 1 98.44 269 VAL B CA 1
ATOM 4098 C C . VAL B 1 269 ? 11.031 9.516 7.59 1 98.44 269 VAL B C 1
ATOM 4100 O O . VAL B 1 269 ? 9.828 9.805 7.582 1 98.44 269 VAL B O 1
ATOM 4103 N N . SER B 1 270 ? 11.938 10.383 7.738 1 97.44 270 SER B N 1
ATOM 4104 C CA . SER B 1 270 ? 11.609 11.797 7.867 1 97.44 270 SER B CA 1
ATOM 4105 C C . SER B 1 270 ? 12.602 12.664 7.109 1 97.44 270 SER B C 1
ATOM 4107 O O . SER B 1 270 ? 13.727 12.25 6.844 1 97.44 270 SER B O 1
ATOM 4109 N N . LEU B 1 271 ? 12.156 13.758 6.641 1 97.5 271 LEU B N 1
ATOM 4110 C CA . LEU B 1 271 ? 13.008 14.789 6.059 1 97.5 271 LEU B CA 1
ATOM 4111 C C . LEU B 1 271 ? 13.211 15.945 7.035 1 97.5 271 LEU B C 1
ATOM 4113 O O . LEU B 1 271 ? 12.25 16.438 7.621 1 97.5 271 LEU B O 1
ATOM 4117 N N . GLU B 1 272 ? 14.445 16.312 7.215 1 95.88 272 GLU B N 1
ATOM 4118 C CA . GLU B 1 272 ? 14.805 17.406 8.109 1 95.88 272 GLU B CA 1
ATOM 4119 C C . GLU B 1 272 ? 15.594 18.484 7.367 1 95.88 272 GLU B C 1
ATOM 4121 O O . GLU B 1 272 ? 16.531 18.172 6.621 1 95.88 272 GLU B O 1
ATOM 4126 N N . VAL B 1 273 ? 15.141 19.719 7.508 1 94.94 273 VAL B N 1
ATOM 4127 C CA . VAL B 1 273 ? 15.906 20.828 6.965 1 94.94 273 VAL B CA 1
ATOM 4128 C C . VAL B 1 273 ? 16.969 21.266 7.973 1 94.94 273 VAL B C 1
ATOM 4130 O O . VAL B 1 273 ? 16.656 21.484 9.148 1 94.94 273 VAL B O 1
ATOM 4133 N N . ASP B 1 274 ? 18.156 21.328 7.449 1 89.38 274 ASP B N 1
ATOM 4134 C CA . ASP B 1 274 ? 19.266 21.688 8.328 1 89.38 274 ASP B CA 1
ATOM 4135 C C . ASP B 1 274 ? 19.297 23.188 8.586 1 89.38 274 ASP B C 1
ATOM 4137 O O . ASP B 1 274 ? 19.312 23.984 7.645 1 89.38 274 ASP B O 1
ATOM 4141 N N . ILE B 1 275 ? 18.875 23.719 9.734 1 75.06 275 ILE B N 1
ATOM 4142 C CA . ILE B 1 275 ? 18.906 25.141 10.078 1 75.06 275 ILE B CA 1
ATOM 4143 C C . ILE B 1 275 ? 20.203 25.469 10.805 1 75.06 275 ILE B C 1
ATOM 4145 O O . ILE B 1 275 ? 20.656 24.688 11.656 1 75.06 275 ILE B O 1
#

Nearest PDB structures (foldseek):
  3tqv-assembly1_B  TM=9.317E-01  e=1.018E-29  Francisella tularensis subsp. tularensis SCHU S4
  5huo-assembly1_C-3  TM=9.300E-01  e=1.795E-29  Streptococcus pyogenes GA06023
  3paj-assembly1_B  TM=9.238E-01  e=4.755E-28  Vibrio cholerae O1 biovar El Tor str. N16961
  1qap-assembly1_B  TM=8.664E-01  e=2.957E-27  Salmonella enterica subsp. enterica serovar Typhimurium
  5ayx-assembly1_D  TM=9.316E-01  e=4.872E-25  Homo sapiens

Solvent-accessib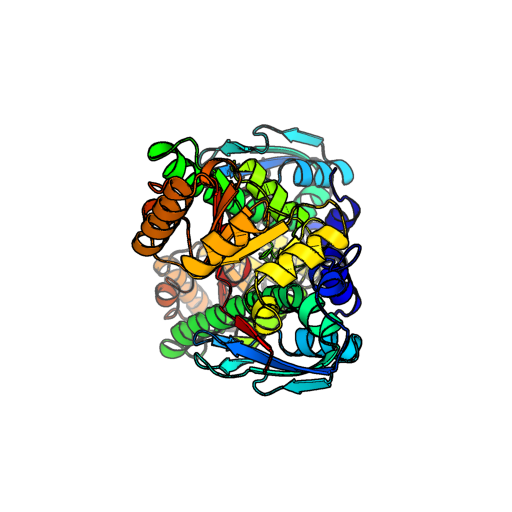le surface area (backbone atoms only — not comparable to full-atom values): 27217 Å² total; per-residue (Å²): 136,76,63,59,69,58,53,52,49,31,45,46,62,37,28,67,88,31,43,49,40,54,64,44,68,48,76,78,44,75,41,43,32,34,32,28,28,66,38,72,38,25,35,17,44,49,70,61,41,47,50,54,41,44,74,64,66,25,45,71,45,81,66,50,56,62,42,35,77,42,44,56,71,34,67,34,34,39,37,39,28,42,43,56,51,54,61,58,42,40,63,56,39,46,33,44,27,14,40,19,13,17,21,5,30,48,25,30,51,34,32,49,57,23,32,77,68,26,71,73,40,40,35,26,38,46,76,41,30,47,70,79,35,48,71,55,49,35,50,8,21,44,33,16,66,17,39,38,61,57,77,35,35,56,64,40,34,61,44,41,66,77,54,44,74,75,39,55,66,50,59,48,50,50,35,42,56,71,66,41,93,58,55,36,30,35,52,27,80,47,52,68,51,47,49,46,32,52,74,63,59,32,44,27,42,27,39,45,67,60,51,62,70,58,48,50,52,32,50,49,51,27,48,74,69,69,43,49,88,68,38,47,36,30,39,35,57,92,37,36,70,89,53,41,65,75,52,28,74,52,98,48,41,34,43,31,24,42,42,49,46,39,34,31,56,43,38,57,58,48,76,48,74,63,126,137,78,64,59,70,59,52,50,48,34,44,47,62,37,29,67,90,33,44,50,42,53,62,43,68,46,77,77,46,76,41,43,31,33,33,28,29,67,39,70,38,26,36,17,45,48,71,61,40,47,49,54,40,44,73,63,65,25,45,71,45,81,66,49,56,62,44,35,78,42,46,56,71,34,65,33,33,38,36,37,26,42,45,55,52,54,62,59,43,40,62,56,38,44,35,45,26,14,40,20,12,17,21,6,30,48,25,31,50,35,31,49,56,24,32,76,68,27,70,73,40,39,34,25,37,46,76,40,30,47,70,79,34,48,72,55,49,34,51,8,21,43,33,16,65,18,40,38,61,58,77,34,35,55,64,41,36,62,45,40,67,77,54,44,76,74,38,55,65,49,61,48,50,50,35,43,55,71,65,41,90,56,54,37,30,36,52,28,80,47,52,68,50,46,49,45,33,52,74,62,60,34,46,26,41,28,38,45,66,61,52,62,69,58,48,51,51,32,50,50,52,26,48,74,70,70,44,49,91,69,38,46,36,30,39,34,56,93,37,37,69,89,52,41,65,75,54,27,74,53,99,47,41,34,42,31,24,42,44,50,46,40,34,30,56,44,39,57,59,48,76,47,74,62,125

InterPro domains:
  IPR002638 Quinolinate phosphoribosyl transferase, C-terminal [PF01729] (106-272)
  IPR004393 Nicotinate-nucleotide pyrophosphorylase [TIGR00078] (7-273)
  IPR004393 Nicotinate-nucleotide pyrophosphorylase [cd01572] (4-272)
  IPR013785 Aldolase-type TIM barrel [G3DSA:3.20.20.70] (119-263)
  IPR022412 Quinolinate phosphoribosyl transferase, N-terminal [PF02749] (19-101)
  IPR027277 Nicotinate-nucleotide pyrophosphorylase/Putative pyrophosphorylase ModD [PIRSF006250] (7-273)
  IPR027277 Nicotinate-nucleotide pyrophosphorylase/Putative pyrophosphorylase ModD [PTHR32179] (8-274)
  IPR036068 Nicotinate phosphoribosyltransferase-like, C-terminal [SSF51690] (103-272)
  IPR037128 Quinolinate phosphoribosyl transferase, N-terminal domain superfamily [G3DSA:3.90.1170.20] (11-269)

pLDDT: mean 97.01, std 3.05, range [74.56, 98.94]